Protein AF-0000000075736151 (afdb_homodimer)

Radius of gyration: 27.57 Å; Cα contacts (8 Å, |Δi|>4): 1070; chains: 2; bounding box: 91×93×79 Å

pLDDT: mean 86.87, std 19.07, range [21.66, 98.88]

Sequence (600 aa):
MSSRPSAQPGRRHPTPERDQLELFRAIPGDLAPRDAQDLMAYPFFSLAKSKRLKPIDFQAGSVAIRVEAVPEHGMATIWDADVLIWAASQLVEARDHGFRTSRLVAATPYEILTFVGRGTSARDYDRLKAGLDRLQATTVATTIRQPSERRRHRFSWINEWKETSDSKGRPYGVELILPDWFYSAVLDDALILTIDRAYFDLTGGLERWLYRIVRKHGGRQPGGWSFDLTHLHAKSGSLSPLKHFAYDLRDIVRRQPLPGYKLTLERPYGFDRLVFVPTTDPLDFAIPRRLRGAFAGDKLMSSRPSAQPGRRHPTPERDQLELFRAIPGDLAPRDAQDLMAYPFFSLAKSKRLKPIDFQAGSVAIRVEAVPEHGMATIWDADVLIWAASQLVEARDHGFRTSRLVAATPYEILTFVGRGTSARDYDRLKAGLDRLQATTVATTIRQPSERRRHRFSWINEWKETSDSKGRPYGVELILPDWFYSAVLDDALILTIDRAYFDLTGGLERWLYRIVRKHGGRQPGGWSFDLTHLHAKSGSLSPLKHFAYDLRDIVRRQPLPGYKLTLERPYGFDRLVFVPTTDPLDFAIPRRLRGAFAGDKL

Secondary structure (DSSP, 8-state):
---------------TTS-SSPEEEPPPS-PPPEEEHHHHHS--SB-SSS---SPEEEEETTEEEEEE--TTT---BTTTHHHHHHHHHHHHHHHHTT----SEEEE-HHHHHHHTT---SHHHHHHHHHHHHHHHH-EEEE-TT-SSTT--EEEES-SEEEEEE-TTS-EEEEEEE--HHHHHHHH-GGGEEE--GGGGG---HHHHHHHHHHHHHHTS-TT-EEEEHHHHHHHHT-SS-HHHHHHHHHHHHHH--STTEEEEEE-GGG--EEEEEESS-GGGGGS-HHHHHHHHSTT-/---------------TT--SSPEEEPPPS-PPPEEEHHHHHS--SB-SSS---SPEEEEETTEEEEEE--TTT---BTTTHHHHHHHHHHHHHHHHTT----SEEEE-HHHHHHHTT---SHHHHHHHHHHHHHHHH-EEEE-TT-SSTT--EEEESSSEEEEEE-TTS-EEEEEEE--HHHHHHHH-GGGEEE--GGGGG---HHHHHHHHHHHHHHTS-TT-EEEEHHHHHHHHT-SS-HHHHHHHHHHHHHH--STTEEEEEE-GGG--EEEEEESS-GGGGGS-HHHHHHHHGGG-

Structure (mmCIF, N/CA/C/O backbone):
data_AF-0000000075736151-model_v1
#
loop_
_entity.id
_entity.type
_entity.pdbx_description
1 polymer 'Possible replication protein A'
#
loop_
_atom_site.group_PDB
_atom_site.id
_atom_site.type_symbol
_atom_site.label_atom_id
_atom_site.label_alt_id
_atom_site.label_comp_id
_atom_site.label_asym_id
_atom_site.label_entity_id
_atom_site.label_seq_id
_atom_site.pdbx_PDB_ins_code
_atom_site.Cartn_x
_atom_site.Cartn_y
_atom_site.Cartn_z
_atom_site.occupancy
_atom_site.B_iso_or_equiv
_atom_site.auth_seq_id
_atom_site.auth_comp_id
_atom_site.auth_asym_id
_atom_site.auth_atom_id
_atom_site.pdbx_PDB_model_num
ATOM 1 N N . MET A 1 1 ? -52 24.109 -18.031 1 28.5 1 MET A N 1
ATOM 2 C CA . MET A 1 1 ? -51.25 23.469 -16.953 1 28.5 1 MET A CA 1
ATOM 3 C C . MET A 1 1 ? -49.938 22.875 -17.469 1 28.5 1 MET A C 1
ATOM 5 O O . MET A 1 1 ? -49.938 21.844 -18.125 1 28.5 1 MET A O 1
ATOM 9 N N . SER A 1 2 ? -48.969 23.703 -17.906 1 30.62 2 SER A N 1
ATOM 10 C CA . SER A 1 2 ? -47.75 23.516 -18.703 1 30.62 2 SER A CA 1
ATOM 11 C C . SER A 1 2 ? -46.688 22.766 -17.922 1 30.62 2 SER A C 1
ATOM 13 O O . SER A 1 2 ? -46.281 23.188 -16.828 1 30.62 2 SER A O 1
ATOM 15 N N . SER A 1 3 ? -46.656 21.453 -18.062 1 30.89 3 SER A N 1
ATOM 16 C CA . SER A 1 3 ? -45.812 20.484 -17.375 1 30.89 3 SER A CA 1
ATOM 17 C C . SER A 1 3 ? -44.344 20.781 -17.609 1 30.89 3 SER A C 1
ATOM 19 O O . SER A 1 3 ? -43.875 20.875 -18.75 1 30.89 3 SER A O 1
ATOM 21 N N . ARG A 1 4 ? -43.719 21.531 -16.641 1 31.12 4 ARG A N 1
ATOM 22 C CA . ARG A 1 4 ? -42.281 21.891 -16.719 1 31.12 4 ARG A CA 1
ATOM 23 C C . ARG A 1 4 ? -41.406 20.656 -16.891 1 31.12 4 ARG A C 1
ATOM 25 O O . ARG A 1 4 ? -41.562 19.672 -16.172 1 31.12 4 ARG A O 1
ATOM 32 N N . PRO A 1 5 ? -40.719 20.547 -18.094 1 31.33 5 PRO A N 1
ATOM 33 C CA . PRO A 1 5 ? -39.906 19.359 -18.391 1 31.33 5 PRO A CA 1
ATOM 34 C C . PRO A 1 5 ? -38.875 19.062 -17.328 1 31.33 5 PRO A C 1
ATOM 36 O O . PRO A 1 5 ? -38.438 19.969 -16.609 1 31.33 5 PRO A O 1
ATOM 39 N N . SER A 1 6 ? -38.906 17.844 -16.75 1 30.59 6 SER A N 1
ATOM 40 C CA . SER A 1 6 ? -38.031 17.266 -15.734 1 30.59 6 SER A CA 1
ATOM 41 C C . SER A 1 6 ? -36.562 17.391 -16.109 1 30.59 6 SER A C 1
ATOM 43 O O . SER A 1 6 ? -36.188 17.156 -17.266 1 30.59 6 SER A O 1
ATOM 45 N N . ALA A 1 7 ? -35.812 18.281 -15.391 1 33.31 7 ALA A N 1
ATOM 46 C CA . ALA A 1 7 ? -34.375 18.578 -15.5 1 33.31 7 ALA A CA 1
ATOM 47 C C . ALA A 1 7 ? -33.562 17.297 -15.594 1 33.31 7 ALA A C 1
ATOM 49 O O . ALA A 1 7 ? -33.688 16.391 -14.758 1 33.31 7 ALA A O 1
ATOM 50 N N . GLN A 1 8 ? -33.188 16.891 -16.812 1 28.3 8 GLN A N 1
ATOM 51 C CA . GLN A 1 8 ? -32.344 15.758 -17.109 1 28.3 8 GLN A CA 1
ATOM 52 C C . GLN A 1 8 ? -31.125 15.734 -16.156 1 28.3 8 GLN A C 1
ATOM 54 O O . GLN A 1 8 ? -30.531 16.766 -15.875 1 28.3 8 GLN A O 1
ATOM 59 N N . PRO A 1 9 ? -31.031 14.773 -15.289 1 31.8 9 PRO A N 1
ATOM 60 C CA . PRO A 1 9 ? -29.891 14.695 -14.383 1 31.8 9 PRO A CA 1
ATOM 61 C C . PRO A 1 9 ? -28.562 14.953 -15.078 1 31.8 9 PRO A C 1
ATOM 63 O O . PRO A 1 9 ? -28.328 14.438 -16.188 1 31.8 9 PRO A O 1
ATOM 66 N N . GLY A 1 10 ? -28.062 16.203 -15.102 1 27.55 10 GLY A N 1
ATOM 67 C CA . GLY A 1 10 ? -26.844 16.625 -15.758 1 27.55 10 GLY A CA 1
ATOM 68 C C . GLY A 1 10 ? -25.719 15.617 -15.664 1 27.55 10 GLY A C 1
ATOM 69 O O . GLY A 1 10 ? -25.609 14.891 -14.672 1 27.55 10 GLY A O 1
ATOM 70 N N . ARG A 1 11 ? -25.234 15.078 -16.797 1 31.38 11 ARG A N 1
ATOM 71 C CA . ARG A 1 11 ? -24.016 14.312 -16.984 1 31.38 11 ARG A CA 1
ATOM 72 C C . ARG A 1 11 ? -22.859 14.875 -16.156 1 31.38 11 ARG A C 1
ATOM 74 O O . ARG A 1 11 ? -22.5 16.047 -16.312 1 31.38 11 ARG A O 1
ATOM 81 N N . ARG A 1 12 ? -22.75 14.508 -14.93 1 32.22 12 ARG A N 1
ATOM 82 C CA . ARG A 1 12 ? -21.578 14.922 -14.164 1 32.22 12 ARG A CA 1
ATOM 83 C C . ARG A 1 12 ? -20.344 14.953 -15.039 1 32.22 12 ARG A C 1
ATOM 85 O O . ARG A 1 12 ? -19.984 13.945 -15.656 1 32.22 12 ARG A O 1
ATOM 92 N N . HIS A 1 13 ? -20.109 16.062 -15.758 1 32.03 13 HIS A N 1
ATOM 93 C CA . HIS A 1 13 ? -18.875 16.25 -16.531 1 32.03 13 HIS A CA 1
ATOM 94 C C . HIS A 1 13 ? -17.672 15.719 -15.781 1 32.03 13 HIS A C 1
ATOM 96 O O . HIS A 1 13 ? -17.484 15.992 -14.594 1 32.03 13 HIS A O 1
ATOM 102 N N . PRO A 1 14 ? -17.109 14.586 -16.25 1 36.03 14 PRO A N 1
ATOM 103 C CA . PRO A 1 14 ? -15.867 14.141 -15.617 1 36.03 14 PRO A CA 1
ATOM 104 C C . PRO A 1 14 ? -14.883 15.289 -15.398 1 36.03 14 PRO A C 1
ATOM 106 O O . PRO A 1 14 ? -14.695 16.125 -16.281 1 36.03 14 PRO A O 1
ATOM 109 N N . THR A 1 15 ? -14.945 16 -14.383 1 36.59 15 THR A N 1
ATOM 110 C CA . THR A 1 15 ? -13.914 17.016 -14.203 1 36.59 15 THR A CA 1
ATOM 111 C C . THR A 1 15 ? -12.609 16.594 -14.867 1 36.59 15 THR A C 1
ATOM 113 O O . THR A 1 15 ? -12.172 15.453 -14.719 1 36.59 15 THR A O 1
ATOM 116 N N . PRO A 1 16 ? -12.289 17.203 -16 1 37.94 16 PRO A N 1
ATOM 117 C CA . PRO A 1 16 ? -11.125 16.875 -16.844 1 37.94 16 PRO A CA 1
ATOM 118 C C . PRO A 1 16 ? -10 16.219 -16.047 1 37.94 16 PRO A C 1
ATOM 120 O O . PRO A 1 16 ? -9.266 15.383 -16.578 1 37.94 16 PRO A O 1
ATOM 123 N N . GLU A 1 17 ? -9.445 16.969 -14.93 1 39.06 17 GLU A N 1
ATOM 124 C CA . GLU A 1 17 ? -8.258 16.641 -14.148 1 39.06 17 GLU A CA 1
ATOM 125 C C . GLU A 1 17 ? -8.469 15.383 -13.312 1 39.06 17 GLU A C 1
ATOM 127 O O . GLU A 1 17 ? -7.637 15.047 -12.469 1 39.06 17 GLU A O 1
ATOM 132 N N . ARG A 1 18 ? -9.602 14.906 -13.266 1 41.88 18 ARG A N 1
ATOM 133 C CA . ARG A 1 18 ? -9.906 13.859 -12.289 1 41.88 18 ARG A CA 1
ATOM 134 C C . ARG A 1 18 ? -8.828 12.773 -12.297 1 41.88 18 ARG A C 1
ATOM 136 O O . ARG A 1 18 ? -8.016 12.695 -11.375 1 41.88 18 ARG A O 1
ATOM 143 N N . ASP A 1 19 ? -9.352 11.359 -12.664 1 50.78 19 ASP A N 1
ATOM 144 C CA . ASP A 1 19 ? -8.711 10.117 -12.258 1 50.78 19 ASP A CA 1
ATOM 145 C C . ASP A 1 19 ? -7.578 9.75 -13.211 1 50.78 19 ASP A C 1
ATOM 147 O O . ASP A 1 19 ? -7.789 9.609 -14.414 1 50.78 19 ASP A O 1
ATOM 151 N N . GLN A 1 20 ? -6.332 10.352 -12.781 1 61.91 20 GLN A N 1
ATOM 152 C CA . GLN A 1 20 ? -5.148 9.977 -13.547 1 61.91 20 GLN A CA 1
ATOM 153 C C . GLN A 1 20 ? -5.254 8.547 -14.062 1 61.91 20 GLN A C 1
ATOM 155 O O . GLN A 1 20 ? -4.594 8.18 -15.039 1 61.91 20 GLN A O 1
ATOM 160 N N . LEU A 1 21 ? -6.078 7.863 -13.43 1 71.69 21 LEU A N 1
ATOM 161 C CA . LEU A 1 21 ? -6.242 6.508 -13.945 1 71.69 21 LEU A CA 1
ATOM 162 C C . LEU A 1 21 ? -7.625 6.328 -14.562 1 71.69 21 LEU A C 1
ATOM 164 O O . LEU A 1 21 ? -8.641 6.652 -13.93 1 71.69 21 LEU A O 1
ATOM 168 N N . GLU A 1 22 ? -7.695 6.027 -15.859 1 77 22 GLU A N 1
ATOM 169 C CA . GLU A 1 22 ? -8.953 5.648 -16.484 1 77 22 GLU A CA 1
ATOM 170 C C . GLU A 1 22 ? -9.477 4.32 -15.938 1 77 22 GLU A C 1
ATOM 172 O O . GLU A 1 22 ? -8.688 3.404 -15.68 1 77 22 GLU A O 1
ATOM 177 N N . LEU A 1 23 ? -10.828 4.242 -15.828 1 77.88 23 LEU A N 1
ATOM 178 C CA . LEU A 1 23 ? -11.43 3.031 -15.281 1 77.88 23 LEU A CA 1
ATOM 179 C C . LEU A 1 23 ? -11.422 1.905 -16.312 1 77.88 23 LEU A C 1
ATOM 181 O O . LEU A 1 23 ? -11.883 2.088 -17.438 1 77.88 23 LEU A O 1
ATOM 185 N N . PHE A 1 24 ? -10.812 0.805 -15.977 1 87.62 24 PHE A N 1
ATOM 186 C CA . PHE A 1 24 ? -10.875 -0.434 -16.734 1 87.62 24 PHE A CA 1
ATOM 187 C C . PHE A 1 24 ? -11.906 -1.385 -16.156 1 87.62 24 PHE A C 1
ATOM 189 O O . PHE A 1 24 ? -11.773 -1.836 -15.016 1 87.62 24 PHE A O 1
ATOM 196 N N . ARG A 1 25 ? -12.914 -1.719 -16.969 1 87.44 25 ARG A N 1
ATOM 197 C CA . ARG A 1 25 ? -13.961 -2.623 -16.5 1 87.44 25 ARG A CA 1
ATOM 198 C C . ARG A 1 25 ? -13.68 -4.059 -16.938 1 87.44 25 ARG A C 1
ATOM 200 O O . ARG A 1 25 ? -13.305 -4.301 -18.094 1 87.44 25 ARG A O 1
ATOM 207 N N . ALA A 1 26 ? -13.859 -4.93 -16 1 88.06 26 ALA A N 1
ATOM 208 C CA . ALA A 1 26 ? -13.633 -6.348 -16.266 1 88.06 26 ALA A CA 1
ATOM 209 C C . ALA A 1 26 ? -14.398 -6.812 -17.5 1 88.06 26 ALA A C 1
ATOM 211 O O . ALA A 1 26 ? -15.555 -6.422 -17.703 1 88.06 26 ALA A O 1
ATOM 212 N N . ILE A 1 27 ? -13.773 -7.582 -18.281 1 84.5 27 ILE A N 1
ATOM 213 C CA . ILE A 1 27 ? -14.344 -8.164 -19.484 1 84.5 27 ILE A CA 1
ATOM 214 C C . ILE A 1 27 ? -15.078 -9.461 -19.141 1 84.5 27 ILE A C 1
ATOM 216 O O . ILE A 1 27 ? -14.516 -10.352 -18.5 1 84.5 27 ILE A O 1
ATOM 220 N N . PRO A 1 28 ? -16.344 -9.453 -19.531 1 82.12 28 PRO A N 1
ATOM 221 C CA . PRO A 1 28 ? -17.062 -10.703 -19.266 1 82.12 28 PRO A CA 1
ATOM 222 C C . PRO A 1 28 ? -16.562 -11.859 -20.109 1 82.12 28 PRO A C 1
ATOM 224 O O . PRO A 1 28 ? -15.891 -11.641 -21.125 1 82.12 28 PRO A O 1
ATOM 227 N N . GLY A 1 29 ? -16.844 -13.141 -19.656 1 80.38 29 GLY A N 1
ATOM 228 C CA . GLY A 1 29 ? -16.547 -14.312 -20.469 1 80.38 29 GLY A CA 1
ATOM 229 C C . GLY A 1 29 ? -15.531 -15.242 -19.828 1 80.38 29 GLY A C 1
ATOM 230 O O . GLY A 1 29 ? -15.141 -15.047 -18.688 1 80.38 29 GLY A O 1
ATOM 231 N N . ASP A 1 30 ? -15.195 -16.25 -20.656 1 85.12 30 ASP A N 1
ATOM 232 C CA . ASP A 1 30 ? -14.258 -17.281 -20.219 1 85.12 30 ASP A CA 1
ATOM 233 C C . ASP A 1 30 ? -12.844 -16.969 -20.688 1 85.12 30 ASP A C 1
ATOM 235 O O . ASP A 1 30 ? -12.383 -17.516 -21.703 1 85.12 30 ASP A O 1
ATOM 239 N N . LEU A 1 31 ? -12.109 -16.172 -20 1 92.38 31 LEU A N 1
ATOM 240 C CA . LEU A 1 31 ? -10.75 -15.773 -20.344 1 92.38 31 LEU A CA 1
ATOM 241 C C . LEU A 1 31 ? -9.758 -16.859 -19.953 1 92.38 31 LEU A C 1
ATOM 243 O O . LEU A 1 31 ? -9.938 -17.531 -18.938 1 92.38 31 LEU A O 1
ATOM 247 N N . ALA A 1 32 ? -8.75 -17.031 -20.781 1 93.62 32 ALA A N 1
ATOM 248 C CA . ALA A 1 32 ? -7.656 -17.922 -20.391 1 93.62 32 ALA A CA 1
ATOM 249 C C . ALA A 1 32 ? -6.906 -17.344 -19.188 1 93.62 32 ALA A C 1
ATOM 251 O O . ALA A 1 32 ? -6.535 -16.172 -19.188 1 93.62 32 ALA A O 1
ATOM 252 N N . PRO A 1 33 ? -6.734 -18.172 -18.203 1 96.75 33 PRO A N 1
ATOM 253 C CA . PRO A 1 33 ? -5.98 -17.672 -17.047 1 96.75 33 PRO A CA 1
ATOM 254 C C . PRO A 1 33 ? -4.523 -17.359 -17.391 1 96.75 33 PRO A C 1
ATOM 256 O O . PRO A 1 33 ? -3.859 -18.156 -18.062 1 96.75 33 PRO A O 1
ATOM 259 N N . ARG A 1 34 ? -4.086 -16.203 -17.031 1 97.06 34 ARG A N 1
ATOM 260 C CA . ARG A 1 34 ? -2.723 -15.734 -17.25 1 97.06 34 ARG A CA 1
ATOM 261 C C . ARG A 1 34 ? -2.043 -15.43 -15.914 1 97.06 34 ARG A C 1
ATOM 263 O O . ARG A 1 34 ? -2.664 -14.867 -15.008 1 97.06 34 ARG A O 1
ATOM 270 N N . ASP A 1 35 ? -0.823 -15.859 -15.789 1 97.69 35 ASP A N 1
ATOM 271 C CA . ASP A 1 35 ? -0.064 -15.648 -14.562 1 97.69 35 ASP A CA 1
ATOM 272 C C . ASP A 1 35 ? 1.263 -14.953 -14.844 1 97.69 35 ASP A C 1
ATOM 274 O O . ASP A 1 35 ? 1.9 -15.211 -15.867 1 97.69 35 ASP A O 1
ATOM 278 N N . ALA A 1 36 ? 1.668 -14.016 -13.992 1 97.88 36 ALA A N 1
ATOM 279 C CA . ALA A 1 36 ? 2.947 -13.32 -14.109 1 97.88 36 ALA A CA 1
ATOM 280 C C . ALA A 1 36 ? 4.105 -14.227 -13.703 1 97.88 36 ALA A C 1
ATOM 282 O O . ALA A 1 36 ? 4.098 -14.805 -12.609 1 97.88 36 ALA A O 1
ATOM 283 N N . GLN A 1 37 ? 5.121 -14.305 -14.5 1 97.25 37 GLN A N 1
ATOM 284 C CA . GLN A 1 37 ? 6.199 -15.273 -14.312 1 97.25 37 GLN A CA 1
ATOM 285 C C . GLN A 1 37 ? 6.973 -14.984 -13.031 1 97.25 37 GLN A C 1
ATOM 287 O O . GLN A 1 37 ? 7.438 -15.914 -12.359 1 97.25 37 GLN A O 1
ATOM 292 N N . ASP A 1 38 ? 7.156 -13.734 -12.641 1 96.62 38 ASP A N 1
ATOM 293 C CA . ASP A 1 38 ? 7.84 -13.406 -11.398 1 96.62 38 ASP A CA 1
ATOM 294 C C . ASP A 1 38 ? 7.105 -14 -10.195 1 96.62 38 ASP A C 1
ATOM 296 O O . ASP A 1 38 ? 7.734 -14.508 -9.266 1 96.62 38 ASP A O 1
ATOM 300 N N . LEU A 1 39 ? 5.793 -13.93 -10.203 1 97.81 39 LEU A N 1
ATOM 301 C CA . LEU A 1 39 ? 4.992 -14.438 -9.094 1 97.81 39 LEU A CA 1
ATOM 302 C C . LEU A 1 39 ? 5.047 -15.961 -9.047 1 97.81 39 LEU A C 1
ATOM 304 O O . LEU A 1 39 ? 4.891 -16.562 -7.977 1 97.81 39 LEU A O 1
ATOM 308 N N . MET A 1 40 ? 5.301 -16.562 -10.219 1 97.69 40 MET A N 1
ATOM 309 C CA . MET A 1 40 ? 5.418 -18.016 -10.297 1 97.69 40 MET A CA 1
ATOM 310 C C . MET A 1 40 ? 6.773 -18.469 -9.766 1 97.69 40 MET A C 1
ATOM 312 O O . MET A 1 40 ? 6.871 -19.516 -9.125 1 97.69 40 MET A O 1
ATOM 316 N N . ALA A 1 41 ? 7.762 -17.641 -9.953 1 96.19 41 ALA A N 1
ATOM 317 C CA . ALA A 1 41 ? 9.148 -18.094 -9.812 1 96.19 41 ALA A CA 1
ATOM 318 C C . ALA A 1 41 ? 9.664 -17.828 -8.398 1 96.19 41 ALA A C 1
ATOM 320 O O . ALA A 1 41 ? 10.609 -18.484 -7.953 1 96.19 41 ALA A O 1
ATOM 321 N N . TYR A 1 42 ? 9.094 -16.875 -7.672 1 97.56 42 TYR A N 1
ATOM 322 C CA . TYR A 1 42 ? 9.672 -16.453 -6.406 1 97.56 42 TYR A CA 1
ATOM 323 C C . TYR A 1 42 ? 8.633 -16.453 -5.297 1 97.56 42 TYR A C 1
ATOM 325 O O . TYR A 1 42 ? 7.43 -16.391 -5.562 1 97.56 42 TYR A O 1
ATOM 333 N N . PRO A 1 43 ? 9.055 -16.594 -4.035 1 98.5 43 PRO A N 1
ATOM 334 C CA . PRO A 1 43 ? 8.109 -16.641 -2.918 1 98.5 43 PRO A CA 1
ATOM 335 C C . PRO A 1 43 ? 7.578 -15.25 -2.543 1 98.5 43 PRO A C 1
ATOM 337 O O . PRO A 1 43 ? 8.336 -14.406 -2.064 1 98.5 43 PRO A O 1
ATOM 340 N N . PHE A 1 44 ? 6.336 -15.055 -2.75 1 98.62 44 PHE A N 1
ATOM 341 C CA . PHE A 1 44 ? 5.707 -13.773 -2.441 1 98.62 44 PHE A CA 1
ATOM 342 C C . PHE A 1 44 ? 4.516 -13.969 -1.51 1 98.62 44 PHE A C 1
ATOM 344 O O . PHE A 1 44 ? 4.004 -13 -0.941 1 98.62 44 PHE A O 1
ATOM 351 N N . PHE A 1 45 ? 4.074 -15.227 -1.326 1 98.81 45 PHE A N 1
ATOM 352 C CA . PHE A 1 45 ? 2.816 -15.484 -0.636 1 98.81 45 PHE A CA 1
ATOM 353 C C . PHE A 1 45 ? 2.994 -16.562 0.434 1 98.81 45 PHE A C 1
ATOM 355 O O . PHE A 1 45 ? 3.846 -17.438 0.3 1 98.81 45 PHE A O 1
ATOM 362 N N . SER A 1 46 ? 2.205 -16.422 1.492 1 98.75 46 SER A N 1
ATOM 363 C CA . SER A 1 46 ? 2.113 -17.531 2.438 1 98.75 46 SER A CA 1
ATOM 364 C C . SER A 1 46 ? 1.475 -18.766 1.793 1 98.75 46 SER A C 1
ATOM 366 O O . SER A 1 46 ? 0.504 -18.641 1.043 1 98.75 46 SER A O 1
ATOM 368 N N . LEU A 1 47 ? 2.025 -19.922 2.139 1 98.44 47 LEU A N 1
ATOM 369 C CA . LEU A 1 47 ? 1.482 -21.156 1.591 1 98.44 47 LEU A CA 1
ATOM 370 C C . LEU A 1 47 ? 0.564 -21.844 2.598 1 98.44 47 LEU A C 1
ATOM 372 O O . LEU A 1 47 ? 0.01 -22.906 2.316 1 98.44 47 LEU A O 1
ATOM 376 N N . ALA A 1 48 ? 0.444 -21.172 3.742 1 97 48 ALA A N 1
ATOM 377 C CA . ALA A 1 48 ? -0.381 -21.75 4.809 1 97 48 ALA A CA 1
ATOM 378 C C . ALA A 1 48 ? -1.719 -21.016 4.91 1 97 48 ALA A C 1
ATOM 380 O O . ALA A 1 48 ? -1.807 -19.828 4.617 1 97 48 ALA A O 1
ATOM 381 N N . LYS A 1 49 ? -2.723 -21.75 5.336 1 92.69 49 LYS A N 1
ATOM 382 C CA . LYS A 1 49 ? -4.031 -21.141 5.574 1 92.69 49 LYS A CA 1
ATOM 383 C C . LYS A 1 49 ? -4.035 -20.344 6.875 1 92.69 49 LYS A C 1
ATOM 385 O O . LYS A 1 49 ? -4.82 -19.406 7.027 1 92.69 49 LYS A O 1
ATOM 390 N N . SER A 1 50 ? -3.148 -20.781 7.715 1 96 50 SER A N 1
ATOM 391 C CA . SER A 1 50 ? -3.01 -20.016 8.953 1 96 50 SER A CA 1
ATOM 392 C C . SER A 1 50 ? -2.305 -18.688 8.711 1 96 50 SER A C 1
ATOM 394 O O . SER A 1 50 ? -1.501 -18.562 7.785 1 96 50 SER A O 1
ATOM 396 N N . LYS A 1 51 ? -2.674 -17.797 9.578 1 97.31 51 LYS A N 1
ATOM 397 C CA . LYS A 1 51 ? -2.109 -16.453 9.469 1 97.31 51 LYS A CA 1
ATOM 398 C C . LYS A 1 51 ? -0.594 -16.469 9.641 1 97.31 51 LYS A C 1
ATOM 400 O O . LYS A 1 51 ? -0.088 -17 10.633 1 97.31 51 LYS A O 1
ATOM 405 N N . ARG A 1 52 ? 0.087 -15.914 8.617 1 98.25 52 ARG A N 1
ATOM 406 C CA . ARG A 1 52 ? 1.54 -15.805 8.703 1 98.25 52 ARG A CA 1
ATOM 407 C C . ARG A 1 52 ? 1.961 -14.367 8.992 1 98.25 52 ARG A C 1
ATOM 409 O O . ARG A 1 52 ? 1.58 -13.445 8.273 1 98.25 52 ARG A O 1
ATOM 416 N N . LEU A 1 53 ? 2.744 -14.133 10.055 1 97.94 53 LEU A N 1
ATOM 417 C CA . LEU A 1 53 ? 3.289 -12.82 10.383 1 97.94 53 LEU A CA 1
ATOM 418 C C . LEU A 1 53 ? 4.789 -12.773 10.109 1 97.94 53 LEU A C 1
ATOM 420 O O . LEU A 1 53 ? 5.332 -11.711 9.797 1 97.94 53 LEU A O 1
ATOM 424 N N . LYS A 1 54 ? 5.469 -13.93 10.203 1 98.19 54 LYS A N 1
ATOM 425 C CA . LYS A 1 54 ? 6.898 -13.969 9.93 1 98.19 54 LYS A CA 1
ATOM 426 C C . LYS A 1 54 ? 7.191 -13.57 8.484 1 98.19 54 LYS A C 1
ATOM 428 O O . LYS A 1 54 ? 6.605 -14.125 7.551 1 98.19 54 LYS A O 1
ATOM 433 N N . PRO A 1 55 ? 8.078 -12.641 8.25 1 98.56 55 PRO A N 1
ATOM 434 C CA . PRO A 1 55 ? 8.352 -12.164 6.891 1 98.56 55 PRO A CA 1
ATOM 435 C C . PRO A 1 55 ? 8.969 -13.242 6 1 98.56 55 PRO A C 1
ATOM 437 O O . PRO A 1 55 ? 9.539 -14.211 6.508 1 98.56 55 PRO A O 1
ATOM 440 N N . ILE A 1 56 ? 8.734 -13.109 4.727 1 98.62 56 ILE A N 1
ATOM 441 C CA . ILE A 1 56 ? 9.547 -13.812 3.738 1 98.62 56 ILE A CA 1
ATOM 442 C C . ILE A 1 56 ? 10.805 -13.008 3.43 1 98.62 56 ILE A C 1
ATOM 444 O O . ILE A 1 56 ? 10.719 -11.836 3.053 1 98.62 56 ILE A O 1
ATOM 448 N N . ASP A 1 57 ? 11.906 -13.516 3.707 1 97.62 57 ASP A N 1
ATOM 449 C CA . ASP A 1 57 ? 13.211 -12.945 3.377 1 97.62 57 ASP A CA 1
ATOM 450 C C . ASP A 1 57 ? 13.992 -13.859 2.441 1 97.62 57 ASP A C 1
ATOM 452 O O . ASP A 1 57 ? 14.641 -14.812 2.891 1 97.62 57 ASP A O 1
ATOM 456 N N . PHE A 1 58 ? 13.922 -13.578 1.134 1 97.38 58 PHE A N 1
ATOM 457 C CA . PHE A 1 58 ? 14.484 -14.445 0.105 1 97.38 58 PHE A CA 1
ATOM 458 C C . PHE A 1 58 ? 15.641 -13.766 -0.613 1 97.38 58 PHE A C 1
ATOM 460 O O . PHE A 1 58 ? 15.539 -12.594 -0.986 1 97.38 58 PHE A O 1
ATOM 467 N N . GLN A 1 59 ? 16.734 -14.469 -0.765 1 95.44 59 GLN A N 1
ATOM 468 C CA . GLN A 1 59 ? 17.906 -13.984 -1.498 1 95.44 59 GLN A CA 1
ATOM 469 C C . GLN A 1 59 ? 18.5 -15.086 -2.379 1 95.44 59 GLN A C 1
ATOM 471 O O . GLN A 1 59 ? 18.781 -16.188 -1.899 1 95.44 59 GLN A O 1
ATOM 476 N N . ALA A 1 60 ? 18.625 -14.82 -3.602 1 93.12 60 ALA A N 1
ATOM 477 C CA . ALA A 1 60 ? 19.266 -15.688 -4.582 1 93.12 60 ALA A CA 1
ATOM 478 C C . ALA A 1 60 ? 19.953 -14.867 -5.672 1 93.12 60 ALA A C 1
ATOM 480 O O . ALA A 1 60 ? 19.281 -14.25 -6.508 1 93.12 60 ALA A O 1
ATOM 481 N N . GLY A 1 61 ? 21.297 -14.859 -5.609 1 91.56 61 GLY A N 1
ATOM 482 C CA . GLY A 1 61 ? 22 -14.008 -6.547 1 91.56 61 GLY A CA 1
ATOM 483 C C . GLY A 1 61 ? 21.688 -12.539 -6.375 1 91.56 61 GLY A C 1
ATOM 484 O O . GLY A 1 61 ? 21.812 -11.992 -5.273 1 91.56 61 GLY A O 1
ATOM 485 N N . SER A 1 62 ? 21.172 -11.953 -7.473 1 92.62 62 SER A N 1
ATOM 486 C CA . SER A 1 62 ? 20.859 -10.523 -7.461 1 92.62 62 SER A CA 1
ATOM 487 C C . SER A 1 62 ? 19.422 -10.273 -7.031 1 92.62 62 SER A C 1
ATOM 489 O O . SER A 1 62 ? 19.016 -9.125 -6.863 1 92.62 62 SER A O 1
ATOM 491 N N . VAL A 1 63 ? 18.719 -11.344 -6.809 1 95.31 63 VAL A N 1
ATOM 492 C CA . VAL A 1 63 ? 17.297 -11.195 -6.465 1 95.31 63 VAL A CA 1
ATOM 493 C C . VAL A 1 63 ? 17.141 -11.172 -4.949 1 95.31 63 VAL A C 1
ATOM 495 O O . VAL A 1 63 ? 17.625 -12.062 -4.25 1 95.31 63 VAL A O 1
ATOM 498 N N . ALA A 1 64 ? 16.562 -10.133 -4.477 1 97 64 ALA A N 1
ATOM 499 C CA . ALA A 1 64 ? 16.188 -10.039 -3.072 1 97 64 ALA A CA 1
ATOM 500 C C . ALA A 1 64 ? 14.703 -9.688 -2.938 1 97 64 ALA A C 1
ATOM 502 O O . ALA A 1 64 ? 14.18 -8.852 -3.678 1 97 64 ALA A O 1
ATOM 503 N N . ILE A 1 65 ? 14 -10.391 -2.047 1 97.94 65 ILE A N 1
ATOM 504 C CA . ILE A 1 65 ? 12.578 -10.18 -1.802 1 97.94 65 ILE A CA 1
ATOM 505 C C . ILE A 1 65 ? 12.32 -10.117 -0.298 1 97.94 65 ILE A C 1
ATOM 507 O O . ILE A 1 65 ? 12.781 -10.977 0.456 1 97.94 65 ILE A O 1
ATOM 511 N N . ARG A 1 66 ? 11.672 -9.109 0.133 1 98.38 66 ARG A N 1
ATOM 512 C CA . ARG A 1 66 ? 11.156 -8.984 1.491 1 98.38 66 ARG A CA 1
ATOM 513 C C . ARG A 1 66 ? 9.641 -8.789 1.483 1 98.38 66 ARG A C 1
ATOM 515 O O . ARG A 1 66 ? 9.125 -7.883 0.829 1 98.38 66 ARG A O 1
ATOM 522 N N . VAL A 1 67 ? 8.906 -9.695 2.098 1 98.81 67 VAL A N 1
ATOM 523 C CA . VAL A 1 67 ? 7.453 -9.602 2.227 1 98.81 67 VAL A CA 1
ATOM 524 C C . VAL A 1 67 ? 7.07 -9.492 3.701 1 98.81 67 VAL A C 1
ATOM 526 O O . VAL A 1 67 ? 7.512 -10.297 4.523 1 98.81 67 VAL A O 1
ATOM 529 N N . GLU A 1 68 ? 6.289 -8.516 4.027 1 98.81 68 GLU A N 1
ATOM 530 C CA . GLU A 1 68 ? 5.938 -8.234 5.418 1 98.81 68 GLU A CA 1
ATOM 531 C C . GLU A 1 68 ? 4.43 -8.062 5.582 1 98.81 68 GLU A C 1
ATOM 533 O O . GLU A 1 68 ? 3.746 -7.625 4.652 1 98.81 68 GLU A O 1
ATOM 538 N N . ALA A 1 69 ? 3.885 -8.461 6.742 1 98.56 69 ALA A N 1
ATOM 539 C CA . ALA A 1 69 ? 2.441 -8.516 6.965 1 98.56 69 ALA A CA 1
ATOM 540 C C . ALA A 1 69 ? 2.047 -7.746 8.219 1 98.56 69 ALA A C 1
ATOM 542 O O . ALA A 1 69 ? 2.824 -7.66 9.172 1 98.56 69 ALA A O 1
ATOM 543 N N . VAL A 1 70 ? 0.849 -7.188 8.172 1 98.12 70 VAL A N 1
ATOM 544 C CA . VAL A 1 70 ? 0.291 -6.574 9.367 1 98.12 70 VAL A CA 1
ATOM 545 C C . VAL A 1 70 ? -0.363 -7.645 10.242 1 98.12 70 VAL A C 1
ATOM 547 O O . VAL A 1 70 ? -1.002 -8.562 9.727 1 98.12 70 VAL A O 1
ATOM 550 N N . PRO A 1 71 ? -0.284 -7.5 11.555 1 97.81 71 PRO A N 1
ATOM 551 C CA . PRO A 1 71 ? -0.833 -8.516 12.461 1 97.81 71 PRO A CA 1
ATOM 552 C C . PRO A 1 71 ? -2.34 -8.703 12.289 1 97.81 71 PRO A C 1
ATOM 554 O O . PRO A 1 71 ? -2.848 -9.812 12.453 1 97.81 71 PRO A O 1
ATOM 557 N N . GLU A 1 72 ? -3.027 -7.719 11.977 1 97.69 72 GLU A N 1
ATOM 558 C CA . GLU A 1 72 ? -4.484 -7.738 11.914 1 97.69 72 GLU A CA 1
ATOM 559 C C . GLU A 1 72 ? -4.977 -8.648 10.789 1 97.69 72 GLU A C 1
ATOM 561 O O . GLU A 1 72 ? -6.023 -9.289 10.922 1 97.69 72 GLU A O 1
ATOM 566 N N . HIS A 1 73 ? -4.176 -8.781 9.695 1 97.62 73 HIS A N 1
ATOM 567 C CA . HIS A 1 73 ? -4.664 -9.492 8.516 1 97.62 73 HIS A CA 1
ATOM 568 C C . HIS A 1 73 ? -3.795 -10.711 8.211 1 97.62 73 HIS A C 1
ATOM 570 O O . HIS A 1 73 ? -4.285 -11.711 7.688 1 97.62 73 HIS A O 1
ATOM 576 N N . GLY A 1 74 ? -2.539 -10.609 8.562 1 98.31 74 GLY A N 1
ATOM 577 C CA . GLY A 1 74 ? -1.586 -11.602 8.094 1 98.31 74 GLY A CA 1
ATOM 578 C C . GLY A 1 74 ? -1.113 -11.352 6.676 1 98.31 74 GLY A C 1
ATOM 579 O O . GLY A 1 74 ? -1.55 -10.398 6.027 1 98.31 74 GLY A O 1
ATOM 580 N N . MET A 1 75 ? -0.221 -12.242 6.23 1 98.75 75 MET A N 1
ATOM 581 C CA . MET A 1 75 ? 0.374 -12.125 4.902 1 98.75 75 MET A CA 1
ATOM 582 C C . MET A 1 75 ? -0.595 -12.602 3.824 1 98.75 75 MET A C 1
ATOM 584 O O . MET A 1 75 ? -1.362 -13.539 4.047 1 98.75 75 MET A O 1
ATOM 588 N N . ALA A 1 76 ? -0.575 -11.93 2.654 1 98.88 76 ALA A N 1
ATOM 589 C CA . ALA A 1 76 ? -1.303 -12.461 1.504 1 98.88 76 ALA A CA 1
ATOM 590 C C . ALA A 1 76 ? -0.911 -13.906 1.228 1 98.88 76 ALA A C 1
ATOM 592 O O . ALA A 1 76 ? 0.27 -14.258 1.287 1 98.88 76 ALA A O 1
ATOM 593 N N . THR A 1 77 ? -1.891 -14.727 0.914 1 98.75 77 THR A N 1
ATOM 594 C CA . THR A 1 77 ? -1.67 -16.156 0.734 1 98.75 77 THR A CA 1
ATOM 595 C C . THR A 1 77 ? -1.678 -16.516 -0.748 1 98.75 77 THR A C 1
ATOM 597 O O . THR A 1 77 ? -2.057 -15.703 -1.592 1 98.75 77 THR A O 1
ATOM 600 N N . ILE A 1 78 ? -1.266 -17.75 -1.024 1 98.69 78 ILE A N 1
ATOM 601 C CA . ILE A 1 78 ? -1.228 -18.25 -2.391 1 98.69 78 ILE A CA 1
ATOM 602 C C . ILE A 1 78 ? -2.641 -18.281 -2.969 1 98.69 78 ILE A C 1
ATOM 604 O O . ILE A 1 78 ? -2.822 -18.188 -4.184 1 98.69 78 ILE A O 1
ATOM 608 N N . TRP A 1 79 ? -3.709 -18.391 -2.148 1 98.56 79 TRP A N 1
ATOM 609 C CA . TRP A 1 79 ? -5.094 -18.359 -2.602 1 98.56 79 TRP A CA 1
ATOM 610 C C . TRP A 1 79 ? -5.52 -16.938 -2.959 1 98.56 79 TRP A C 1
ATOM 612 O O . TRP A 1 79 ? -6.297 -16.734 -3.895 1 98.56 79 TRP A O 1
ATOM 622 N N . ASP A 1 80 ? -5 -15.969 -2.232 1 98.56 80 ASP A N 1
ATOM 623 C CA . ASP A 1 80 ? -5.277 -14.57 -2.561 1 98.56 80 ASP A CA 1
ATOM 624 C C . ASP A 1 80 ? -4.738 -14.219 -3.945 1 98.56 80 ASP A C 1
ATOM 626 O O . ASP A 1 80 ? -5.305 -13.375 -4.641 1 98.56 80 ASP A O 1
ATOM 630 N N . ALA A 1 81 ? -3.645 -14.883 -4.355 1 98.69 81 ALA A N 1
ATOM 631 C CA . ALA A 1 81 ? -3.002 -14.617 -5.637 1 98.69 81 ALA A CA 1
ATOM 632 C C . ALA A 1 81 ? -3.957 -14.883 -6.797 1 98.69 81 ALA A C 1
ATOM 634 O O . ALA A 1 81 ? -3.723 -14.438 -7.922 1 98.69 81 ALA A O 1
ATOM 635 N N . ASP A 1 82 ? -5.066 -15.594 -6.559 1 98.56 82 ASP A N 1
ATOM 636 C CA . ASP A 1 82 ? -6.074 -15.828 -7.586 1 98.56 82 ASP A CA 1
ATOM 637 C C . ASP A 1 82 ? -6.625 -14.516 -8.133 1 98.56 82 ASP A C 1
ATOM 639 O O . ASP A 1 82 ? -6.949 -14.414 -9.312 1 98.56 82 ASP A O 1
ATOM 643 N N . VAL A 1 83 ? -6.699 -13.523 -7.242 1 98.69 83 VAL A N 1
ATOM 644 C CA . VAL A 1 83 ? -7.188 -12.211 -7.652 1 98.69 83 VAL A CA 1
ATOM 645 C C . VAL A 1 83 ? -6.211 -11.586 -8.648 1 98.69 83 VAL A C 1
ATOM 647 O O . VAL A 1 83 ? -6.629 -10.953 -9.625 1 98.69 83 VAL A O 1
ATOM 650 N N . LEU A 1 84 ? -4.938 -11.805 -8.391 1 98.81 84 LEU A N 1
ATOM 651 C CA . LEU A 1 84 ? -3.914 -11.266 -9.281 1 98.81 84 LEU A CA 1
ATOM 652 C C . LEU A 1 84 ? -3.91 -12 -10.609 1 98.81 84 LEU A C 1
ATOM 654 O O . LEU A 1 84 ? -3.697 -11.391 -11.664 1 98.81 84 LEU A O 1
ATOM 658 N N . ILE A 1 85 ? -4.125 -13.297 -10.594 1 98.56 85 ILE A N 1
ATOM 659 C CA . ILE A 1 85 ? -4.25 -14.055 -11.828 1 98.56 85 ILE A CA 1
ATOM 660 C C . ILE A 1 85 ? -5.461 -13.57 -12.617 1 98.56 85 ILE A C 1
ATOM 662 O O . ILE A 1 85 ? -5.383 -13.375 -13.828 1 98.56 85 ILE A O 1
ATOM 666 N N . TRP A 1 86 ? -6.562 -13.367 -11.914 1 98.31 86 TRP A N 1
ATOM 667 C CA . TRP A 1 86 ? -7.742 -12.797 -12.562 1 98.31 86 TRP A CA 1
ATOM 668 C C . TRP A 1 86 ? -7.418 -11.461 -13.211 1 98.31 86 TRP A C 1
ATOM 670 O O . TRP A 1 86 ? -7.719 -11.242 -14.391 1 98.31 86 TRP A O 1
ATOM 680 N N . ALA A 1 87 ? -6.816 -10.57 -12.461 1 98.19 87 ALA A N 1
ATOM 681 C CA . ALA A 1 87 ? -6.5 -9.234 -12.961 1 98.19 87 ALA A CA 1
ATOM 682 C C . ALA A 1 87 ? -5.574 -9.305 -14.172 1 98.19 87 ALA A C 1
ATOM 684 O O . ALA A 1 87 ? -5.793 -8.625 -15.172 1 98.19 87 ALA A O 1
ATOM 685 N N . ALA A 1 88 ? -4.543 -10.133 -14.039 1 98.12 88 ALA A N 1
ATOM 686 C CA . ALA A 1 88 ? -3.623 -10.32 -15.164 1 98.12 88 ALA A CA 1
ATOM 687 C C . ALA A 1 88 ? -4.359 -10.828 -16.391 1 98.12 88 ALA A C 1
ATOM 689 O O . ALA A 1 88 ? -4.117 -10.352 -17.516 1 98.12 88 ALA A O 1
ATOM 690 N N . SER A 1 89 ? -5.254 -11.75 -16.219 1 97.5 89 SER A N 1
ATOM 691 C CA . SER A 1 89 ? -6.012 -12.32 -17.328 1 97.5 89 SER A CA 1
ATOM 692 C C . SER A 1 89 ? -6.867 -11.266 -18.016 1 97.5 89 SER A C 1
ATOM 694 O O . SER A 1 89 ? -6.938 -11.227 -19.25 1 97.5 89 SER A O 1
ATOM 696 N N . GLN A 1 90 ? -7.492 -10.398 -17.219 1 97.06 90 GLN A N 1
ATOM 697 C CA . GLN A 1 90 ? -8.297 -9.297 -17.75 1 97.06 90 GLN A CA 1
ATOM 698 C C . GLN A 1 90 ? -7.445 -8.352 -18.594 1 97.06 90 GLN A C 1
ATOM 700 O O . GLN A 1 90 ? -7.816 -8.008 -19.719 1 97.06 90 GLN A O 1
ATOM 705 N N . LEU A 1 91 ? -6.332 -7.949 -18.062 1 96.31 91 LEU A N 1
ATOM 706 C CA . LEU A 1 91 ? -5.477 -6.957 -18.703 1 96.31 91 LEU A CA 1
ATOM 707 C C . LEU A 1 91 ? -4.863 -7.516 -19.984 1 96.31 91 LEU A C 1
ATOM 709 O O . LEU A 1 91 ? -4.824 -6.828 -21.016 1 96.31 91 LEU A O 1
ATOM 713 N N . VAL A 1 92 ? -4.406 -8.758 -19.938 1 96 92 VAL A N 1
ATOM 714 C CA . VAL A 1 92 ? -3.797 -9.391 -21.094 1 96 92 VAL A CA 1
ATOM 715 C C . VAL A 1 92 ? -4.84 -9.555 -22.203 1 96 92 VAL A C 1
ATOM 717 O O . VAL A 1 92 ? -4.559 -9.289 -23.375 1 96 92 VAL A O 1
ATOM 720 N N . GLU A 1 93 ? -6.051 -9.984 -21.828 1 94.44 93 GLU A N 1
ATOM 721 C CA . GLU A 1 93 ? -7.133 -10.117 -22.797 1 94.44 93 GLU A CA 1
ATOM 722 C C . GLU A 1 93 ? -7.418 -8.781 -23.484 1 94.44 93 GLU A C 1
ATOM 724 O O . GLU A 1 93 ? -7.539 -8.727 -24.703 1 94.44 93 GLU A O 1
ATOM 729 N N . ALA A 1 94 ? -7.531 -7.742 -22.703 1 93.94 94 ALA A N 1
ATOM 730 C CA . ALA A 1 94 ? -7.785 -6.41 -23.25 1 93.94 94 ALA A CA 1
ATOM 731 C C . ALA A 1 94 ? -6.656 -5.977 -24.172 1 93.94 94 ALA A C 1
ATOM 733 O O . ALA A 1 94 ? -6.902 -5.531 -25.297 1 93.94 94 ALA A O 1
ATOM 734 N N . ARG A 1 95 ? -5.441 -6.137 -23.688 1 92.5 95 ARG A N 1
ATOM 735 C CA . ARG A 1 95 ? -4.27 -5.777 -24.484 1 92.5 95 ARG A CA 1
ATOM 736 C C . ARG A 1 95 ? -4.246 -6.535 -25.812 1 92.5 95 ARG A C 1
ATOM 738 O O . ARG A 1 95 ? -4.051 -5.938 -26.859 1 92.5 95 ARG A O 1
ATOM 745 N N . ASP A 1 96 ? -4.473 -7.82 -25.734 1 91.69 96 ASP A N 1
ATOM 746 C CA . ASP A 1 96 ? -4.391 -8.68 -26.906 1 91.69 96 ASP A CA 1
ATOM 747 C C . ASP A 1 96 ? -5.48 -8.328 -27.922 1 91.69 96 ASP A C 1
ATOM 749 O O . ASP A 1 96 ? -5.355 -8.641 -29.109 1 91.69 96 ASP A O 1
ATOM 753 N N . HIS A 1 97 ? -6.527 -7.676 -27.578 1 91.81 97 HIS A N 1
ATOM 754 C CA . HIS A 1 97 ? -7.617 -7.305 -28.469 1 91.81 97 HIS A CA 1
ATOM 755 C C . HIS A 1 97 ? -7.582 -5.816 -28.797 1 91.81 97 HIS A C 1
ATOM 757 O O . HIS A 1 97 ? -8.547 -5.27 -29.328 1 91.81 97 HIS A O 1
ATOM 763 N N . GLY A 1 98 ? -6.582 -5.125 -28.328 1 90.12 98 GLY A N 1
ATOM 764 C CA . GLY A 1 98 ? -6.352 -3.742 -28.719 1 90.12 98 GLY A CA 1
ATOM 765 C C . GLY A 1 98 ? -7.109 -2.744 -27.859 1 90.12 98 GLY A C 1
ATOM 766 O O . GLY A 1 98 ? -7.301 -1.595 -28.266 1 90.12 98 GLY A O 1
ATOM 767 N N . PHE A 1 99 ? -7.625 -3.186 -26.781 1 89.69 99 PHE A N 1
ATOM 768 C CA . PHE A 1 99 ? -8.328 -2.273 -25.891 1 89.69 99 PHE A CA 1
ATOM 769 C C . PHE A 1 99 ? -7.352 -1.578 -24.953 1 89.69 99 PHE A C 1
ATOM 771 O O . PHE A 1 99 ? -6.297 -2.127 -24.625 1 89.69 99 PHE A O 1
ATOM 778 N N . ARG A 1 100 ? -7.75 -0.386 -24.516 1 90.31 100 ARG A N 1
ATOM 779 C CA . ARG A 1 100 ? -6.957 0.328 -23.531 1 90.31 100 ARG A CA 1
ATOM 780 C C . ARG A 1 100 ? -7.07 -0.334 -22.156 1 90.31 100 ARG A C 1
ATOM 782 O O . ARG A 1 100 ? -8.156 -0.755 -21.75 1 90.31 100 ARG A O 1
ATOM 789 N N . THR A 1 101 ? -5.93 -0.456 -21.531 1 92.75 101 THR A N 1
ATOM 790 C CA . THR A 1 101 ? -5.895 -1.018 -20.188 1 92.75 101 THR A CA 1
ATOM 791 C C . THR A 1 101 ? -5.598 0.067 -19.156 1 92.75 101 THR A C 1
ATOM 793 O O . THR A 1 101 ? -5.238 1.191 -19.516 1 92.75 101 THR A O 1
ATOM 796 N N . SER A 1 102 ? -5.855 -0.229 -17.891 1 93 102 SER A N 1
ATOM 797 C CA . SER A 1 102 ? -5.613 0.697 -16.797 1 93 102 SER A CA 1
ATOM 798 C C . SER A 1 102 ? -5.289 -0.051 -15.5 1 93 102 SER A C 1
ATOM 800 O O . SER A 1 102 ? -5.699 -1.199 -15.32 1 93 102 SER A O 1
ATOM 802 N N . ARG A 1 103 ? -4.531 0.588 -14.625 1 95.12 103 ARG A N 1
ATOM 803 C CA . ARG A 1 103 ? -4.273 0.028 -13.305 1 95.12 103 ARG A CA 1
ATOM 804 C C . ARG A 1 103 ? -5.52 0.091 -12.43 1 95.12 103 ARG A C 1
ATOM 806 O O . ARG A 1 103 ? -5.609 -0.61 -11.414 1 95.12 103 ARG A O 1
ATOM 813 N N . LEU A 1 104 ? -6.414 1.028 -12.688 1 95.06 104 LEU A N 1
ATOM 814 C CA . LEU A 1 104 ? -7.699 1.092 -12 1 95.06 104 LEU A CA 1
ATOM 815 C C . LEU A 1 104 ? -8.695 0.117 -12.625 1 95.06 104 LEU A C 1
ATOM 817 O O . LEU A 1 104 ? -9.18 0.343 -13.734 1 95.06 104 LEU A O 1
ATOM 821 N N . VAL A 1 105 ? -9.055 -0.938 -11.922 1 95.75 105 VAL A N 1
ATOM 822 C CA . VAL A 1 105 ? -9.891 -2.01 -12.445 1 95.75 105 VAL A CA 1
ATOM 823 C C . VAL A 1 105 ? -11.195 -2.086 -11.656 1 95.75 105 VAL A C 1
ATOM 825 O O . VAL A 1 105 ? -11.18 -2.061 -10.422 1 95.75 105 VAL A O 1
ATOM 828 N N . ALA A 1 106 ? -12.281 -2.123 -12.375 1 95.19 106 ALA A N 1
ATOM 829 C CA . ALA A 1 106 ? -13.594 -2.301 -11.75 1 95.19 106 ALA A CA 1
ATOM 830 C C . ALA A 1 106 ? -14.195 -3.656 -12.109 1 95.19 106 ALA A C 1
ATOM 832 O O . ALA A 1 106 ? -14.102 -4.102 -13.258 1 95.19 106 ALA A O 1
ATOM 833 N N . ALA A 1 107 ? -14.75 -4.312 -11.133 1 96 107 ALA A N 1
ATOM 834 C CA . ALA A 1 107 ? -15.414 -5.598 -11.336 1 96 107 ALA A CA 1
ATOM 835 C C . ALA A 1 107 ? -16.422 -5.875 -10.227 1 96 107 ALA A C 1
ATOM 837 O O . ALA A 1 107 ? -16.453 -5.18 -9.211 1 96 107 ALA A O 1
ATOM 838 N N . THR A 1 108 ? -17.312 -6.762 -10.523 1 94.19 108 THR A N 1
ATOM 839 C CA . THR A 1 108 ? -18.109 -7.289 -9.43 1 94.19 108 THR A CA 1
ATOM 840 C C . THR A 1 108 ? -17.406 -8.453 -8.742 1 94.19 108 THR A C 1
ATOM 842 O O . THR A 1 108 ? -16.672 -9.203 -9.391 1 94.19 108 THR A O 1
ATOM 845 N N . PRO A 1 109 ? -17.656 -8.578 -7.395 1 95 109 PRO A N 1
ATOM 846 C CA . PRO A 1 109 ? -17.125 -9.766 -6.727 1 95 109 PRO A CA 1
ATOM 847 C C . PRO A 1 109 ? -17.531 -11.07 -7.406 1 95 109 PRO A C 1
ATOM 849 O O . PRO A 1 109 ? -16.766 -12.023 -7.453 1 95 109 PRO A O 1
ATOM 852 N N . TYR A 1 110 ? -18.688 -11.07 -7.988 1 94.94 110 TYR A N 1
ATOM 853 C CA . TYR A 1 110 ? -19.203 -12.234 -8.703 1 94.94 110 TYR A CA 1
ATOM 854 C C . TYR A 1 110 ? -18.297 -12.617 -9.859 1 94.94 110 TYR A C 1
ATOM 856 O O . TYR A 1 110 ? -17.953 -13.789 -10.031 1 94.94 110 TYR A O 1
ATOM 864 N N . GLU A 1 111 ? -17.828 -11.664 -10.617 1 95.5 111 GLU A N 1
ATOM 865 C CA . GLU A 1 111 ? -16.969 -11.906 -11.766 1 95.5 111 GLU A CA 1
ATOM 866 C C . GLU A 1 111 ? -15.617 -12.477 -11.344 1 95.5 111 GLU A C 1
ATOM 868 O O . GLU A 1 111 ? -15.094 -13.391 -11.984 1 95.5 111 GLU A O 1
ATOM 873 N N . ILE A 1 112 ? -15.062 -11.969 -10.258 1 97.31 112 ILE A N 1
ATOM 874 C CA . ILE A 1 112 ? -13.773 -12.438 -9.766 1 97.31 112 ILE A CA 1
ATOM 875 C C . ILE A 1 112 ? -13.906 -13.867 -9.25 1 97.31 112 ILE A C 1
ATOM 877 O O . ILE A 1 112 ? -13.141 -14.75 -9.648 1 97.31 112 ILE A O 1
ATOM 881 N N . LEU A 1 113 ? -14.977 -14.086 -8.461 1 97.38 113 LEU A N 1
ATOM 882 C CA . LEU A 1 113 ? -15.164 -15.383 -7.812 1 97.38 113 LEU A CA 1
ATOM 883 C C . LEU A 1 113 ? -15.453 -16.469 -8.844 1 97.38 113 LEU A C 1
ATOM 885 O O . LEU A 1 113 ? -14.898 -17.562 -8.781 1 97.38 113 LEU A O 1
ATOM 889 N N . THR A 1 114 ? -16.234 -16.172 -9.844 1 96.44 114 THR A N 1
ATOM 890 C CA . THR A 1 114 ? -16.594 -17.172 -10.852 1 96.44 114 THR A CA 1
ATOM 891 C C . THR A 1 114 ? -15.406 -17.484 -11.75 1 96.44 114 THR A C 1
ATOM 893 O O . THR A 1 114 ? -15.219 -18.641 -12.156 1 96.44 114 THR A O 1
ATOM 896 N N . PHE A 1 115 ? -14.617 -16.516 -12.039 1 96.62 115 PHE A N 1
ATOM 897 C CA . PHE A 1 115 ? -13.438 -16.75 -12.859 1 96.62 115 PHE A CA 1
ATOM 898 C C . PHE A 1 115 ? -12.5 -17.734 -12.195 1 96.62 115 PHE A C 1
ATOM 900 O O . PHE A 1 115 ? -11.945 -18.625 -12.859 1 96.62 115 PHE A O 1
ATOM 907 N N . VAL A 1 116 ? -12.352 -17.594 -10.844 1 96.62 116 VAL A N 1
ATOM 908 C CA . VAL A 1 116 ? -11.352 -18.422 -10.164 1 96.62 116 VAL A CA 1
ATOM 909 C C . VAL A 1 116 ? -12.008 -19.688 -9.617 1 96.62 116 VAL A C 1
ATOM 911 O O . VAL A 1 116 ? -11.445 -20.359 -8.758 1 96.62 116 VAL A O 1
ATOM 914 N N . GLY A 1 117 ? -13.234 -19.953 -9.984 1 94.81 117 GLY A N 1
ATOM 915 C CA . GLY A 1 117 ? -13.891 -21.219 -9.695 1 94.81 117 GLY A CA 1
ATOM 916 C C . GLY A 1 117 ? -14.391 -21.312 -8.266 1 94.81 117 GLY A C 1
ATOM 917 O O . GLY A 1 117 ? -14.461 -22.406 -7.695 1 94.81 117 GLY A O 1
ATOM 918 N N . ARG A 1 118 ? -14.664 -20.188 -7.645 1 96 118 ARG A N 1
ATOM 919 C CA . ARG A 1 118 ? -15.188 -20.188 -6.281 1 96 118 ARG A CA 1
ATOM 920 C C . ARG A 1 118 ? -16.703 -20.016 -6.273 1 96 118 ARG A C 1
ATOM 922 O O . ARG A 1 118 ? -17.297 -19.625 -7.285 1 96 118 ARG A O 1
ATOM 929 N N . GLY A 1 119 ? -17.344 -20.391 -5.102 1 95.88 119 GLY A N 1
ATOM 930 C CA . GLY A 1 119 ? -18.75 -20.094 -4.906 1 95.88 119 GLY A CA 1
ATOM 931 C C . GLY A 1 119 ? -19.047 -18.625 -4.742 1 95.88 119 GLY A C 1
ATOM 932 O O . GLY A 1 119 ? -18.125 -17.797 -4.715 1 95.88 119 GLY A O 1
ATOM 933 N N . THR A 1 120 ? -20.359 -18.266 -4.703 1 96.06 120 THR A N 1
ATOM 934 C CA . THR A 1 120 ? -20.766 -16.859 -4.613 1 96.06 120 THR A CA 1
ATOM 935 C C . THR A 1 120 ? -21.688 -16.641 -3.432 1 96.06 120 THR A C 1
ATOM 937 O O . THR A 1 120 ? -22.656 -15.883 -3.533 1 96.06 120 THR A O 1
ATOM 940 N N . SER A 1 121 ? -21.484 -17.344 -2.389 1 96.56 121 SER A N 1
ATOM 941 C CA . SER A 1 121 ? -22.234 -17.141 -1.155 1 96.56 121 SER A CA 1
ATOM 942 C C . SER A 1 121 ? -21.719 -15.93 -0.393 1 96.56 121 SER A C 1
ATOM 944 O O . SER A 1 121 ? -20.688 -15.352 -0.748 1 96.56 121 SER A O 1
ATOM 946 N N . ALA A 1 122 ? -22.484 -15.562 0.617 1 94.69 122 ALA A N 1
ATOM 947 C CA . ALA A 1 122 ? -22.062 -14.469 1.483 1 94.69 122 ALA A CA 1
ATOM 948 C C . ALA A 1 122 ? -20.688 -14.734 2.078 1 94.69 122 ALA A C 1
ATOM 950 O O . ALA A 1 122 ? -19.859 -13.82 2.182 1 94.69 122 ALA A O 1
ATOM 951 N N . ARG A 1 123 ? -20.516 -15.945 2.395 1 96.56 123 ARG A N 1
ATOM 952 C CA . ARG A 1 123 ? -19.234 -16.344 2.959 1 96.56 123 ARG A CA 1
ATOM 953 C C . ARG A 1 123 ? -18.109 -16.188 1.942 1 96.56 123 ARG A C 1
ATOM 955 O O . ARG A 1 123 ? -17.016 -15.742 2.291 1 96.56 123 ARG A O 1
ATOM 962 N N . ASP A 1 124 ? -18.344 -16.547 0.707 1 96.81 124 ASP A N 1
ATOM 963 C CA . ASP A 1 124 ? -17.344 -16.406 -0.355 1 96.81 124 ASP A CA 1
ATOM 964 C C . ASP A 1 124 ? -17 -14.938 -0.591 1 96.81 124 ASP A C 1
ATOM 966 O O . ASP A 1 124 ? -15.836 -14.586 -0.789 1 96.81 124 ASP A O 1
ATOM 970 N N . TYR A 1 125 ? -18.016 -14.094 -0.498 1 95.31 125 TYR A N 1
ATOM 971 C CA . TYR A 1 125 ? -17.797 -12.664 -0.668 1 95.31 125 TYR A CA 1
ATOM 972 C C . TYR A 1 125 ? -16.953 -12.102 0.468 1 95.31 125 TYR A C 1
ATOM 974 O O . TYR A 1 125 ? -16.031 -11.305 0.236 1 95.31 125 TYR A O 1
ATOM 982 N N . ASP A 1 126 ? -17.266 -12.539 1.648 1 96.5 126 ASP A N 1
ATOM 983 C CA . ASP A 1 126 ? -16.5 -12.094 2.807 1 96.5 126 ASP A CA 1
ATOM 984 C C . ASP A 1 126 ? -15.039 -12.531 2.701 1 96.5 126 ASP A C 1
ATOM 986 O O . ASP A 1 126 ? -14.133 -11.781 3.061 1 96.5 126 ASP A O 1
ATOM 990 N N . ARG A 1 127 ? -14.82 -13.742 2.211 1 97.25 127 ARG A N 1
ATOM 991 C CA . ARG A 1 127 ? -13.469 -14.258 2.041 1 97.25 127 ARG A CA 1
ATOM 992 C C . ARG A 1 127 ? -12.711 -13.461 0.982 1 97.25 127 ARG A C 1
ATOM 994 O O . ARG A 1 127 ? -11.508 -13.219 1.122 1 97.25 127 ARG A O 1
ATOM 1001 N N . LEU A 1 128 ? -13.414 -13.094 -0.043 1 97.94 128 LEU A N 1
ATOM 1002 C CA . LEU A 1 128 ? -12.789 -12.266 -1.071 1 97.94 128 LEU A CA 1
ATOM 1003 C C . LEU A 1 128 ? -12.367 -10.914 -0.5 1 97.94 128 LEU A C 1
ATOM 1005 O O . LEU A 1 128 ? -11.242 -10.461 -0.73 1 97.94 128 LEU A O 1
ATOM 1009 N N . LYS A 1 129 ? -13.25 -10.297 0.24 1 97 129 LYS A N 1
ATOM 1010 C CA . LYS A 1 129 ? -12.945 -9.008 0.856 1 97 129 LYS A CA 1
ATOM 1011 C C . LYS A 1 129 ? -11.734 -9.117 1.786 1 97 129 LYS A C 1
ATOM 1013 O O . LYS A 1 129 ? -10.852 -8.258 1.762 1 97 129 LYS A O 1
ATOM 1018 N N . ALA A 1 130 ? -11.695 -10.164 2.566 1 98 130 ALA A N 1
ATOM 1019 C CA . ALA A 1 130 ? -10.555 -10.406 3.447 1 98 130 ALA A CA 1
ATOM 1020 C C . ALA A 1 130 ? -9.273 -10.586 2.645 1 98 130 ALA A C 1
ATOM 1022 O O . ALA A 1 130 ? -8.203 -10.125 3.057 1 98 130 ALA A O 1
ATOM 1023 N N . GLY A 1 131 ? -9.398 -11.297 1.532 1 98.56 131 GLY A N 1
ATOM 1024 C CA . GLY A 1 131 ? -8.25 -11.461 0.649 1 98.56 131 GLY A CA 1
ATOM 1025 C C . GLY A 1 131 ? -7.758 -10.156 0.061 1 98.56 131 GLY A C 1
ATOM 1026 O O . GLY A 1 131 ? -6.547 -9.938 -0.041 1 98.56 131 GLY A O 1
ATOM 1027 N N . LEU A 1 132 ? -8.734 -9.289 -0.318 1 98.62 132 LEU A N 1
ATOM 1028 C CA . LEU A 1 132 ? -8.375 -7.973 -0.833 1 98.62 132 LEU A CA 1
ATOM 1029 C C . LEU A 1 132 ? -7.664 -7.145 0.235 1 98.62 132 LEU A C 1
ATOM 1031 O O . LEU A 1 132 ? -6.691 -6.445 -0.057 1 98.62 132 LEU A O 1
ATOM 1035 N N . ASP A 1 133 ? -8.102 -7.258 1.473 1 98.44 133 ASP A N 1
ATOM 1036 C CA . ASP A 1 133 ? -7.441 -6.59 2.59 1 98.44 133 ASP A CA 1
ATOM 1037 C C . ASP A 1 133 ? -6.012 -7.098 2.768 1 98.44 133 ASP A C 1
ATOM 1039 O O . ASP A 1 133 ? -5.086 -6.305 2.945 1 98.44 133 ASP A O 1
ATOM 1043 N N . ARG A 1 134 ? -5.797 -8.398 2.67 1 98.75 134 ARG A N 1
ATOM 1044 C CA . ARG A 1 134 ? -4.465 -8.977 2.814 1 98.75 134 ARG A CA 1
ATOM 1045 C C . ARG A 1 134 ? -3.547 -8.523 1.684 1 98.75 134 ARG A C 1
ATOM 1047 O O . ARG A 1 134 ? -2.393 -8.156 1.922 1 98.75 134 ARG A O 1
ATOM 1054 N N . LEU A 1 135 ? -4.125 -8.57 0.507 1 98.88 135 LEU A N 1
ATOM 1055 C CA . LEU A 1 135 ? -3.34 -8.195 -0.662 1 98.88 135 LEU A CA 1
ATOM 1056 C C . LEU A 1 135 ? -2.891 -6.738 -0.57 1 98.88 135 LEU A C 1
ATOM 1058 O O . LEU A 1 135 ? -1.797 -6.391 -1.025 1 98.88 135 LEU A O 1
ATOM 1062 N N . GLN A 1 136 ? -3.721 -5.883 -0.015 1 98.81 136 GLN A N 1
ATOM 1063 C CA . GLN A 1 136 ? -3.357 -4.477 0.132 1 98.81 136 GLN A CA 1
ATOM 1064 C C . GLN A 1 136 ? -2.418 -4.273 1.316 1 98.81 136 GLN A C 1
ATOM 1066 O O . GLN A 1 136 ? -1.495 -3.459 1.25 1 98.81 136 GLN A O 1
ATOM 1071 N N . ALA A 1 137 ? -2.592 -4.984 2.355 1 98.69 137 ALA A N 1
ATOM 1072 C CA . ALA A 1 137 ? -1.889 -4.73 3.611 1 98.69 137 ALA A CA 1
ATOM 1073 C C . ALA A 1 137 ? -0.528 -5.422 3.627 1 98.69 137 ALA A C 1
ATOM 1075 O O . ALA A 1 137 ? 0.313 -5.129 4.48 1 98.69 137 ALA A O 1
ATOM 1076 N N . THR A 1 138 ? -0.3 -6.367 2.725 1 98.88 138 THR A N 1
ATOM 1077 C CA . THR A 1 138 ? 1.003 -7.008 2.576 1 98.88 138 THR A CA 1
ATOM 1078 C C . THR A 1 138 ? 1.96 -6.109 1.797 1 98.88 138 THR A C 1
ATOM 1080 O O . THR A 1 138 ? 1.639 -5.66 0.696 1 98.88 138 THR A O 1
ATOM 1083 N N . THR A 1 139 ? 3.062 -5.809 2.365 1 98.75 139 THR A N 1
ATOM 1084 C CA . THR A 1 139 ? 4.047 -4.969 1.692 1 98.75 139 THR A CA 1
ATOM 1085 C C . THR A 1 139 ? 5.203 -5.812 1.157 1 98.75 139 THR A C 1
ATOM 1087 O O . THR A 1 139 ? 5.637 -6.762 1.812 1 98.75 139 THR A O 1
ATOM 1090 N N . VAL A 1 140 ? 5.656 -5.473 -0.038 1 98.69 140 VAL A N 1
ATOM 1091 C CA . VAL A 1 140 ? 6.727 -6.188 -0.729 1 98.69 140 VAL A CA 1
ATOM 1092 C C . VAL A 1 140 ? 7.848 -5.219 -1.091 1 98.69 140 VAL A C 1
ATOM 1094 O O . VAL A 1 140 ? 7.59 -4.102 -1.546 1 98.69 140 VAL A O 1
ATOM 1097 N N . ALA A 1 141 ? 9.062 -5.535 -0.844 1 98.38 141 ALA A N 1
ATOM 1098 C CA . ALA A 1 141 ? 10.25 -4.867 -1.372 1 98.38 141 ALA A CA 1
ATOM 1099 C C . ALA A 1 141 ? 11.125 -5.84 -2.158 1 98.38 141 ALA A C 1
ATOM 1101 O O . ALA A 1 141 ? 11.461 -6.918 -1.663 1 98.38 141 ALA A O 1
ATOM 1102 N N . THR A 1 142 ? 11.484 -5.527 -3.406 1 98.06 142 THR A N 1
ATOM 1103 C CA . THR A 1 142 ? 12.234 -6.488 -4.207 1 98.06 142 THR A CA 1
ATOM 1104 C C . THR A 1 142 ? 13.195 -5.77 -5.152 1 98.06 142 THR A C 1
ATOM 1106 O O . THR A 1 142 ? 12.961 -4.617 -5.523 1 98.06 142 THR A O 1
ATOM 1109 N N . THR A 1 143 ? 14.25 -6.449 -5.508 1 96.31 143 THR A N 1
ATOM 1110 C CA . THR A 1 143 ? 15.211 -5.961 -6.492 1 96.31 143 THR A CA 1
ATOM 1111 C C . THR A 1 143 ? 14.828 -6.426 -7.895 1 96.31 143 THR A C 1
ATOM 1113 O O . THR A 1 143 ? 15.461 -6.039 -8.875 1 96.31 143 THR A O 1
ATOM 1116 N N . ILE A 1 144 ? 13.812 -7.305 -8.016 1 95.25 144 ILE A N 1
ATOM 1117 C CA . ILE A 1 144 ? 13.406 -7.844 -9.312 1 95.25 144 ILE A CA 1
ATOM 1118 C C . ILE A 1 144 ? 13.039 -6.699 -10.258 1 95.25 144 ILE A C 1
ATOM 1120 O O . ILE A 1 144 ? 12.273 -5.809 -9.891 1 95.25 144 ILE A O 1
ATOM 1124 N N . ARG A 1 145 ? 13.703 -6.707 -11.469 1 91.25 145 ARG A N 1
ATOM 1125 C CA . ARG A 1 145 ? 13.469 -5.75 -12.547 1 91.25 145 ARG A CA 1
ATOM 1126 C C . ARG A 1 145 ? 13.945 -4.355 -12.164 1 91.25 145 ARG A C 1
ATOM 1128 O O . ARG A 1 145 ? 13.383 -3.354 -12.609 1 91.25 145 ARG A O 1
ATOM 1135 N N . GLN A 1 146 ? 14.836 -4.281 -11.195 1 87.19 146 GLN A N 1
ATOM 1136 C CA . GLN A 1 146 ? 15.492 -3.029 -10.852 1 87.19 146 GLN A CA 1
ATOM 1137 C C . GLN A 1 146 ? 16.891 -2.957 -11.469 1 87.19 146 GLN A C 1
ATOM 1139 O O . GLN A 1 146 ? 17.531 -3.988 -11.695 1 87.19 146 GLN A O 1
ATOM 1144 N N . PRO A 1 147 ? 17.344 -1.768 -11.812 1 79 147 PRO A N 1
ATOM 1145 C CA . PRO A 1 147 ? 18.609 -1.618 -12.516 1 79 147 PRO A CA 1
ATOM 1146 C C . PRO A 1 147 ? 19.797 -2.098 -11.68 1 79 147 PRO A C 1
ATOM 1148 O O . PRO A 1 147 ? 20.844 -2.465 -12.234 1 79 147 PRO A O 1
ATOM 1151 N N . SER A 1 148 ? 19.734 -2.002 -10.406 1 78.38 148 SER A N 1
ATOM 1152 C CA . SER A 1 148 ? 20.812 -2.438 -9.539 1 78.38 148 SER A CA 1
ATOM 1153 C C . SER A 1 148 ? 20.312 -3.301 -8.398 1 78.38 148 SER A C 1
ATOM 1155 O O . SER A 1 148 ? 19.141 -3.203 -8.016 1 78.38 148 SER A O 1
ATOM 1157 N N . GLU A 1 149 ? 21.234 -4.105 -7.891 1 75.38 149 GLU A N 1
ATOM 1158 C CA . GLU A 1 149 ? 20.906 -5.02 -6.801 1 75.38 149 GLU A CA 1
ATOM 1159 C C . GLU A 1 149 ? 20.672 -4.262 -5.5 1 75.38 149 GLU A C 1
ATOM 1161 O O . GLU A 1 149 ? 20.125 -4.816 -4.543 1 75.38 149 GLU A O 1
ATOM 1166 N N . ARG A 1 150 ? 21.016 -3.023 -5.477 1 77.94 150 ARG A N 1
ATOM 1167 C CA . ARG A 1 150 ? 20.922 -2.254 -4.242 1 77.94 150 ARG A CA 1
ATOM 1168 C C . ARG A 1 150 ? 19.609 -1.484 -4.164 1 77.94 150 ARG A C 1
ATOM 1170 O O . ARG A 1 150 ? 19.266 -0.938 -3.113 1 77.94 150 ARG A O 1
ATOM 1177 N N . ARG A 1 151 ? 18.922 -1.582 -5.242 1 86.38 151 ARG A N 1
ATOM 1178 C CA . ARG A 1 151 ? 17.688 -0.806 -5.297 1 86.38 151 ARG A CA 1
ATOM 1179 C C . ARG A 1 151 ? 16.469 -1.716 -5.238 1 86.38 151 ARG A C 1
ATOM 1181 O O . ARG A 1 151 ? 16.438 -2.766 -5.887 1 86.38 151 ARG A O 1
ATOM 1188 N N . ARG A 1 152 ? 15.602 -1.253 -4.395 1 92.38 152 ARG A N 1
ATOM 1189 C CA . ARG A 1 152 ? 14.391 -2.045 -4.23 1 92.38 152 ARG A CA 1
ATOM 1190 C C . ARG A 1 152 ? 13.156 -1.236 -4.609 1 92.38 152 ARG A C 1
ATOM 1192 O O . ARG A 1 152 ? 13.148 -0.008 -4.508 1 92.38 152 ARG A O 1
ATOM 1199 N N . HIS A 1 153 ? 12.266 -1.895 -5.188 1 96.44 153 HIS A N 1
ATOM 1200 C CA . HIS A 1 153 ? 10.922 -1.379 -5.402 1 96.44 153 HIS A CA 1
ATOM 1201 C C . HIS A 1 153 ? 9.969 -1.854 -4.316 1 96.44 153 HIS A C 1
ATOM 1203 O O . HIS A 1 153 ? 9.805 -3.061 -4.105 1 96.44 153 HIS A O 1
ATOM 1209 N N . ARG A 1 154 ? 9.406 -0.932 -3.568 1 98 154 ARG A N 1
ATOM 1210 C CA . ARG A 1 154 ? 8.469 -1.3 -2.508 1 98 154 ARG A CA 1
ATOM 1211 C C . ARG A 1 154 ? 7.035 -1 -2.914 1 98 154 ARG A C 1
ATOM 1213 O O . ARG A 1 154 ? 6.734 0.092 -3.402 1 98 154 ARG A O 1
ATOM 1220 N N . PHE A 1 155 ? 6.137 -1.938 -2.674 1 98.44 155 PHE A N 1
ATOM 1221 C CA . PHE A 1 155 ? 4.734 -1.824 -3.066 1 98.44 155 PHE A CA 1
ATOM 1222 C C . PHE A 1 155 ? 3.883 -2.85 -2.33 1 98.44 155 PHE A C 1
ATOM 1224 O O . PHE A 1 155 ? 4.395 -3.619 -1.513 1 98.44 155 PHE A O 1
ATOM 1231 N N . SER A 1 156 ? 2.561 -2.83 -2.521 1 98.69 156 SER A N 1
ATOM 1232 C CA . SER A 1 156 ? 1.592 -3.863 -2.164 1 98.69 156 SER A CA 1
ATOM 1233 C C . SER A 1 156 ? 0.944 -4.469 -3.404 1 98.69 156 SER A C 1
ATOM 1235 O O . SER A 1 156 ? 1.029 -3.9 -4.496 1 98.69 156 SER A O 1
ATOM 1237 N N . TRP A 1 157 ? 0.368 -5.641 -3.244 1 98.56 157 TRP A N 1
ATOM 1238 C CA . TRP A 1 157 ? -0.165 -6.344 -4.406 1 98.56 157 TRP A CA 1
ATOM 1239 C C . TRP A 1 157 ? -1.408 -5.641 -4.945 1 98.56 157 TRP A C 1
ATOM 1241 O O . TRP A 1 157 ? -1.74 -5.773 -6.125 1 98.56 157 TRP A O 1
ATOM 1251 N N . ILE A 1 158 ? -2.119 -4.996 -4.062 1 98.5 158 ILE A N 1
ATOM 1252 C CA . ILE A 1 158 ? -3.174 -4.035 -4.367 1 98.5 158 ILE A CA 1
ATOM 1253 C C . ILE A 1 158 ? -2.873 -2.703 -3.682 1 98.5 158 ILE A C 1
ATOM 1255 O O . ILE A 1 158 ? -2.746 -2.645 -2.457 1 98.5 158 ILE A O 1
ATOM 1259 N N . ASN A 1 159 ? -2.732 -1.688 -4.488 1 98 159 ASN A N 1
ATOM 1260 C CA . ASN A 1 159 ? -2.412 -0.389 -3.904 1 98 159 ASN A CA 1
ATOM 1261 C C . ASN A 1 159 ? -3.582 0.168 -3.098 1 98 159 ASN A C 1
ATOM 1263 O O . ASN A 1 159 ? -3.391 0.702 -2.004 1 98 159 ASN A O 1
ATOM 1267 N N . GLU A 1 160 ? -4.773 0.059 -3.738 1 97.62 160 GLU A N 1
ATOM 1268 C CA . GLU A 1 160 ? -6.008 0.534 -3.117 1 97.62 160 GLU A CA 1
ATOM 1269 C C . GLU A 1 160 ? -7.207 -0.285 -3.578 1 97.62 160 GLU A C 1
ATOM 1271 O O . GLU A 1 160 ? -7.211 -0.825 -4.688 1 97.62 160 GLU A O 1
ATOM 1276 N N . TRP A 1 161 ? -8.141 -0.33 -2.689 1 97.06 161 TRP A N 1
ATOM 1277 C CA . TRP A 1 161 ? -9.414 -0.864 -3.172 1 97.06 161 TRP A CA 1
ATOM 1278 C C . TRP A 1 161 ? -10.578 -0.325 -2.346 1 97.06 161 TRP A C 1
ATOM 1280 O O . TRP A 1 161 ? -10.391 0.117 -1.211 1 97.06 161 TRP A O 1
ATOM 1290 N N . LYS A 1 162 ? -11.742 -0.297 -2.932 1 95.56 162 LYS A N 1
ATOM 1291 C CA . LYS A 1 162 ? -12.984 0.102 -2.283 1 95.56 162 LYS A CA 1
ATOM 1292 C C . LYS A 1 162 ? -14.18 -0.623 -2.895 1 95.56 162 LYS A C 1
ATOM 1294 O O . LYS A 1 162 ? -14.117 -1.072 -4.043 1 95.56 162 LYS A O 1
ATOM 1299 N N . GLU A 1 163 ? -15.203 -0.759 -2.068 1 93.38 163 GLU A N 1
ATOM 1300 C CA . GLU A 1 163 ? -16.484 -1.239 -2.578 1 93.38 163 GLU A CA 1
ATOM 1301 C C . GLU A 1 163 ? -17.281 -0.109 -3.227 1 93.38 163 GLU A C 1
ATOM 1303 O O . GLU A 1 163 ? -17.141 1.053 -2.838 1 93.38 163 GLU A O 1
ATOM 1308 N N . THR A 1 164 ? -17.984 -0.449 -4.246 1 89.38 164 THR A N 1
ATOM 1309 C CA . THR A 1 164 ? -18.797 0.551 -4.93 1 89.38 164 THR A CA 1
ATOM 1310 C C . THR A 1 164 ? -20.281 0.228 -4.793 1 89.38 164 THR A C 1
ATOM 1312 O O . THR A 1 164 ? -20.641 -0.9 -4.457 1 89.38 164 THR A O 1
ATOM 1315 N N . SER A 1 165 ? -21.047 1.29 -4.945 1 85.12 165 SER A N 1
ATOM 1316 C CA . SER A 1 165 ? -22.5 1.155 -4.891 1 85.12 165 SER A CA 1
ATOM 1317 C C . SER A 1 165 ? -23.141 1.631 -6.188 1 85.12 165 SER A C 1
ATOM 1319 O O . SER A 1 165 ? -22.547 2.389 -6.949 1 85.12 165 SER A O 1
ATOM 1321 N N . ASP A 1 166 ? -24.344 1.106 -6.34 1 79.75 166 ASP A N 1
ATOM 1322 C CA . ASP A 1 166 ? -25.109 1.623 -7.469 1 79.75 166 ASP A CA 1
ATOM 1323 C C . ASP A 1 166 ? -25.828 2.926 -7.102 1 79.75 166 ASP A C 1
ATOM 1325 O O . ASP A 1 166 ? -25.594 3.482 -6.027 1 79.75 166 ASP A O 1
ATOM 1329 N N . SER A 1 167 ? -26.516 3.498 -8.078 1 78.12 167 SER A N 1
ATOM 1330 C CA . SER A 1 167 ? -27.156 4.793 -7.922 1 78.12 167 SER A CA 1
ATOM 1331 C C . SER A 1 167 ? -28.141 4.777 -6.754 1 78.12 167 SER A C 1
ATOM 1333 O O . SER A 1 167 ? -28.453 5.824 -6.188 1 78.12 167 SER A O 1
ATOM 1335 N N . LYS A 1 168 ? -28.625 3.602 -6.398 1 80.88 168 LYS A N 1
ATOM 1336 C CA . LYS A 1 168 ? -29.578 3.469 -5.305 1 80.88 168 LYS A CA 1
ATOM 1337 C C . LYS A 1 168 ? -28.859 3.188 -3.984 1 80.88 168 LYS A C 1
ATOM 1339 O O . LYS A 1 168 ? -29.516 2.941 -2.963 1 80.88 168 LYS A O 1
ATOM 1344 N N . GLY A 1 169 ? -27.516 3.156 -4.016 1 77.56 169 GLY A N 1
ATOM 1345 C CA . GLY A 1 169 ? -26.734 2.957 -2.801 1 77.56 169 GLY A CA 1
ATOM 1346 C C . GLY A 1 169 ? -26.484 1.493 -2.486 1 77.56 169 GLY A C 1
ATOM 1347 O O . GLY A 1 169 ? -25.891 1.166 -1.458 1 77.56 169 GLY A O 1
ATOM 1348 N N . ARG A 1 170 ? -26.984 0.612 -3.355 1 82.69 170 ARG A N 1
ATOM 1349 C CA . ARG A 1 170 ? -26.797 -0.818 -3.137 1 82.69 170 ARG A CA 1
ATOM 1350 C C . ARG A 1 170 ? -25.406 -1.257 -3.566 1 82.69 170 ARG A C 1
ATOM 1352 O O . ARG A 1 170 ? -24.844 -0.716 -4.523 1 82.69 170 ARG A O 1
ATOM 1359 N N . PRO A 1 171 ? -24.891 -2.285 -2.75 1 80.75 171 PRO A N 1
ATOM 1360 C CA . PRO A 1 171 ? -23.578 -2.793 -3.162 1 80.75 171 PRO A CA 1
ATOM 1361 C C . PRO A 1 171 ? -23.547 -3.236 -4.621 1 80.75 171 PRO A C 1
ATOM 1363 O O . PRO A 1 171 ? -24.484 -3.898 -5.09 1 80.75 171 PRO A O 1
ATOM 1366 N N . TYR A 1 172 ? -22.547 -2.865 -5.367 1 82.81 172 TYR A N 1
ATOM 1367 C CA . TYR A 1 172 ? -22.469 -3.135 -6.797 1 82.81 172 TYR A CA 1
ATOM 1368 C C . TYR A 1 172 ? -21.172 -3.824 -7.164 1 82.81 172 TYR A C 1
ATOM 1370 O O . TYR A 1 172 ? -21.172 -4.848 -7.848 1 82.81 172 TYR A O 1
ATOM 1378 N N . GLY A 1 173 ? -20.109 -3.24 -6.695 1 92.56 173 GLY A N 1
ATOM 1379 C CA . GLY A 1 173 ? -18.844 -3.781 -7.176 1 92.56 173 GLY A CA 1
ATOM 1380 C C . GLY A 1 173 ? -17.656 -3.344 -6.344 1 92.56 173 GLY A C 1
ATOM 1381 O O . GLY A 1 173 ? -17.812 -2.916 -5.199 1 92.56 173 GLY A O 1
ATOM 1382 N N . VAL A 1 174 ? -16.484 -3.719 -6.895 1 95 174 VAL A N 1
ATOM 1383 C CA . VAL A 1 174 ? -15.227 -3.299 -6.281 1 95 174 VAL A CA 1
ATOM 1384 C C . VAL A 1 174 ? -14.359 -2.576 -7.316 1 95 174 VAL A C 1
ATOM 1386 O O . VAL A 1 174 ? -14.453 -2.852 -8.516 1 95 174 VAL A O 1
ATOM 1389 N N . GLU A 1 175 ? -13.672 -1.636 -6.867 1 95.25 175 GLU A N 1
ATOM 1390 C CA . GLU A 1 175 ? -12.609 -0.988 -7.625 1 95.25 175 GLU A CA 1
ATOM 1391 C C . GLU A 1 175 ? -11.242 -1.237 -6.984 1 95.25 175 GLU A C 1
ATOM 1393 O O . GLU A 1 175 ? -11.086 -1.076 -5.77 1 95.25 175 GLU A O 1
ATOM 1398 N N . LEU A 1 176 ? -10.305 -1.648 -7.793 1 96.62 176 LEU A N 1
ATOM 1399 C CA . LEU A 1 176 ? -8.938 -1.934 -7.359 1 96.62 176 LEU A CA 1
ATOM 1400 C C . LEU A 1 176 ? -7.934 -1.093 -8.141 1 96.62 176 LEU A C 1
ATOM 1402 O O . LEU A 1 176 ? -8.109 -0.867 -9.344 1 96.62 176 LEU A O 1
ATOM 1406 N N . ILE A 1 177 ? -6.945 -0.625 -7.457 1 96.94 177 ILE A N 1
ATOM 1407 C CA . ILE A 1 177 ? -5.789 -0.07 -8.148 1 96.94 177 ILE A CA 1
ATOM 1408 C C . ILE A 1 177 ? -4.605 -1.028 -8.031 1 96.94 177 ILE A C 1
ATOM 1410 O O . ILE A 1 177 ? -4.141 -1.316 -6.922 1 96.94 177 ILE A O 1
ATOM 1414 N N . LEU A 1 178 ? -4.137 -1.53 -9.18 1 97.56 178 LEU A N 1
ATOM 1415 C CA . LEU A 1 178 ? -3.002 -2.445 -9.227 1 97.56 178 LEU A CA 1
ATOM 1416 C C . LEU A 1 178 ? -1.684 -1.681 -9.156 1 97.56 178 LEU A C 1
ATOM 1418 O O . LEU A 1 178 ? -1.576 -0.57 -9.68 1 97.56 178 LEU A O 1
ATOM 1422 N N . PRO A 1 179 ? -0.677 -2.273 -8.445 1 97.25 179 PRO A N 1
ATOM 1423 C CA . PRO A 1 179 ? 0.622 -1.598 -8.414 1 97.25 179 PRO A CA 1
ATOM 1424 C C . PRO A 1 179 ? 1.296 -1.548 -9.789 1 97.25 179 PRO A C 1
ATOM 1426 O O . PRO A 1 179 ? 1.137 -2.469 -10.594 1 97.25 179 PRO A O 1
ATOM 1429 N N . ASP A 1 180 ? 2.061 -0.494 -9.992 1 94.62 180 ASP A N 1
ATOM 1430 C CA . ASP A 1 180 ? 2.801 -0.325 -11.234 1 94.62 180 ASP A CA 1
ATOM 1431 C C . ASP A 1 180 ? 3.742 -1.502 -11.477 1 94.62 180 ASP A C 1
ATOM 1433 O O . ASP A 1 180 ? 3.912 -1.941 -12.617 1 94.62 180 ASP A O 1
ATOM 1437 N N . TRP A 1 181 ? 4.367 -1.975 -10.477 1 95.94 181 TRP A N 1
ATOM 1438 C CA . TRP A 1 181 ? 5.312 -3.084 -10.57 1 95.94 181 TRP A CA 1
ATOM 1439 C C . TRP A 1 181 ? 4.66 -4.297 -11.227 1 95.94 181 TRP A C 1
ATOM 1441 O O . TRP A 1 181 ? 5.23 -4.891 -12.148 1 95.94 181 TRP A O 1
ATOM 1451 N N . PHE A 1 182 ? 3.48 -4.68 -10.773 1 97.81 182 PHE A N 1
ATOM 1452 C CA . PHE A 1 182 ? 2.73 -5.82 -11.281 1 97.81 182 PHE A CA 1
ATOM 1453 C C . PHE A 1 182 ? 2.154 -5.516 -12.664 1 97.81 182 PHE A C 1
ATOM 1455 O O . PHE A 1 182 ? 2.25 -6.34 -13.57 1 97.81 182 PHE A O 1
ATOM 1462 N N . TYR A 1 183 ? 1.58 -4.316 -12.789 1 96.88 183 TYR A N 1
ATOM 1463 C CA . TYR A 1 183 ? 0.934 -3.889 -14.023 1 96.88 183 TYR A CA 1
ATOM 1464 C C . TYR A 1 183 ? 1.909 -3.934 -15.195 1 96.88 183 TYR A C 1
ATOM 1466 O O . TYR A 1 183 ? 1.585 -4.461 -16.266 1 96.88 183 TYR A O 1
ATOM 1474 N N . SER A 1 184 ? 3.105 -3.471 -14.992 1 93.81 184 SER A N 1
ATOM 1475 C CA . SER A 1 184 ? 4.113 -3.445 -16.047 1 93.81 184 SER A CA 1
ATOM 1476 C C . SER A 1 184 ? 4.516 -4.855 -16.453 1 93.81 184 SER A C 1
ATOM 1478 O O . SER A 1 184 ? 4.75 -5.117 -17.641 1 93.81 184 SER A O 1
ATOM 1480 N N . ALA A 1 185 ? 4.566 -5.746 -15.523 1 95.06 185 ALA A N 1
ATOM 1481 C CA . ALA A 1 185 ? 4.895 -7.137 -15.82 1 95.06 185 ALA A CA 1
ATOM 1482 C C . ALA A 1 185 ? 3.793 -7.797 -16.641 1 95.06 185 ALA A C 1
ATOM 1484 O O . ALA A 1 185 ? 4.074 -8.523 -17.609 1 95.06 185 ALA A O 1
ATOM 1485 N N . VAL A 1 186 ? 2.6 -7.5 -16.281 1 95.81 186 VAL A N 1
ATOM 1486 C CA . VAL A 1 186 ? 1.443 -8.125 -16.922 1 95.81 186 VAL A CA 1
ATOM 1487 C C . VAL A 1 186 ? 1.351 -7.684 -18.375 1 95.81 186 VAL A C 1
ATOM 1489 O O . VAL A 1 186 ? 0.949 -8.461 -19.25 1 95.81 186 VAL A O 1
ATOM 1492 N N . LEU A 1 187 ? 1.757 -6.5 -18.672 1 94.38 187 LEU A N 1
ATOM 1493 C CA . LEU A 1 187 ? 1.621 -5.977 -20.016 1 94.38 187 LEU A CA 1
ATOM 1494 C C . LEU A 1 187 ? 2.809 -6.383 -20.891 1 94.38 187 LEU A C 1
ATOM 1496 O O . LEU A 1 187 ? 2.781 -6.215 -22.109 1 94.38 187 LEU A O 1
ATOM 1500 N N . ASP A 1 188 ? 3.844 -6.871 -20.25 1 93.5 188 ASP A N 1
ATOM 1501 C CA . ASP A 1 188 ? 4.977 -7.434 -20.984 1 93.5 188 ASP A CA 1
ATOM 1502 C C . ASP A 1 188 ? 4.73 -8.898 -21.328 1 93.5 188 ASP A C 1
ATOM 1504 O O . ASP A 1 188 ? 4.801 -9.773 -20.469 1 93.5 188 ASP A O 1
ATOM 1508 N N . ASP A 1 189 ? 4.602 -9.141 -22.547 1 86.25 189 ASP A N 1
ATOM 1509 C CA . ASP A 1 189 ? 4.258 -10.477 -23.016 1 86.25 189 ASP A CA 1
ATOM 1510 C C . ASP A 1 189 ? 5.289 -11.508 -22.578 1 86.25 189 ASP A C 1
ATOM 1512 O O . ASP A 1 189 ? 4.949 -12.664 -22.312 1 86.25 189 ASP A O 1
ATOM 1516 N N . ALA A 1 190 ? 6.445 -11.047 -22.469 1 88.75 190 ALA A N 1
ATOM 1517 C CA . ALA A 1 190 ? 7.535 -11.953 -22.125 1 88.75 190 ALA A CA 1
ATOM 1518 C C . ALA A 1 190 ? 7.457 -12.367 -20.656 1 88.75 190 ALA A C 1
ATOM 1520 O O . ALA A 1 190 ? 8.117 -13.32 -20.234 1 88.75 190 ALA A O 1
ATOM 1521 N N . LEU A 1 191 ? 6.598 -11.742 -19.938 1 94.19 191 LEU A N 1
ATOM 1522 C CA . LEU A 1 191 ? 6.574 -11.977 -18.5 1 94.19 191 LEU A CA 1
ATOM 1523 C C . LEU A 1 191 ? 5.258 -12.617 -18.062 1 94.19 191 LEU A C 1
ATOM 1525 O O . LEU A 1 191 ? 4.961 -12.688 -16.875 1 94.19 191 LEU A O 1
ATOM 1529 N N . ILE A 1 192 ? 4.48 -13.102 -19 1 95.88 192 ILE A N 1
ATOM 1530 C CA . ILE A 1 192 ? 3.182 -13.695 -18.703 1 95.88 192 ILE A CA 1
ATOM 1531 C C . ILE A 1 192 ? 3.105 -15.094 -19.312 1 95.88 192 ILE A C 1
ATOM 1533 O O . ILE A 1 192 ? 3.574 -15.32 -20.422 1 95.88 192 ILE A O 1
ATOM 1537 N N . LEU A 1 193 ? 2.523 -16.047 -18.625 1 94.88 193 LEU A N 1
ATOM 1538 C CA . LEU A 1 193 ? 2.252 -17.391 -19.125 1 94.88 193 LEU A CA 1
ATOM 1539 C C . LEU A 1 193 ? 0.782 -17.75 -18.953 1 94.88 193 LEU A C 1
ATOM 1541 O O . LEU A 1 193 ? 0.177 -17.422 -17.922 1 94.88 193 LEU A O 1
ATOM 1545 N N . THR A 1 194 ? 0.251 -18.406 -19.922 1 94.81 194 THR A N 1
ATOM 1546 C CA . THR A 1 194 ? -1.062 -19.031 -19.766 1 94.81 194 THR A CA 1
ATOM 1547 C C . THR A 1 194 ? -0.975 -20.25 -18.859 1 94.81 194 THR A C 1
ATOM 1549 O O . THR A 1 194 ? -0.045 -21.047 -18.969 1 94.81 194 THR A O 1
ATOM 1552 N N . ILE A 1 195 ? -1.882 -20.375 -17.938 1 95.44 195 ILE A N 1
ATOM 1553 C CA . ILE A 1 195 ? -1.883 -21.547 -17.078 1 95.44 195 ILE A CA 1
ATOM 1554 C C . ILE A 1 195 ? -3.18 -22.328 -17.281 1 95.44 195 ILE A C 1
ATOM 1556 O O . ILE A 1 195 ? -4.137 -21.812 -17.859 1 95.44 195 ILE A O 1
ATOM 1560 N N . ASP A 1 196 ? -3.123 -23.609 -16.891 1 94.81 196 ASP A N 1
ATOM 1561 C CA . ASP A 1 196 ? -4.301 -24.469 -16.953 1 94.81 196 ASP A CA 1
ATOM 1562 C C . ASP A 1 196 ? -5.367 -24.016 -15.961 1 94.81 196 ASP A C 1
ATOM 1564 O O . ASP A 1 196 ? -5.074 -23.797 -14.781 1 94.81 196 ASP A O 1
ATOM 1568 N N . ARG A 1 197 ? -6.605 -23.906 -16.438 1 95.69 197 ARG A N 1
ATOM 1569 C CA . ARG A 1 197 ? -7.707 -23.469 -15.578 1 95.69 197 ARG A CA 1
ATOM 1570 C C . ARG A 1 197 ? -7.887 -24.422 -14.391 1 95.69 197 ARG A C 1
ATOM 1572 O O . ARG A 1 197 ? -8.352 -24.016 -13.328 1 95.69 197 ARG A O 1
ATOM 1579 N N . ALA A 1 198 ? -7.547 -25.656 -14.547 1 96.31 198 ALA A N 1
ATOM 1580 C CA . ALA A 1 198 ? -7.684 -26.656 -13.5 1 96.31 198 ALA A CA 1
ATOM 1581 C C . ALA A 1 198 ? -6.789 -26.328 -12.305 1 96.31 198 ALA A C 1
ATOM 1583 O O . ALA A 1 198 ? -6.934 -26.922 -11.234 1 96.31 198 ALA A O 1
ATOM 1584 N N . TYR A 1 199 ? -5.91 -25.391 -12.5 1 97.62 199 TYR A N 1
ATOM 1585 C CA . TYR A 1 199 ? -5.117 -24.875 -11.391 1 97.62 199 TYR A CA 1
ATOM 1586 C C . TYR A 1 199 ? -6.016 -24.453 -10.227 1 97.62 199 TYR A C 1
ATOM 1588 O O . TYR A 1 199 ? -5.684 -24.688 -9.062 1 97.62 199 TYR A O 1
ATOM 1596 N N . PHE A 1 200 ? -7.133 -23.844 -10.508 1 97.94 200 PHE A N 1
ATOM 1597 C CA . PHE A 1 200 ? -7.992 -23.281 -9.477 1 97.94 200 PHE A CA 1
ATOM 1598 C C . PHE A 1 200 ? -8.672 -24.375 -8.664 1 97.94 200 PHE A C 1
ATOM 1600 O O . PHE A 1 200 ? -9.234 -24.109 -7.602 1 97.94 200 PHE A O 1
ATOM 1607 N N . ASP A 1 201 ? -8.578 -25.641 -9.125 1 97.38 201 ASP A N 1
ATOM 1608 C CA . ASP A 1 201 ? -9.156 -26.766 -8.398 1 97.38 201 ASP A CA 1
ATOM 1609 C C . ASP A 1 201 ? -8.211 -27.266 -7.305 1 97.38 201 ASP A C 1
ATOM 1611 O O . ASP A 1 201 ? -8.617 -28.016 -6.422 1 97.38 201 ASP A O 1
ATOM 1615 N N . LEU A 1 202 ? -6.941 -26.859 -7.414 1 98.19 202 LEU A N 1
ATOM 1616 C CA . LEU A 1 202 ? -5.984 -27.234 -6.379 1 98.19 202 LEU A CA 1
ATOM 1617 C C . LEU A 1 202 ? -6.301 -26.547 -5.066 1 98.19 202 LEU A C 1
ATOM 1619 O O . LEU A 1 202 ? -6.434 -25.312 -5.027 1 98.19 202 LEU A O 1
ATOM 1623 N N . THR A 1 203 ? -6.355 -27.281 -3.992 1 95.94 203 THR A N 1
ATOM 1624 C CA . THR A 1 203 ? -6.789 -26.703 -2.725 1 95.94 203 THR A CA 1
ATOM 1625 C C . THR A 1 203 ? -5.602 -26.516 -1.786 1 95.94 203 THR A C 1
ATOM 1627 O O . THR A 1 203 ? -5.652 -25.688 -0.869 1 95.94 203 THR A O 1
ATOM 1630 N N . GLY A 1 204 ? -4.527 -27.297 -1.963 1 97.56 204 GLY A N 1
ATOM 1631 C CA . GLY A 1 204 ? -3.361 -27.172 -1.103 1 97.56 204 GLY A CA 1
ATOM 1632 C C . GLY A 1 204 ? -2.428 -26.062 -1.519 1 97.56 204 GLY A C 1
ATOM 1633 O O . GLY A 1 204 ? -2.186 -25.859 -2.709 1 97.56 204 GLY A O 1
ATOM 1634 N N . GLY A 1 205 ? -1.915 -25.344 -0.482 1 98.25 205 GLY A N 1
ATOM 1635 C CA . GLY A 1 205 ? -1.001 -24.25 -0.759 1 98.25 205 GLY A CA 1
ATOM 1636 C C . GLY A 1 205 ? 0.266 -24.688 -1.465 1 98.25 205 GLY A C 1
ATOM 1637 O O . GLY A 1 205 ? 0.692 -24.062 -2.438 1 98.25 205 GLY A O 1
ATOM 1638 N N . LEU A 1 206 ? 0.827 -25.734 -0.99 1 98.19 206 LEU A N 1
ATOM 1639 C CA . LEU A 1 206 ? 2.049 -26.25 -1.598 1 98.19 206 LEU A CA 1
ATOM 1640 C C . LEU A 1 206 ? 1.787 -26.734 -3.018 1 98.19 206 LEU A C 1
ATOM 1642 O O . LEU A 1 206 ? 2.623 -26.562 -3.906 1 98.19 206 LEU A O 1
ATOM 1646 N N . GLU A 1 207 ? 0.649 -27.359 -3.254 1 98.06 207 GLU A N 1
ATOM 1647 C CA . GLU A 1 207 ? 0.275 -27.828 -4.586 1 98.06 207 GLU A CA 1
ATOM 1648 C C . GLU A 1 207 ? 0.169 -26.656 -5.566 1 98.06 207 GLU A C 1
ATOM 1650 O O . GLU A 1 207 ? 0.66 -26.75 -6.695 1 98.06 207 GLU A O 1
ATOM 1655 N N . ARG A 1 208 ? -0.488 -25.656 -5.098 1 98.56 208 ARG A N 1
ATOM 1656 C CA . ARG A 1 208 ? -0.663 -24.469 -5.934 1 98.56 208 ARG A CA 1
ATOM 1657 C C . ARG A 1 208 ? 0.683 -23.844 -6.27 1 98.56 208 ARG A C 1
ATOM 1659 O O . ARG A 1 208 ? 0.94 -23.5 -7.426 1 98.56 208 ARG A O 1
ATOM 1666 N N . TRP A 1 209 ? 1.462 -23.719 -5.246 1 98.69 209 TRP A N 1
ATOM 1667 C CA . TRP A 1 209 ? 2.795 -23.156 -5.441 1 98.69 209 TRP A CA 1
ATOM 1668 C C . TRP A 1 209 ? 3.609 -24.016 -6.402 1 98.69 209 TRP A C 1
ATOM 1670 O O . TRP A 1 209 ? 4.223 -23.5 -7.34 1 98.69 209 TRP A O 1
ATOM 1680 N N . LEU A 1 210 ? 3.604 -25.328 -6.199 1 98.19 210 LEU A N 1
ATOM 1681 C CA . LEU A 1 210 ? 4.387 -26.25 -7.004 1 98.19 210 LEU A CA 1
ATOM 1682 C C . LEU A 1 210 ? 3.939 -26.219 -8.461 1 98.19 210 LEU A C 1
ATOM 1684 O O . LEU A 1 210 ? 4.77 -26.234 -9.375 1 98.19 210 LEU A O 1
ATOM 1688 N N . TYR A 1 211 ? 2.648 -26.156 -8.695 1 97.69 211 TYR A N 1
ATOM 1689 C CA . TYR A 1 211 ? 2.154 -26.047 -10.062 1 97.69 211 TYR A CA 1
ATOM 1690 C C . TYR A 1 211 ? 2.771 -24.859 -10.78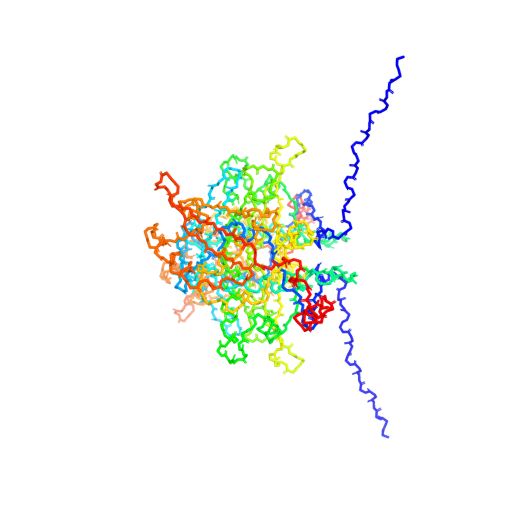1 1 97.69 211 TYR A C 1
ATOM 1692 O O . TYR A 1 211 ? 3.201 -24.969 -11.93 1 97.69 211 TYR A O 1
ATOM 1700 N N . ARG A 1 212 ? 2.811 -23.734 -10.109 1 97.44 212 ARG A N 1
ATOM 1701 C CA . ARG A 1 212 ? 3.32 -22.516 -10.711 1 97.44 212 ARG A CA 1
ATOM 1702 C C . ARG A 1 212 ? 4.809 -22.625 -11.031 1 97.44 212 ARG A C 1
ATOM 1704 O O . ARG A 1 212 ? 5.254 -22.219 -12.102 1 97.44 212 ARG A O 1
ATOM 1711 N N . ILE A 1 213 ? 5.535 -23.266 -10.133 1 96.31 213 ILE A N 1
ATOM 1712 C CA . ILE A 1 213 ? 6.961 -23.484 -10.352 1 96.31 213 ILE A CA 1
ATOM 1713 C C . ILE A 1 213 ? 7.16 -24.422 -11.547 1 96.31 213 ILE A C 1
ATOM 1715 O O . ILE A 1 213 ? 7.973 -24.141 -12.43 1 96.31 213 ILE A O 1
ATOM 1719 N N . VAL A 1 214 ? 6.438 -25.469 -11.602 1 94.62 214 VAL A N 1
ATOM 1720 C CA . VAL A 1 214 ? 6.551 -26.484 -12.641 1 94.62 214 VAL A CA 1
ATOM 1721 C C . VAL A 1 214 ? 6.16 -25.891 -13.992 1 94.62 214 VAL A C 1
ATOM 1723 O O . VAL A 1 214 ? 6.848 -26.094 -14.992 1 94.62 214 VAL A O 1
ATOM 1726 N N . ARG A 1 215 ? 5.062 -25.125 -13.953 1 93.69 215 ARG A N 1
ATOM 1727 C CA . ARG A 1 215 ? 4.598 -24.484 -15.18 1 93.69 215 ARG A CA 1
ATOM 1728 C C . ARG A 1 215 ? 5.629 -23.5 -15.703 1 93.69 215 ARG A C 1
ATOM 1730 O O . ARG A 1 215 ? 5.855 -23.422 -16.922 1 93.69 215 ARG A O 1
ATOM 1737 N N . LYS A 1 216 ? 6.25 -22.734 -14.852 1 93.19 216 LYS A N 1
ATOM 1738 C CA . LYS A 1 216 ? 7.246 -21.75 -15.234 1 93.19 216 LYS A CA 1
ATOM 1739 C C . LYS A 1 216 ? 8.477 -22.406 -15.852 1 93.19 216 LYS A C 1
ATOM 1741 O O . LYS A 1 216 ? 9.016 -21.922 -16.844 1 93.19 216 LYS A O 1
ATOM 1746 N N . HIS A 1 217 ? 8.852 -23.547 -15.383 1 88.69 217 HIS A N 1
ATOM 1747 C CA . HIS A 1 217 ? 10.109 -24.156 -15.797 1 88.69 217 HIS A CA 1
ATOM 1748 C C . HIS A 1 217 ? 9.883 -25.297 -16.781 1 88.69 217 HIS A C 1
ATOM 1750 O O . HIS A 1 217 ? 10.789 -25.672 -17.516 1 88.69 217 HIS A O 1
ATOM 1756 N N . GLY A 1 218 ? 8.742 -26.031 -16.797 1 75.81 218 GLY A N 1
ATOM 1757 C CA . GLY A 1 218 ? 8.484 -27.25 -17.547 1 75.81 218 GLY A CA 1
ATOM 1758 C C . GLY A 1 218 ? 8.148 -26.984 -19 1 75.81 218 GLY A C 1
ATOM 1759 O O . GLY A 1 218 ? 7.957 -27.938 -19.781 1 75.81 218 GLY A O 1
ATOM 1760 N N . GLY A 1 219 ? 7.895 -25.766 -19.516 1 61.56 219 GLY A N 1
ATOM 1761 C CA . GLY A 1 219 ? 7.492 -25.547 -20.891 1 61.56 219 GLY A CA 1
ATOM 1762 C C . GLY A 1 219 ? 8.641 -25.672 -21.875 1 61.56 219 GLY A C 1
ATOM 1763 O O . GLY A 1 219 ? 8.422 -25.766 -23.094 1 61.56 219 GLY A O 1
ATOM 1764 N N . ARG A 1 220 ? 9.906 -25.641 -21.531 1 59.22 220 ARG A N 1
ATOM 1765 C CA . ARG A 1 220 ? 10.945 -25.406 -22.531 1 59.22 220 ARG A CA 1
ATOM 1766 C C . ARG A 1 220 ? 11.711 -26.688 -22.844 1 59.22 220 ARG A C 1
ATOM 1768 O O . ARG A 1 220 ? 12.406 -26.766 -23.844 1 59.22 220 ARG A O 1
ATOM 1775 N N . GLN A 1 221 ? 11.641 -27.688 -21.906 1 58.91 221 GLN A N 1
ATOM 1776 C CA . GLN A 1 221 ? 12.586 -28.766 -22.188 1 58.91 221 GLN A CA 1
ATOM 1777 C C . GLN A 1 221 ? 11.875 -30.109 -22.312 1 58.91 221 GLN A C 1
ATOM 1779 O O . GLN A 1 221 ? 11.234 -30.578 -21.375 1 58.91 221 GLN A O 1
ATOM 1784 N N . PRO A 1 222 ? 11.734 -30.656 -23.625 1 59.78 222 PRO A N 1
ATOM 1785 C CA . PRO A 1 222 ? 11.125 -31.969 -23.828 1 59.78 222 PRO A CA 1
ATOM 1786 C C . PRO A 1 222 ? 11.578 -33 -22.781 1 59.78 222 PRO A C 1
ATOM 1788 O O . PRO A 1 222 ? 10.789 -33.875 -22.391 1 59.78 222 PRO A O 1
ATOM 1791 N N . GLY A 1 223 ? 12.766 -32.969 -22.344 1 64.19 223 GLY A N 1
ATOM 1792 C CA . GLY A 1 223 ? 13.289 -33.969 -21.422 1 64.19 223 GLY A CA 1
ATOM 1793 C C . GLY A 1 223 ? 12.977 -33.688 -19.969 1 64.19 223 GLY A C 1
ATOM 1794 O O . GLY A 1 223 ? 13.344 -34.438 -19.078 1 64.19 223 GLY A O 1
ATOM 1795 N N . GLY A 1 224 ? 12.102 -32.719 -19.719 1 71.56 224 GLY A N 1
ATOM 1796 C CA . GLY A 1 224 ? 11.695 -32.438 -18.359 1 71.56 224 GLY A CA 1
ATOM 1797 C C . GLY A 1 224 ? 12.664 -31.531 -17.625 1 71.56 224 GLY A C 1
ATOM 1798 O O . GLY A 1 224 ? 13.562 -30.938 -18.234 1 71.56 224 GLY A O 1
ATOM 1799 N N . TRP A 1 225 ? 12.359 -31.094 -16.438 1 85.06 225 TRP A N 1
ATOM 1800 C CA . TRP A 1 225 ? 13.148 -30.266 -15.523 1 85.06 225 TRP A CA 1
ATOM 1801 C C . TRP A 1 225 ? 13.195 -30.891 -14.133 1 85.06 225 TRP A C 1
ATOM 1803 O O . TRP A 1 225 ? 12.453 -31.844 -13.852 1 85.06 225 TRP A O 1
ATOM 1813 N N . SER A 1 226 ? 14.258 -30.562 -13.43 1 89.19 226 SER A N 1
ATOM 1814 C CA . SER A 1 226 ? 14.359 -31.109 -12.078 1 89.19 226 SER A CA 1
ATOM 1815 C C . SER A 1 226 ? 14.891 -30.062 -11.102 1 89.19 226 SER A C 1
ATOM 1817 O O . SER A 1 226 ? 15.57 -29.109 -11.508 1 89.19 226 SER A O 1
ATOM 1819 N N . PHE A 1 227 ? 14.438 -30.188 -9.875 1 92.94 227 PHE A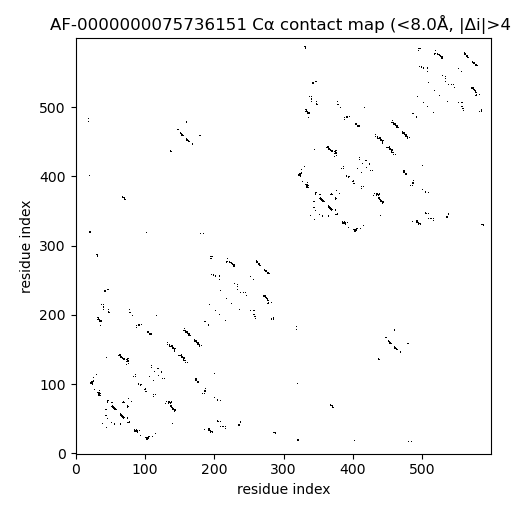 N 1
ATOM 1820 C CA . PHE A 1 227 ? 14.938 -29.359 -8.781 1 92.94 227 PHE A CA 1
ATOM 1821 C C . PHE A 1 227 ? 15.445 -30.234 -7.641 1 92.94 227 PHE A C 1
ATOM 1823 O O . PHE A 1 227 ? 14.836 -31.234 -7.301 1 92.94 227 PHE A O 1
ATOM 1830 N N . ASP A 1 228 ? 16.641 -29.734 -7.121 1 93.88 228 ASP A N 1
ATOM 1831 C CA . ASP A 1 228 ? 17.016 -30.25 -5.809 1 93.88 228 ASP A CA 1
ATOM 1832 C C . ASP A 1 228 ? 15.992 -29.875 -4.75 1 93.88 228 ASP A C 1
ATOM 1834 O O . ASP A 1 228 ? 15.5 -28.734 -4.734 1 93.88 228 ASP A O 1
ATOM 1838 N N . LEU A 1 229 ? 15.711 -30.828 -3.836 1 94.88 229 LEU A N 1
ATOM 1839 C CA . LEU A 1 229 ? 14.656 -30.594 -2.855 1 94.88 229 LEU A CA 1
ATOM 1840 C C . LEU A 1 229 ? 15.016 -29.422 -1.934 1 94.88 229 LEU A C 1
ATOM 1842 O O . LEU A 1 229 ? 14.148 -28.641 -1.543 1 94.88 229 LEU A O 1
ATOM 1846 N N . THR A 1 230 ? 16.266 -29.312 -1.548 1 94.12 230 THR A N 1
ATOM 1847 C CA . THR A 1 230 ? 16.719 -28.234 -0.676 1 94.12 230 THR A CA 1
ATOM 1848 C C . THR A 1 230 ? 16.516 -26.875 -1.353 1 94.12 230 THR A C 1
ATOM 1850 O O . THR A 1 230 ? 16.047 -25.922 -0.723 1 94.12 230 THR A O 1
ATOM 1853 N N . HIS A 1 231 ? 16.797 -26.875 -2.58 1 94.25 231 HIS A N 1
ATOM 1854 C CA . HIS A 1 231 ? 16.609 -25.656 -3.355 1 94.25 231 HIS A CA 1
ATOM 1855 C C . HIS A 1 231 ? 15.133 -25.312 -3.52 1 94.25 231 HIS A C 1
ATOM 1857 O O . HIS A 1 231 ? 14.742 -24.156 -3.381 1 94.25 231 HIS A O 1
ATOM 1863 N N . LEU A 1 232 ? 14.438 -26.312 -3.799 1 96.31 232 LEU A N 1
ATOM 1864 C CA . LEU A 1 232 ? 12.992 -26.125 -3.955 1 96.31 232 LEU A CA 1
ATOM 1865 C C . LEU A 1 232 ? 12.367 -25.609 -2.664 1 96.31 232 LEU A C 1
ATOM 1867 O O . LEU A 1 232 ? 11.516 -24.734 -2.695 1 96.31 232 LEU A O 1
ATOM 1871 N N . HIS A 1 233 ? 12.773 -26.156 -1.573 1 97.19 233 HIS A N 1
ATOM 1872 C CA . HIS A 1 233 ? 12.305 -25.719 -0.265 1 97.19 233 HIS A CA 1
ATOM 1873 C C . HIS A 1 233 ? 12.602 -24.25 -0.04 1 97.19 233 HIS A C 1
ATOM 1875 O O . HIS A 1 233 ? 11.719 -23.484 0.354 1 97.19 233 HIS A O 1
ATOM 1881 N N . ALA A 1 234 ? 13.773 -23.812 -0.337 1 95.31 234 ALA A N 1
ATOM 1882 C CA . ALA A 1 234 ? 14.172 -22.422 -0.182 1 95.31 234 ALA A CA 1
ATOM 1883 C C . ALA A 1 234 ? 13.344 -21.516 -1.083 1 95.31 234 ALA A C 1
ATOM 1885 O O . ALA A 1 234 ? 12.93 -20.422 -0.667 1 95.31 234 ALA A O 1
ATOM 1886 N N . LYS A 1 235 ? 13.039 -22 -2.229 1 96 235 LYS A N 1
ATOM 1887 C CA . LYS A 1 235 ? 12.297 -21.219 -3.213 1 96 235 LYS A CA 1
ATOM 1888 C C . LYS A 1 235 ? 10.844 -21.047 -2.789 1 96 235 LYS A C 1
ATOM 1890 O O . LYS A 1 235 ? 10.164 -20.125 -3.246 1 96 235 LYS A O 1
ATOM 1895 N N . SER A 1 236 ? 10.391 -21.938 -1.954 1 97.69 236 SER A N 1
ATOM 1896 C CA . SER A 1 236 ? 8.984 -21.891 -1.56 1 97.69 236 SER A CA 1
ATOM 1897 C C . SER A 1 236 ? 8.727 -20.812 -0.519 1 97.69 236 SER A C 1
ATOM 1899 O O . SER A 1 236 ? 7.594 -20.359 -0.349 1 97.69 236 SER A O 1
ATOM 1901 N N . GLY A 1 237 ? 9.711 -20.422 0.192 1 96.94 237 GLY A N 1
ATOM 1902 C CA . GLY A 1 237 ? 9.531 -19.5 1.305 1 96.94 237 GLY A CA 1
ATOM 1903 C C . GLY A 1 237 ? 8.719 -20.094 2.443 1 96.94 237 GLY A C 1
ATOM 1904 O O . GLY A 1 237 ? 8.266 -19.359 3.332 1 96.94 237 GLY A O 1
ATOM 1905 N N . SER A 1 238 ? 8.523 -21.406 2.447 1 96.62 238 SER A N 1
ATOM 1906 C CA . SER A 1 238 ? 7.719 -22.078 3.463 1 96.62 238 SER A CA 1
ATOM 1907 C C . SER A 1 238 ? 8.375 -21.984 4.836 1 96.62 238 SER A C 1
ATOM 1909 O O . SER A 1 238 ? 9.602 -22.047 4.949 1 96.62 238 SER A O 1
ATOM 1911 N N . LEU A 1 239 ? 7.527 -21.859 5.844 1 96.31 239 LEU A N 1
ATOM 1912 C CA . LEU A 1 239 ? 8.023 -21.891 7.215 1 96.31 239 LEU A CA 1
ATOM 1913 C C . LEU A 1 239 ? 8.164 -23.312 7.719 1 96.31 239 LEU A C 1
ATOM 1915 O O . LEU A 1 239 ? 8.781 -23.562 8.758 1 96.31 239 LEU A O 1
ATOM 1919 N N . SER A 1 240 ? 7.621 -24.25 6.977 1 96.12 240 SER A N 1
ATOM 1920 C CA . SER A 1 240 ? 7.715 -25.641 7.359 1 96.12 240 SER A CA 1
ATOM 1921 C C . SER A 1 240 ? 9.148 -26.156 7.238 1 96.12 240 SER A C 1
ATOM 1923 O O . SER A 1 240 ? 9.836 -25.875 6.258 1 96.12 240 SER A O 1
ATOM 1925 N N . PRO A 1 241 ? 9.586 -26.938 8.211 1 97 241 PRO A N 1
ATOM 1926 C CA . PRO A 1 241 ? 10.914 -27.531 8.07 1 97 241 PRO A CA 1
ATOM 1927 C C . PRO A 1 241 ? 11.039 -28.406 6.824 1 97 241 PRO A C 1
ATOM 1929 O O . PRO A 1 241 ? 10.039 -28.953 6.34 1 97 241 PRO A O 1
ATOM 1932 N N . LEU A 1 242 ? 12.289 -28.594 6.398 1 96.31 242 LEU A N 1
ATOM 1933 C CA . LEU A 1 242 ? 12.578 -29.344 5.176 1 96.31 242 LEU A CA 1
ATOM 1934 C C . LEU A 1 242 ? 11.984 -30.75 5.238 1 96.31 242 LEU A C 1
ATOM 1936 O O . LEU A 1 242 ? 11.445 -31.234 4.242 1 96.31 242 LEU A O 1
ATOM 1940 N N . LYS A 1 243 ? 12.039 -31.344 6.402 1 96.19 243 LYS A N 1
ATOM 1941 C CA . LYS A 1 243 ? 11.531 -32.719 6.547 1 96.19 243 LYS A CA 1
ATOM 1942 C C . LYS A 1 243 ? 10.031 -32.781 6.266 1 96.19 243 LYS A C 1
ATOM 1944 O O . LYS A 1 243 ? 9.555 -33.688 5.594 1 96.19 243 LYS A O 1
ATOM 1949 N N . HIS A 1 244 ? 9.336 -31.812 6.82 1 97.12 244 HIS A N 1
ATOM 1950 C CA . HIS A 1 244 ? 7.895 -31.766 6.605 1 97.12 244 HIS A CA 1
ATOM 1951 C C . HIS A 1 244 ? 7.562 -31.375 5.172 1 97.12 244 HIS A C 1
ATOM 1953 O O . HIS A 1 244 ? 6.633 -31.922 4.574 1 97.12 244 HIS A O 1
ATOM 1959 N N . PHE A 1 245 ? 8.336 -30.516 4.672 1 97.25 245 PHE A N 1
ATOM 1960 C CA . PHE A 1 245 ? 8.195 -30.125 3.271 1 97.25 245 PHE A CA 1
ATOM 1961 C C . PHE A 1 245 ? 8.367 -31.344 2.361 1 97.25 245 PHE A C 1
ATOM 1963 O O . PHE A 1 245 ? 7.551 -31.562 1.463 1 97.25 245 PHE A O 1
ATOM 1970 N N . ALA A 1 246 ? 9.375 -32.125 2.605 1 96.19 246 ALA A N 1
ATOM 1971 C CA . ALA A 1 246 ? 9.664 -33.312 1.816 1 96.19 246 ALA A CA 1
ATOM 1972 C C . ALA A 1 246 ? 8.531 -34.344 1.936 1 96.19 246 ALA A C 1
ATOM 1974 O O . ALA A 1 246 ? 8.18 -35 0.954 1 96.19 246 ALA A O 1
ATOM 1975 N N . TYR A 1 247 ? 8.047 -34.406 3.098 1 97 247 TYR A N 1
ATOM 1976 C CA . TYR A 1 247 ? 6.934 -35.344 3.334 1 97 247 TYR A CA 1
ATOM 1977 C C . TYR A 1 247 ? 5.719 -34.938 2.506 1 97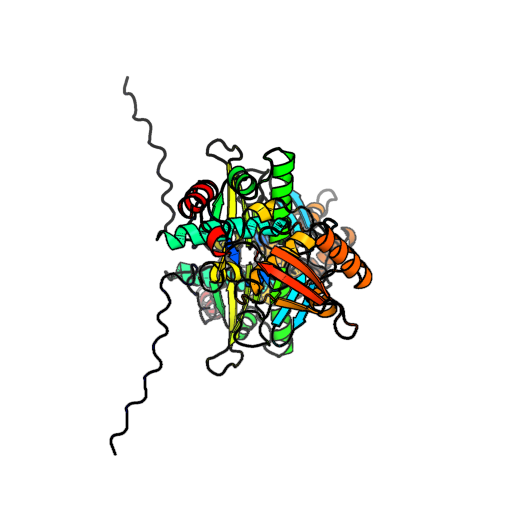 247 TYR A C 1
ATOM 1979 O O . TYR A 1 247 ? 5.121 -35.781 1.825 1 97 247 TYR A O 1
ATOM 1987 N N . ASP A 1 248 ? 5.383 -33.688 2.555 1 97.12 248 ASP A N 1
ATOM 1988 C CA . ASP A 1 248 ? 4.246 -33.156 1.796 1 97.12 248 ASP A CA 1
ATOM 1989 C C . ASP A 1 248 ? 4.473 -33.312 0.294 1 97.12 248 ASP A C 1
ATOM 1991 O O . ASP A 1 248 ? 3.547 -33.656 -0.448 1 97.12 248 ASP A O 1
ATOM 1995 N N . LEU A 1 249 ? 5.676 -33.125 -0.092 1 97.19 249 LEU A N 1
ATOM 1996 C CA . LEU A 1 249 ? 6.008 -33.25 -1.506 1 97.19 249 LEU A CA 1
ATOM 1997 C C . LEU A 1 249 ? 5.848 -34.688 -1.969 1 97.19 249 LEU A C 1
ATOM 1999 O O . LEU A 1 249 ? 5.336 -34.938 -3.062 1 97.19 249 LEU A O 1
ATOM 2003 N N . ARG A 1 250 ? 6.27 -35.625 -1.185 1 96.88 250 ARG A N 1
ATOM 2004 C CA . ARG A 1 250 ? 6.109 -37.031 -1.513 1 96.88 250 ARG A CA 1
ATOM 2005 C C . ARG A 1 250 ? 4.637 -37.406 -1.688 1 96.88 250 ARG A C 1
ATOM 2007 O O . ARG A 1 250 ? 4.281 -38.156 -2.594 1 96.88 250 ARG A O 1
ATOM 2014 N N . ASP A 1 251 ? 3.895 -36.812 -0.839 1 98.06 251 ASP A N 1
ATOM 2015 C CA . ASP A 1 251 ? 2.459 -37.062 -0.938 1 98.06 251 ASP A CA 1
ATOM 2016 C C . ASP A 1 251 ? 1.896 -36.5 -2.242 1 98.06 251 ASP A C 1
ATOM 2018 O O . ASP A 1 251 ? 1.062 -37.125 -2.891 1 98.06 251 ASP A O 1
ATOM 2022 N N . ILE A 1 252 ? 2.322 -35.375 -2.637 1 98.31 252 ILE A N 1
ATOM 2023 C CA . ILE A 1 252 ? 1.88 -34.719 -3.877 1 98.31 252 ILE A CA 1
ATOM 2024 C C . ILE A 1 252 ? 2.301 -35.594 -5.07 1 98.31 252 ILE A C 1
ATOM 2026 O O . ILE A 1 252 ? 1.512 -35.812 -5.988 1 98.31 252 ILE A O 1
ATOM 2030 N N . VAL A 1 253 ? 3.496 -36.094 -5.027 1 97.69 253 VAL A N 1
ATOM 2031 C CA . VAL A 1 253 ? 4.012 -36.938 -6.113 1 97.69 253 VAL A CA 1
ATOM 2032 C C . VAL A 1 253 ? 3.197 -38.219 -6.215 1 97.69 253 VAL A C 1
ATOM 2034 O O . VAL A 1 253 ? 2.916 -38.688 -7.316 1 97.69 253 VAL A O 1
ATOM 2037 N N . ARG A 1 254 ? 2.842 -38.75 -5.098 1 97.94 254 ARG A N 1
ATOM 2038 C CA . ARG A 1 254 ? 2.039 -39.969 -5.074 1 97.94 254 ARG A CA 1
ATOM 2039 C C . ARG A 1 254 ? 0.656 -39.719 -5.668 1 97.94 254 ARG A C 1
ATOM 2041 O O . ARG A 1 254 ? 0.166 -40.531 -6.461 1 97.94 254 ARG A O 1
ATOM 2048 N N . ARG A 1 255 ? 0.061 -38.594 -5.348 1 98.25 255 ARG A N 1
ATOM 2049 C CA . ARG A 1 255 ? -1.317 -38.312 -5.727 1 98.25 255 ARG A CA 1
ATOM 2050 C C . ARG A 1 255 ? -1.388 -37.75 -7.145 1 98.25 255 ARG A C 1
ATOM 2052 O O . ARG A 1 255 ? -2.439 -37.781 -7.785 1 98.25 255 ARG A O 1
ATOM 2059 N N . GLN A 1 256 ? -0.376 -37.125 -7.684 1 98 256 GLN A N 1
ATOM 2060 C CA . GLN A 1 256 ? -0.245 -36.531 -9.008 1 98 256 GLN A CA 1
ATOM 2061 C C . GLN A 1 256 ? -1.372 -35.562 -9.281 1 98 256 GLN A C 1
ATOM 2063 O O . GLN A 1 256 ? -2.055 -35.656 -10.305 1 98 256 GLN A O 1
ATOM 2068 N N . PRO A 1 257 ? -1.51 -34.5 -8.43 1 97.75 257 PRO A N 1
ATOM 2069 C CA . PRO A 1 257 ? -2.666 -33.594 -8.586 1 97.75 257 PRO A CA 1
ATOM 2070 C C . PRO A 1 257 ? -2.441 -32.5 -9.625 1 97.75 257 PRO A C 1
ATOM 2072 O O . PRO A 1 257 ? -3.389 -31.828 -10.023 1 97.75 257 PRO A O 1
ATOM 2075 N N . LEU A 1 258 ? -1.241 -32.25 -10.062 1 96.94 258 LEU A N 1
ATOM 2076 C CA . LEU A 1 258 ? -0.939 -31.094 -10.891 1 96.94 258 LEU A CA 1
ATOM 2077 C C . LEU A 1 258 ? -1.461 -31.281 -12.312 1 96.94 258 LEU A C 1
ATOM 2079 O O . LEU A 1 258 ? -1.046 -32.219 -13.008 1 96.94 258 LEU A O 1
ATOM 2083 N N . PRO A 1 259 ? -2.299 -30.328 -12.758 1 95.5 259 PRO A N 1
ATOM 2084 C CA . PRO A 1 259 ? -2.791 -30.469 -14.125 1 95.5 259 PRO A CA 1
ATOM 2085 C C . PRO A 1 259 ? -1.683 -30.328 -15.172 1 95.5 259 PRO A C 1
ATOM 2087 O O . PRO A 1 259 ? -0.886 -29.391 -15.102 1 95.5 259 PRO A O 1
ATOM 2090 N N . GLY A 1 260 ? -1.641 -31.281 -16.094 1 91.81 260 GLY A N 1
ATOM 2091 C CA . GLY A 1 260 ? -0.785 -31.172 -17.266 1 91.81 260 GLY A CA 1
ATOM 2092 C C . GLY A 1 260 ? 0.641 -31.625 -17 1 91.81 260 GLY A C 1
ATOM 2093 O O . GLY A 1 260 ? 1.503 -31.516 -17.875 1 91.81 260 GLY A O 1
ATOM 2094 N N . TYR A 1 261 ? 0.909 -32.219 -15.742 1 93.38 261 TYR A N 1
ATOM 2095 C CA . TYR A 1 261 ? 2.283 -32.594 -15.445 1 93.38 261 TYR A CA 1
ATOM 2096 C C . TYR A 1 261 ? 2.324 -33.938 -14.672 1 93.38 261 TYR A C 1
ATOM 2098 O O . TYR A 1 261 ? 1.402 -34.25 -13.914 1 93.38 261 TYR A O 1
ATOM 2106 N N . LYS A 1 262 ? 3.396 -34.625 -14.953 1 95 262 LYS A N 1
ATOM 2107 C CA . LYS A 1 262 ? 3.738 -35.812 -14.164 1 95 262 LYS A CA 1
ATOM 2108 C C . LYS A 1 262 ? 4.984 -35.562 -13.32 1 95 262 LYS A C 1
ATOM 2110 O O . LYS A 1 262 ? 6 -35.094 -13.828 1 95 262 LYS A O 1
ATOM 2115 N N . LEU A 1 263 ? 4.875 -35.906 -12 1 96.19 263 LEU A N 1
ATOM 2116 C CA . LEU A 1 263 ? 5.961 -35.656 -11.047 1 96.19 263 LEU A CA 1
ATOM 2117 C C . LEU A 1 263 ? 6.586 -36.969 -10.609 1 96.19 263 LEU A C 1
ATOM 2119 O O . LEU A 1 263 ? 5.883 -37.969 -10.406 1 96.19 263 LEU A O 1
ATOM 2123 N N . THR A 1 264 ? 7.898 -36.969 -10.469 1 95.75 264 THR A N 1
ATOM 2124 C CA . THR A 1 264 ? 8.625 -38.094 -9.914 1 95.75 264 THR A CA 1
ATOM 2125 C C . THR A 1 264 ? 9.727 -37.625 -8.969 1 95.75 264 THR A C 1
ATOM 2127 O O . THR A 1 264 ? 10.312 -36.562 -9.18 1 95.75 264 THR A O 1
ATOM 2130 N N . LEU A 1 265 ? 9.953 -38.375 -7.883 1 95.12 265 LEU A N 1
ATOM 2131 C CA . LEU A 1 265 ? 11.094 -38.156 -7 1 95.12 265 LEU A CA 1
ATOM 2132 C C . LEU A 1 265 ? 12.219 -39.125 -7.301 1 95.12 265 LEU A C 1
ATOM 2134 O O . LEU A 1 265 ? 11.992 -40.344 -7.363 1 95.12 265 LEU A O 1
ATOM 2138 N N . GLU A 1 266 ? 13.312 -38.562 -7.582 1 92.62 266 GLU A N 1
ATOM 2139 C CA . GLU A 1 266 ? 14.5 -39.375 -7.832 1 92.62 266 GLU A CA 1
ATOM 2140 C C . GLU A 1 266 ? 15.586 -39.094 -6.805 1 92.62 266 GLU A C 1
ATOM 2142 O O . GLU A 1 266 ? 15.578 -38.031 -6.145 1 92.62 266 GLU A O 1
ATOM 2147 N N . ARG A 1 267 ? 16.438 -40.031 -6.523 1 90.19 267 ARG A N 1
ATOM 2148 C CA . ARG A 1 267 ? 17.547 -39.875 -5.594 1 90.19 267 ARG A CA 1
ATOM 2149 C C . ARG A 1 267 ? 18.875 -40.25 -6.254 1 90.19 267 ARG A C 1
ATOM 2151 O O . ARG A 1 267 ? 19.531 -41.188 -5.832 1 90.19 267 ARG A O 1
ATOM 2158 N N . PRO A 1 268 ? 19.188 -39.469 -7.27 1 79.69 268 PRO A N 1
ATOM 2159 C CA . PRO A 1 268 ? 20.531 -39.719 -7.801 1 79.69 268 PRO A CA 1
ATOM 2160 C C . PRO A 1 268 ? 21.641 -39.375 -6.809 1 79.69 268 PRO A C 1
ATOM 2162 O O . PRO A 1 268 ? 21.594 -38.281 -6.188 1 79.69 268 PRO A O 1
ATOM 2165 N N . TYR A 1 269 ? 22.594 -40.219 -6.621 1 84 269 TYR A N 1
ATOM 2166 C CA . TYR A 1 269 ? 23.766 -40.031 -5.777 1 84 269 TYR A CA 1
ATOM 2167 C C . TYR A 1 269 ? 23.375 -39.688 -4.352 1 84 269 TYR A C 1
ATOM 2169 O O . TYR A 1 269 ? 24.062 -38.938 -3.668 1 84 269 TYR A O 1
ATOM 2177 N N . GLY A 1 270 ? 22.109 -39.906 -3.953 1 81.75 270 GLY A N 1
ATOM 2178 C CA . GLY A 1 270 ? 21.703 -39.75 -2.564 1 81.75 270 GLY A CA 1
ATOM 2179 C C . GLY A 1 270 ? 20.953 -38.469 -2.295 1 81.75 270 GLY A C 1
ATOM 2180 O O . GLY A 1 270 ? 20.5 -38.219 -1.174 1 81.75 270 GLY A O 1
ATOM 2181 N N . PHE A 1 271 ? 20.844 -37.656 -3.324 1 85.75 271 PHE A N 1
ATOM 2182 C CA . PHE A 1 271 ? 20.125 -36.406 -3.105 1 85.75 271 PHE A CA 1
ATOM 2183 C C . PHE A 1 271 ? 18.734 -36.438 -3.725 1 85.75 271 PHE A C 1
ATOM 2185 O O . PHE A 1 271 ? 18.578 -36.906 -4.859 1 85.75 271 PHE A O 1
ATOM 2192 N N . ASP A 1 272 ? 17.812 -36.031 -2.932 1 90.94 272 ASP A N 1
ATOM 2193 C CA . ASP A 1 272 ? 16.422 -36.062 -3.406 1 90.94 272 ASP A CA 1
ATOM 2194 C C . ASP A 1 272 ? 16.188 -34.969 -4.438 1 90.94 272 ASP A C 1
ATOM 2196 O O . ASP A 1 272 ? 16.531 -33.781 -4.211 1 90.94 272 ASP A O 1
ATOM 2200 N N . ARG A 1 273 ? 15.625 -35.406 -5.578 1 94.81 273 ARG A N 1
ATOM 2201 C CA . ARG A 1 273 ? 15.297 -34.438 -6.641 1 94.81 273 ARG A CA 1
ATOM 2202 C C . ARG A 1 273 ? 13.867 -34.625 -7.125 1 94.81 273 ARG A C 1
ATOM 2204 O O . ARG A 1 273 ? 13.391 -35.781 -7.25 1 94.81 273 ARG A O 1
ATOM 2211 N N . LEU A 1 274 ? 13.242 -33.5 -7.316 1 96.12 274 LEU A N 1
ATOM 2212 C CA . LEU A 1 274 ? 11.938 -33.562 -7.965 1 96.12 274 LEU A CA 1
ATOM 2213 C C . LEU A 1 274 ? 12.078 -33.406 -9.477 1 96.12 274 LEU A C 1
ATOM 2215 O O . LEU A 1 274 ? 12.68 -32.438 -9.961 1 96.12 274 LEU A O 1
ATOM 2219 N N . VAL A 1 275 ? 11.539 -34.375 -10.219 1 94.06 275 VAL A N 1
ATOM 2220 C CA . VAL A 1 275 ? 11.516 -34.344 -11.68 1 94.06 275 VAL A CA 1
ATOM 2221 C C . VAL A 1 275 ? 10.078 -34.156 -12.172 1 94.06 275 VAL A C 1
ATOM 2223 O O . VAL A 1 275 ? 9.148 -34.75 -11.609 1 94.06 275 VAL A O 1
ATOM 2226 N N . PHE A 1 276 ? 9.906 -33.312 -13.18 1 94.25 276 PHE A N 1
ATOM 2227 C CA . PHE A 1 276 ? 8.562 -33.188 -13.742 1 94.25 276 PHE A CA 1
ATOM 2228 C C . PHE A 1 276 ? 8.625 -33.094 -15.266 1 94.25 276 PHE A C 1
ATOM 2230 O O . PHE A 1 276 ? 9.57 -32.531 -15.82 1 94.25 276 PHE A O 1
ATOM 2237 N N . VAL A 1 277 ? 7.59 -33.625 -15.961 1 91.5 277 VAL A N 1
ATOM 2238 C CA . VAL A 1 277 ? 7.465 -33.656 -17.406 1 91.5 277 VAL A CA 1
ATOM 2239 C C . VAL A 1 277 ? 6.043 -33.25 -17.812 1 91.5 277 VAL A C 1
ATOM 2241 O O . VAL A 1 277 ? 5.074 -33.656 -17.156 1 91.5 277 VAL A O 1
ATOM 2244 N N . PRO A 1 278 ? 5.961 -32.375 -18.797 1 90.44 278 PRO A N 1
ATOM 2245 C CA . PRO A 1 278 ? 4.609 -32.062 -19.266 1 90.44 278 PRO A CA 1
ATOM 2246 C C . PRO A 1 278 ? 3.9 -33.25 -19.891 1 90.44 278 PRO A C 1
ATOM 2248 O O . PRO A 1 278 ? 4.535 -34.062 -20.562 1 90.44 278 PRO A O 1
ATOM 2251 N N . THR A 1 279 ? 2.65 -33.406 -19.578 1 88.69 279 THR A N 1
ATOM 2252 C CA . THR A 1 279 ? 1.861 -34.5 -20.172 1 88.69 279 THR A CA 1
ATOM 2253 C C . THR A 1 279 ? 0.961 -33.969 -21.281 1 88.69 279 THR A C 1
ATOM 2255 O O . THR A 1 279 ? 0.359 -34.75 -22.016 1 88.69 279 THR A O 1
ATOM 2258 N N . THR A 1 280 ? 0.747 -32.719 -21.281 1 82.25 280 THR A N 1
ATOM 2259 C CA . THR A 1 280 ? -0.005 -32 -22.328 1 82.25 280 THR A CA 1
ATOM 2260 C C . THR A 1 280 ? 0.771 -30.812 -22.844 1 82.25 280 THR A C 1
ATOM 2262 O O . THR A 1 280 ? 1.688 -30.328 -22.172 1 82.25 280 THR A O 1
ATOM 2265 N N . ASP A 1 281 ? 0.519 -30.484 -24.094 1 76.5 281 ASP A N 1
ATOM 2266 C CA . ASP A 1 281 ? 1.138 -29.281 -24.625 1 76.5 281 ASP A CA 1
ATOM 2267 C C . ASP A 1 281 ? 0.648 -28.047 -23.859 1 76.5 281 ASP A C 1
ATOM 2269 O O . ASP A 1 281 ? -0.549 -27.75 -23.844 1 76.5 281 ASP A O 1
ATOM 2273 N N . PRO A 1 282 ? 1.583 -27.344 -23.266 1 70.75 282 PRO A N 1
ATOM 2274 C CA . PRO A 1 282 ? 1.181 -26.172 -22.5 1 70.75 282 PRO A CA 1
ATOM 2275 C C . PRO A 1 282 ? 0.464 -25.125 -23.359 1 70.75 282 PRO A C 1
ATOM 2277 O O . PRO A 1 282 ? -0.289 -24.297 -22.828 1 70.75 282 PRO A O 1
ATOM 2280 N N . LEU A 1 283 ? 0.739 -25.141 -24.594 1 68.5 283 LEU A N 1
ATOM 2281 C CA . LEU A 1 283 ? 0.084 -24.219 -25.516 1 68.5 283 LEU A CA 1
ATOM 2282 C C . LEU A 1 283 ? -1.408 -24.516 -25.625 1 68.5 283 LEU A C 1
ATOM 2284 O O . LEU A 1 283 ? -2.191 -23.656 -26.031 1 68.5 283 LEU A O 1
ATOM 2288 N N . ASP A 1 284 ? -1.699 -25.734 -25.172 1 69.88 284 ASP A N 1
ATOM 2289 C CA . ASP A 1 284 ? -3.104 -26.125 -25.219 1 69.88 284 ASP A CA 1
ATOM 2290 C C . ASP A 1 284 ? -3.918 -25.391 -24.172 1 69.88 284 ASP A C 1
ATOM 2292 O O . ASP A 1 284 ? -5.145 -25.312 -24.266 1 69.88 284 ASP A O 1
ATOM 2296 N N . PHE A 1 285 ? -3.203 -24.766 -23.25 1 66.56 285 PHE A N 1
ATOM 2297 C CA . PHE A 1 285 ? -3.895 -24.094 -22.156 1 66.56 285 PHE A CA 1
ATOM 2298 C C . PHE A 1 285 ? -4.57 -22.828 -22.641 1 66.56 285 PHE A C 1
ATOM 2300 O O . PHE A 1 285 ? -5.492 -22.312 -22 1 66.56 285 PHE A O 1
ATOM 2307 N N . ALA A 1 286 ? -4.16 -22.312 -23.734 1 62.41 286 ALA A N 1
ATOM 2308 C CA . ALA A 1 286 ? -4.699 -21.062 -24.281 1 62.41 286 ALA A CA 1
ATOM 2309 C C . ALA A 1 286 ? -6.02 -21.312 -25 1 62.41 286 ALA A C 1
ATOM 2311 O O . ALA A 1 286 ? -6.789 -20.375 -25.234 1 62.41 286 ALA A O 1
ATOM 2312 N N . ILE A 1 287 ? -6.266 -22.609 -25.328 1 57.75 287 ILE A N 1
ATOM 2313 C CA . ILE A 1 287 ? -7.477 -23 -26.047 1 57.75 287 ILE A CA 1
ATOM 2314 C C . ILE A 1 287 ? -8.617 -23.219 -25.047 1 57.75 287 ILE A C 1
ATOM 2316 O O . ILE A 1 287 ? -8.469 -23.969 -24.094 1 57.75 287 ILE A O 1
ATOM 2320 N N . PRO A 1 288 ? -9.703 -22.297 -25.281 1 57.53 288 PRO A N 1
ATOM 2321 C CA . PRO A 1 288 ? -10.828 -22.531 -24.359 1 57.53 288 PRO A CA 1
ATOM 2322 C C . PRO A 1 288 ? -11.203 -24.016 -24.25 1 57.53 288 PRO A C 1
ATOM 2324 O O . PRO A 1 288 ? -11.109 -24.75 -25.234 1 57.53 288 PRO A O 1
ATOM 2327 N N . ARG A 1 289 ? -11.469 -24.516 -23.047 1 53.19 289 ARG A N 1
ATOM 2328 C CA . ARG A 1 289 ? -11.766 -25.906 -22.734 1 53.19 289 ARG A CA 1
ATOM 2329 C C . ARG A 1 289 ? -12.781 -26.484 -23.719 1 53.19 289 ARG A C 1
ATOM 2331 O O . ARG A 1 289 ? -12.648 -27.625 -24.156 1 53.19 289 ARG A O 1
ATOM 2338 N N . ARG A 1 290 ? -13.695 -25.641 -24.016 1 52.38 290 ARG A N 1
ATOM 2339 C CA . ARG A 1 290 ? -14.773 -26.125 -24.875 1 52.38 290 ARG A CA 1
ATOM 2340 C C . ARG A 1 290 ? -14.242 -26.531 -26.234 1 52.38 290 ARG A C 1
ATOM 2342 O O . ARG A 1 290 ? -14.82 -27.391 -26.906 1 52.38 290 ARG A O 1
ATOM 2349 N N . LEU A 1 291 ? -13.203 -25.906 -26.594 1 50.81 291 LEU A N 1
ATOM 2350 C CA . LEU A 1 291 ? -12.703 -26.141 -27.953 1 50.81 291 LEU A CA 1
ATOM 2351 C C . LEU A 1 291 ? -11.609 -27.188 -27.953 1 50.81 291 LEU A C 1
ATOM 2353 O O . LEU A 1 291 ? -11.195 -27.656 -29.016 1 50.81 291 LEU A O 1
ATOM 2357 N N . ARG A 1 292 ? -11.117 -27.625 -26.938 1 51.44 292 ARG A N 1
ATOM 2358 C CA . ARG A 1 292 ? -10.031 -28.594 -26.875 1 51.44 292 ARG A CA 1
ATOM 2359 C C . ARG A 1 292 ? -10.484 -29.953 -27.391 1 51.44 292 ARG A C 1
ATOM 2361 O O . ARG A 1 292 ? -9.703 -30.688 -27.984 1 51.44 292 ARG A O 1
ATOM 2368 N N . GLY A 1 293 ? -11.766 -30.344 -27.188 1 44.97 293 GLY A N 1
ATOM 2369 C CA . GLY A 1 293 ? -12.242 -31.609 -27.703 1 44.97 293 GLY A CA 1
ATOM 2370 C C . GLY A 1 293 ? -12.258 -31.672 -29.219 1 44.97 293 GLY A C 1
ATOM 2371 O O . GLY A 1 293 ? -12.328 -32.75 -29.812 1 44.97 293 GLY A O 1
ATOM 2372 N N . ALA A 1 294 ? -12.406 -30.578 -29.812 1 48.06 294 ALA A N 1
ATOM 2373 C CA . ALA A 1 294 ? -12.562 -30.625 -31.266 1 48.06 294 ALA A CA 1
ATOM 2374 C C . ALA A 1 294 ? -11.25 -31.016 -31.938 1 48.06 294 ALA A C 1
ATOM 2376 O O . ALA A 1 294 ? -11.258 -31.516 -33.062 1 48.06 294 ALA A O 1
ATOM 2377 N N . PHE A 1 295 ? -10.258 -30.641 -31.281 1 41.91 295 PHE A N 1
ATOM 2378 C CA . PHE A 1 295 ? -9.016 -30.875 -32.031 1 41.91 295 PHE A CA 1
ATOM 2379 C C . PHE A 1 295 ? -8.484 -32.281 -31.75 1 41.91 295 PHE A C 1
ATOM 2381 O O . PHE A 1 295 ? -7.531 -32.719 -32.406 1 41.91 295 PHE A O 1
ATOM 2388 N N . ALA A 1 296 ? -8.883 -32.906 -30.75 1 39.53 296 ALA A N 1
ATOM 2389 C CA . ALA A 1 296 ? -8.438 -34.281 -30.562 1 39.53 296 ALA A CA 1
ATOM 2390 C C . ALA A 1 296 ? -9.039 -35.219 -31.609 1 39.53 296 ALA A C 1
ATOM 2392 O O . ALA A 1 296 ? -8.5 -36.312 -31.859 1 39.53 296 ALA A O 1
ATOM 2393 N N . GLY A 1 297 ? -10.133 -34.781 -32.219 1 35.03 297 GLY A N 1
ATOM 2394 C CA . GLY A 1 297 ? -10.773 -35.75 -33.125 1 35.03 297 GLY A CA 1
ATOM 2395 C C . GLY A 1 297 ? -10.094 -35.844 -34.469 1 35.03 297 GLY A C 1
ATOM 2396 O O . GLY A 1 297 ? -10.398 -36.75 -35.25 1 35.03 297 GLY A O 1
ATOM 2397 N N . ASP A 1 298 ? -9.609 -34.812 -35 1 33 298 ASP A N 1
ATOM 2398 C CA . ASP A 1 298 ? -9.32 -35.031 -36.438 1 33 298 ASP A CA 1
ATOM 2399 C C . ASP A 1 298 ? -8.094 -35.906 -36.625 1 33 298 ASP A C 1
ATOM 2401 O O . ASP A 1 298 ? -7.625 -36.094 -37.75 1 33 298 ASP A O 1
ATOM 2405 N N . LYS A 1 299 ? -7.324 -35.969 -35.594 1 34 299 LYS A N 1
ATOM 2406 C CA . LYS A 1 299 ? -6.258 -36.875 -36 1 34 299 LYS A CA 1
ATOM 2407 C C . LYS A 1 299 ? -6.715 -38.344 -35.906 1 34 299 LYS A C 1
ATOM 2409 O O . LYS A 1 299 ? -5.898 -39.25 -35.969 1 34 299 LYS A O 1
ATOM 2414 N N . LEU A 1 300 ? -7.98 -38.594 -35.812 1 21.66 300 LEU A N 1
ATOM 2415 C CA . LEU A 1 300 ? -8.195 -40 -36.219 1 21.66 300 LEU A CA 1
ATOM 2416 C C . LEU A 1 300 ? -8.094 -40.125 -37.75 1 21.66 300 LEU A C 1
ATOM 2418 O O . LEU A 1 300 ? -8.57 -39.281 -38.5 1 21.66 300 LEU A O 1
ATOM 2422 N N . MET B 1 1 ? 40.062 7.602 -44.125 1 28.97 1 MET B N 1
ATOM 2423 C CA . MET B 1 1 ? 39.844 7.254 -42.719 1 28.97 1 MET B CA 1
ATOM 2424 C C . MET B 1 1 ? 38.531 7.812 -42.188 1 28.97 1 MET B C 1
ATOM 2426 O O . MET B 1 1 ? 38.406 9.016 -41.969 1 28.97 1 MET B O 1
ATOM 2430 N N . SER B 1 2 ? 37.344 7.242 -42.656 1 29.98 2 SER B N 1
ATOM 2431 C CA . SER B 1 2 ? 35.938 7.605 -42.656 1 29.98 2 SER B CA 1
ATOM 2432 C C . SER B 1 2 ? 35.344 7.535 -41.281 1 29.98 2 SER B C 1
ATOM 2434 O O . SER B 1 2 ? 35.438 6.508 -40.594 1 29.98 2 SER B O 1
ATOM 2436 N N . SER B 1 3 ? 35.281 8.656 -40.562 1 29.02 3 SER B N 1
ATOM 2437 C CA . SER B 1 3 ? 34.812 8.961 -39.25 1 29.02 3 SER B CA 1
ATOM 2438 C C . SER B 1 3 ? 33.344 8.547 -39.062 1 29.02 3 SER B C 1
ATOM 2440 O O . SER B 1 3 ? 32.438 9.133 -39.688 1 29.02 3 SER B O 1
ATOM 2442 N N . ARG B 1 4 ? 33.062 7.215 -39 1 32.53 4 ARG B N 1
ATOM 2443 C CA . ARG B 1 4 ? 31.672 6.828 -38.906 1 32.53 4 ARG B CA 1
ATOM 2444 C C . ARG B 1 4 ? 30.953 7.594 -37.812 1 32.53 4 ARG B C 1
ATOM 2446 O O . ARG B 1 4 ? 31.5 7.75 -36.719 1 32.53 4 ARG B O 1
ATOM 2453 N N . PRO B 1 5 ? 29.875 8.344 -38.188 1 31.36 5 PRO B N 1
ATOM 2454 C CA . PRO B 1 5 ? 29.109 9.188 -37.281 1 31.36 5 PRO B CA 1
ATOM 2455 C C . PRO B 1 5 ? 28.609 8.43 -36.031 1 31.36 5 PRO B C 1
ATOM 2457 O O . PRO B 1 5 ? 28.438 7.207 -36.094 1 31.36 5 PRO B O 1
ATOM 2460 N N . SER B 1 6 ? 28.969 8.891 -34.812 1 28.75 6 SER B N 1
ATOM 2461 C CA . SER B 1 6 ? 28.578 8.469 -33.469 1 28.75 6 SER B CA 1
ATOM 2462 C C . SER B 1 6 ? 27.062 8.352 -33.344 1 28.75 6 SER B C 1
ATOM 2464 O O . SER B 1 6 ? 26.328 9.289 -33.688 1 28.75 6 SER B O 1
ATOM 2466 N N . ALA B 1 7 ? 26.484 7.145 -33.562 1 28.83 7 ALA B N 1
ATOM 2467 C CA . ALA B 1 7 ? 25.062 6.824 -33.406 1 28.83 7 ALA B CA 1
ATOM 2468 C C . ALA B 1 7 ? 24.484 7.449 -32.125 1 28.83 7 ALA B C 1
ATOM 2470 O O . ALA B 1 7 ? 25.047 7.297 -31.047 1 28.83 7 ALA B O 1
ATOM 2471 N N . GLN B 1 8 ? 23.766 8.57 -32.281 1 29.17 8 GLN B N 1
ATOM 2472 C CA . GLN B 1 8 ? 22.984 9.227 -31.25 1 29.17 8 GLN B CA 1
ATOM 2473 C C . GLN B 1 8 ? 22.203 8.219 -30.422 1 29.17 8 GLN B C 1
ATOM 2475 O O . GLN B 1 8 ? 21.656 7.25 -30.953 1 29.17 8 GLN B O 1
ATOM 2480 N N . PRO B 1 9 ? 22.578 7.953 -29.172 1 32.38 9 PRO B N 1
ATOM 2481 C CA . PRO B 1 9 ? 21.828 6.984 -28.375 1 32.38 9 PRO B CA 1
ATOM 2482 C C . PRO B 1 9 ? 20.328 7.105 -28.562 1 32.38 9 PRO B C 1
ATOM 2484 O O . PRO B 1 9 ? 19.797 8.219 -28.688 1 32.38 9 PRO B O 1
ATOM 2487 N N . GLY B 1 10 ? 19.719 6.266 -29.391 1 27.45 10 GLY B N 1
ATOM 2488 C CA . GLY B 1 10 ? 18.312 6.191 -29.734 1 27.45 10 GLY B CA 1
ATOM 2489 C C . GLY B 1 10 ? 17.391 6.523 -28.562 1 27.45 10 GLY B C 1
ATOM 2490 O O . GLY B 1 10 ? 17.656 6.125 -27.438 1 27.45 10 GLY B O 1
ATOM 2491 N N . ARG B 1 11 ? 16.656 7.629 -28.641 1 30.59 11 ARG B N 1
ATOM 2492 C CA . ARG B 1 11 ? 15.539 8.016 -27.781 1 30.59 11 ARG B CA 1
ATOM 2493 C C . ARG B 1 11 ? 14.664 6.816 -27.453 1 30.59 11 ARG B C 1
ATOM 2495 O O . ARG B 1 11 ? 14.133 6.156 -28.344 1 30.59 11 ARG B O 1
ATOM 2502 N N . ARG B 1 12 ? 14.992 6.035 -26.453 1 31.45 12 ARG B N 1
ATOM 2503 C CA . ARG B 1 12 ? 14.078 4.984 -26.016 1 31.45 12 ARG B CA 1
ATOM 2504 C C . ARG B 1 12 ? 12.625 5.414 -26.203 1 31.45 12 ARG B C 1
ATOM 2506 O O . ARG B 1 12 ? 12.211 6.449 -25.672 1 31.45 12 ARG B O 1
ATOM 2513 N N . HIS B 1 13 ? 12.117 5.254 -27.406 1 32.19 13 HIS B N 1
ATOM 2514 C CA . HIS B 1 13 ? 10.695 5.469 -27.672 1 32.19 13 HIS B CA 1
ATOM 2515 C C . HIS B 1 13 ? 9.844 5.043 -26.484 1 32.19 13 HIS B C 1
ATOM 2517 O O . HIS B 1 13 ? 10.031 3.951 -25.938 1 32.19 13 HIS B O 1
ATOM 2523 N N . PRO B 1 14 ? 9.305 6.008 -25.719 1 35.38 14 PRO B N 1
ATOM 2524 C CA . PRO B 1 14 ? 8.375 5.586 -24.672 1 35.38 14 PRO B CA 1
ATOM 2525 C C . PRO B 1 14 ? 7.387 4.523 -25.156 1 35.38 14 PRO B C 1
ATOM 2527 O O . PRO B 1 14 ? 6.852 4.625 -26.266 1 35.38 14 PRO B O 1
ATOM 2530 N N . THR B 1 15 ? 7.68 3.312 -25.141 1 36.44 15 THR B N 1
ATOM 2531 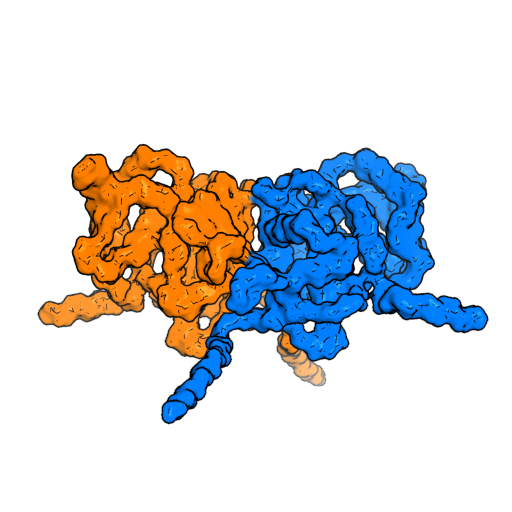C CA . THR B 1 15 ? 6.656 2.348 -25.531 1 36.44 15 THR B CA 1
ATOM 2532 C C . THR B 1 15 ? 5.262 2.896 -25.25 1 36.44 15 THR B C 1
ATOM 2534 O O . THR B 1 15 ? 5.023 3.486 -24.188 1 36.44 15 THR B O 1
ATOM 2537 N N . PRO B 1 16 ? 4.559 3.266 -26.281 1 37.88 16 PRO B N 1
ATOM 2538 C CA . PRO B 1 16 ? 3.236 3.893 -26.203 1 37.88 16 PRO B CA 1
ATOM 2539 C C . PRO B 1 16 ? 2.506 3.545 -24.906 1 37.88 16 PRO B C 1
ATOM 2541 O O . PRO B 1 16 ? 1.713 4.348 -24.406 1 37.88 16 PRO B O 1
ATOM 2544 N N . GLU B 1 17 ? 2.242 2.139 -24.688 1 38.09 17 GLU B N 1
ATOM 2545 C CA . GLU B 1 17 ? 1.413 1.634 -23.594 1 38.09 17 GLU B CA 1
ATOM 2546 C C . GLU B 1 17 ? 2.059 1.905 -22.234 1 38.09 17 GLU B C 1
ATOM 2548 O O . GLU B 1 17 ? 1.652 1.33 -21.219 1 38.09 17 GLU B O 1
ATOM 2553 N N . ARG B 1 18 ? 3.188 2.428 -22.172 1 41.72 18 ARG B N 1
ATOM 2554 C CA . ARG B 1 18 ? 3.871 2.562 -20.891 1 41.72 18 ARG B CA 1
ATOM 2555 C C . ARG B 1 18 ? 2.896 2.957 -19.781 1 41.72 18 ARG B C 1
ATOM 2557 O O . ARG B 1 18 ? 1.679 2.887 -19.969 1 41.72 18 ARG B O 1
ATOM 2564 N N . ASP B 1 19 ? 3.541 4.066 -18.812 1 49.75 19 ASP B N 1
ATOM 2565 C CA . ASP B 1 19 ? 3.215 4.348 -17.422 1 49.75 19 ASP B CA 1
ATOM 2566 C C . ASP B 1 19 ? 1.917 5.145 -17.312 1 49.75 19 ASP B C 1
ATOM 2568 O O . ASP B 1 19 ? 1.79 6.219 -17.906 1 49.75 19 ASP B O 1
ATOM 2572 N N . GLN B 1 20 ? 0.798 4.234 -17.25 1 61.44 20 GLN B N 1
ATOM 2573 C CA . GLN B 1 20 ? -0.492 4.875 -17.016 1 61.44 20 GLN B CA 1
ATOM 2574 C C . GLN B 1 20 ? -0.33 6.164 -16.219 1 61.44 20 GLN B C 1
ATOM 2576 O O . GLN B 1 20 ? -1.187 7.047 -16.266 1 61.44 20 GLN B O 1
ATOM 2581 N N . LEU B 1 21 ? 0.771 6.18 -15.578 1 71.38 21 LEU B N 1
ATOM 2582 C CA . LEU B 1 21 ? 0.974 7.43 -14.859 1 71.38 21 LEU B CA 1
ATOM 2583 C C . LEU B 1 21 ? 2.117 8.234 -15.469 1 71.38 21 LEU B C 1
ATOM 2585 O O . LEU B 1 21 ? 3.213 7.703 -15.672 1 71.38 21 LEU B O 1
ATOM 2589 N N . GLU B 1 22 ? 1.829 9.438 -15.969 1 76.75 22 GLU B N 1
ATOM 2590 C CA . GLU B 1 22 ? 2.885 10.352 -16.391 1 76.75 22 GLU B CA 1
ATOM 2591 C C . GLU B 1 22 ? 3.732 10.805 -15.211 1 76.75 22 GLU B C 1
ATOM 2593 O O . GLU B 1 22 ? 3.211 11.023 -14.117 1 76.75 22 GLU B O 1
ATOM 2598 N N . LEU B 1 23 ? 5.059 10.961 -15.5 1 78.25 23 LEU B N 1
ATOM 2599 C CA . LEU B 1 23 ? 5.969 11.359 -14.43 1 78.25 23 LEU B CA 1
ATOM 2600 C C . LEU B 1 23 ? 5.828 12.844 -14.109 1 78.25 23 LEU B C 1
ATOM 2602 O O . LEU B 1 23 ? 5.891 13.68 -15.008 1 78.25 23 LEU B O 1
ATOM 2606 N N . PHE B 1 24 ? 5.523 13.156 -12.883 1 87.44 24 PHE B N 1
ATOM 2607 C CA . PHE B 1 24 ? 5.539 14.516 -12.352 1 87.44 24 PHE B CA 1
ATOM 2608 C C . PHE B 1 24 ? 6.832 14.789 -11.594 1 87.44 24 PHE B C 1
ATOM 2610 O O . PHE B 1 24 ? 7.113 14.148 -10.578 1 87.44 24 PHE B O 1
ATOM 2617 N N . ARG B 1 25 ? 7.59 15.781 -12.07 1 87.25 25 ARG B N 1
ATOM 2618 C CA . ARG B 1 25 ? 8.852 16.125 -11.422 1 87.25 25 ARG B CA 1
ATOM 2619 C C . ARG B 1 25 ? 8.672 17.281 -10.461 1 87.25 25 ARG B C 1
ATOM 2621 O O . ARG B 1 25 ? 8.008 18.281 -10.789 1 87.25 25 ARG B O 1
ATOM 2628 N N . ALA B 1 26 ? 9.266 17.109 -9.32 1 88 26 ALA B N 1
ATOM 2629 C CA . ALA B 1 26 ? 9.18 18.141 -8.289 1 88 26 ALA B CA 1
ATOM 2630 C C . ALA B 1 26 ? 9.609 19.5 -8.828 1 88 26 ALA B C 1
ATOM 2632 O O . ALA B 1 26 ? 10.578 19.594 -9.586 1 88 26 ALA B O 1
ATOM 2633 N N . ILE B 1 27 ? 8.906 20.484 -8.461 1 84.38 27 ILE B N 1
ATOM 2634 C CA . ILE B 1 27 ? 9.172 21.875 -8.836 1 84.38 27 ILE B CA 1
ATOM 2635 C C . ILE B 1 27 ? 10.164 22.484 -7.855 1 84.38 27 ILE B C 1
ATOM 2637 O O . ILE B 1 27 ? 9.961 22.453 -6.641 1 84.38 27 ILE B O 1
ATOM 2641 N N . PRO B 1 28 ? 11.242 22.969 -8.438 1 81.88 28 PRO B N 1
ATOM 2642 C CA . PRO B 1 28 ? 12.18 23.641 -7.527 1 81.88 28 PRO B CA 1
ATOM 2643 C C . PRO B 1 28 ? 11.625 24.922 -6.934 1 81.88 28 PRO B C 1
ATOM 2645 O O . PRO B 1 28 ? 10.656 25.484 -7.457 1 81.88 28 PRO B O 1
ATOM 2648 N N . GLY B 1 29 ? 12.227 25.375 -5.762 1 79.88 29 GLY B N 1
ATOM 2649 C CA . GLY B 1 29 ? 11.883 26.672 -5.203 1 79.88 29 GLY B CA 1
ATOM 2650 C C . GLY B 1 29 ? 11.258 26.578 -3.82 1 79.88 29 GLY B C 1
ATOM 2651 O O . GLY B 1 29 ? 11.211 25.5 -3.229 1 79.88 29 GLY B O 1
ATOM 2652 N N . ASP B 1 30 ? 10.844 27.781 -3.396 1 84.75 30 ASP B N 1
ATOM 2653 C CA . ASP B 1 30 ? 10.258 27.922 -2.066 1 84.75 30 ASP B CA 1
ATOM 2654 C C . ASP B 1 30 ? 8.727 27.891 -2.135 1 84.75 30 ASP B C 1
ATOM 2656 O O . ASP B 1 30 ? 8.086 28.938 -2.104 1 84.75 30 ASP B O 1
ATOM 2660 N N . LEU B 1 31 ? 8.133 26.75 -2.172 1 92.31 31 LEU B N 1
ATOM 2661 C CA . LEU B 1 31 ? 6.684 26.578 -2.256 1 92.31 31 LEU B CA 1
ATOM 2662 C C . LEU B 1 31 ? 6.031 26.766 -0.892 1 92.31 31 LEU B C 1
ATOM 2664 O O . LEU B 1 31 ? 6.609 26.406 0.136 1 92.31 31 LEU B O 1
ATOM 2668 N N . ALA B 1 32 ? 4.867 27.391 -0.917 1 93.62 32 ALA B N 1
ATOM 2669 C CA . ALA B 1 32 ? 4.09 27.438 0.318 1 93.62 32 ALA B CA 1
ATOM 2670 C C . ALA B 1 32 ? 3.656 26.031 0.752 1 93.62 32 ALA B C 1
ATOM 2672 O O . ALA B 1 32 ? 3.125 25.266 -0.051 1 93.62 32 ALA B O 1
ATOM 2673 N N . PRO B 1 33 ? 3.918 25.734 2.008 1 96.75 33 PRO B N 1
ATOM 2674 C CA . PRO B 1 33 ? 3.475 24.406 2.463 1 96.75 33 PRO B CA 1
ATOM 2675 C C . PRO B 1 33 ? 1.953 24.266 2.467 1 96.75 33 PRO B C 1
ATOM 2677 O O . PRO B 1 33 ? 1.247 25.172 2.922 1 96.75 33 PRO B O 1
ATOM 2680 N N . ARG B 1 34 ? 1.471 23.234 1.886 1 97 34 ARG B N 1
ATOM 2681 C CA . ARG B 1 34 ? 0.052 22.891 1.808 1 97 34 ARG B CA 1
ATOM 2682 C C . ARG B 1 34 ? -0.235 21.562 2.5 1 97 34 ARG B C 1
ATOM 2684 O O . ARG B 1 34 ? 0.538 20.609 2.375 1 97 34 ARG B O 1
ATOM 2691 N N . ASP B 1 35 ? -1.284 21.547 3.277 1 97.69 35 ASP B N 1
ATOM 2692 C CA . ASP B 1 35 ? -1.663 20.344 4.016 1 97.69 35 ASP B CA 1
ATOM 2693 C C . ASP B 1 35 ? -3.104 19.953 3.711 1 97.69 35 ASP B C 1
ATOM 2695 O O . ASP B 1 35 ? -3.973 20.812 3.545 1 97.69 35 ASP B O 1
ATOM 2699 N N . ALA B 1 36 ? -3.367 18.656 3.553 1 97.81 36 ALA B N 1
ATOM 2700 C CA . ALA B 1 36 ? -4.715 18.141 3.324 1 97.81 36 ALA B CA 1
ATOM 2701 C C . ALA B 1 36 ? -5.547 18.188 4.605 1 97.81 36 ALA B C 1
ATOM 2703 O O . ALA B 1 36 ? -5.125 17.688 5.645 1 97.81 36 ALA B O 1
ATOM 2704 N N . GLN B 1 37 ? -6.73 18.703 4.527 1 97.12 37 GLN B N 1
ATOM 2705 C CA . GLN B 1 37 ? -7.547 18.984 5.707 1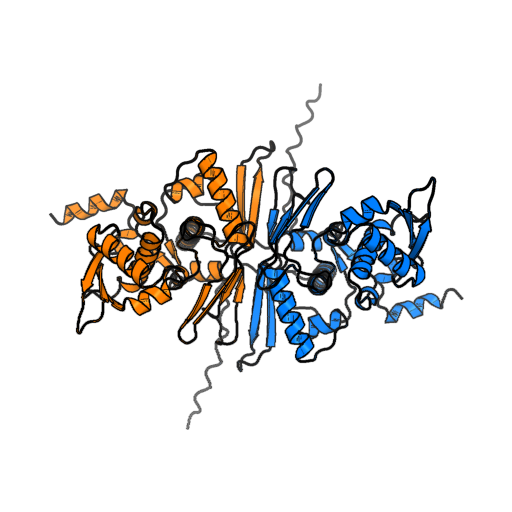 97.12 37 GLN B CA 1
ATOM 2706 C C . GLN B 1 37 ? -7.934 17.688 6.422 1 97.12 37 GLN B C 1
ATOM 2708 O O . GLN B 1 37 ? -8.031 17.656 7.648 1 97.12 37 GLN B O 1
ATOM 2713 N N . ASP B 1 38 ? -8.172 16.594 5.707 1 96.56 38 ASP B N 1
ATOM 2714 C CA . ASP B 1 38 ? -8.492 15.32 6.336 1 96.56 38 ASP B CA 1
ATOM 2715 C C . ASP B 1 38 ? -7.352 14.852 7.23 1 96.56 38 ASP B C 1
ATOM 2717 O O . ASP B 1 38 ? -7.586 14.336 8.328 1 96.56 38 ASP B O 1
ATOM 2721 N N . LEU B 1 39 ? -6.129 15.008 6.777 1 97.75 39 LEU B N 1
ATOM 2722 C CA . LEU B 1 39 ? -4.965 14.578 7.539 1 97.75 39 LEU B CA 1
ATOM 2723 C C . LEU B 1 39 ? -4.773 15.445 8.781 1 97.75 39 LEU B C 1
ATOM 2725 O O . LEU B 1 39 ? -4.211 14.992 9.781 1 97.75 39 LEU B O 1
ATOM 2729 N N . MET B 1 40 ? -5.27 16.688 8.68 1 97.62 40 MET B N 1
ATOM 2730 C CA . MET B 1 40 ? -5.184 17.609 9.812 1 97.62 40 MET B CA 1
ATOM 2731 C C . MET B 1 40 ? -6.234 17.266 10.867 1 97.62 40 MET B C 1
ATOM 2733 O O . MET B 1 40 ? -5.973 17.375 12.062 1 97.62 40 MET B O 1
ATOM 2737 N N . ALA B 1 41 ? -7.348 16.75 10.414 1 96 41 ALA B N 1
ATOM 2738 C CA . ALA B 1 41 ? -8.547 16.703 11.25 1 96 41 ALA B CA 1
ATOM 2739 C C . ALA B 1 41 ? -8.641 15.359 11.969 1 96 41 ALA B C 1
ATOM 2741 O O . ALA B 1 41 ? -9.312 15.25 13.008 1 96 41 ALA B O 1
ATOM 2742 N N . TYR B 1 42 ? -8.039 14.305 11.445 1 97.56 42 TYR B N 1
ATOM 2743 C CA . TYR B 1 42 ? -8.273 12.961 11.977 1 97.56 42 TYR B CA 1
ATOM 2744 C C . TYR B 1 42 ? -6.953 12.258 12.273 1 97.56 42 TYR B C 1
ATOM 2746 O O . TYR B 1 42 ? -5.91 12.617 11.719 1 97.56 42 TYR B O 1
ATOM 2754 N N . PRO B 1 43 ? -6.961 11.289 13.188 1 98.44 43 PRO B N 1
ATOM 2755 C CA . PRO B 1 43 ? -5.73 10.586 13.555 1 98.44 43 PRO B CA 1
ATOM 2756 C C . PRO B 1 43 ? -5.32 9.539 12.523 1 98.44 43 PRO B C 1
ATOM 2758 O O . PRO B 1 43 ? -6.016 8.531 12.352 1 98.44 43 PRO B O 1
ATOM 2761 N N . PHE B 1 44 ? -4.242 9.773 11.875 1 98.62 44 PHE B N 1
ATOM 2762 C CA . PHE B 1 44 ? -3.75 8.859 10.852 1 98.62 44 PHE B CA 1
ATOM 2763 C C . PHE B 1 44 ? -2.32 8.422 11.156 1 98.62 44 PHE B C 1
ATOM 2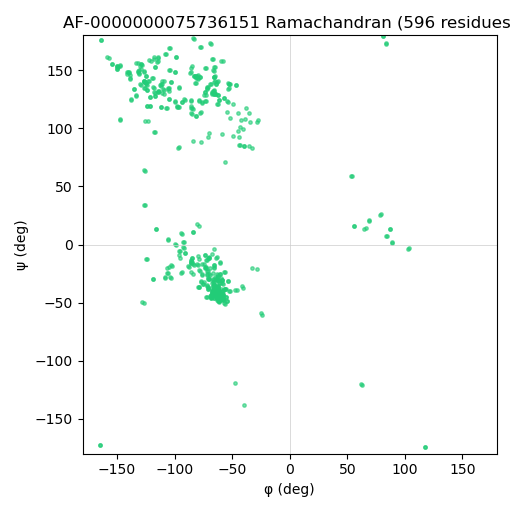765 O O . PHE B 1 44 ? -1.814 7.477 10.555 1 98.62 44 PHE B O 1
ATOM 2772 N N . PHE B 1 45 ? -1.657 9.109 12.117 1 98.81 45 PHE B N 1
ATOM 2773 C CA . PHE B 1 45 ? -0.226 8.914 12.312 1 98.81 45 PHE B CA 1
ATOM 2774 C C . PHE B 1 45 ? 0.088 8.695 13.789 1 98.81 45 PHE B C 1
ATOM 2776 O O . PHE B 1 45 ? -0.621 9.195 14.664 1 98.81 45 PHE B O 1
ATOM 2783 N N . SER B 1 46 ? 1.135 7.91 14.031 1 98.75 46 SER B N 1
ATOM 2784 C CA . SER B 1 46 ? 1.672 7.852 15.383 1 98.75 46 SER B CA 1
ATOM 2785 C C . SER B 1 46 ? 2.266 9.195 15.805 1 98.75 46 SER B C 1
ATOM 2787 O O . SER B 1 46 ? 2.934 9.859 15.008 1 98.75 46 SER B O 1
ATOM 2789 N N . LEU B 1 47 ? 2.018 9.531 17.062 1 98.44 47 LEU B N 1
ATOM 2790 C CA . LEU B 1 47 ? 2.555 10.789 17.578 1 98.44 47 LEU B CA 1
ATOM 2791 C C . LEU B 1 47 ? 3.826 10.555 18.375 1 98.44 47 LEU B C 1
ATOM 2793 O O . LEU B 1 47 ? 4.43 11.5 18.891 1 98.44 47 LEU B O 1
ATOM 2797 N N . ALA B 1 48 ? 4.18 9.289 18.453 1 97 48 ALA B N 1
ATOM 2798 C CA . ALA B 1 48 ? 5.359 8.914 19.234 1 97 48 ALA B CA 1
ATOM 2799 C C . ALA B 1 48 ? 6.539 8.602 18.312 1 97 48 ALA B C 1
ATOM 2801 O O . ALA B 1 48 ? 6.355 8.125 17.203 1 97 48 ALA B O 1
ATOM 2802 N N . LYS B 1 49 ? 7.73 8.852 18.812 1 92.56 49 LYS B N 1
ATOM 2803 C CA . LYS B 1 49 ? 8.938 8.5 18.078 1 92.56 49 LYS B CA 1
ATOM 2804 C C . LYS B 1 49 ? 9.219 7.004 18.156 1 92.56 49 LYS B C 1
ATOM 2806 O O . LYS B 1 49 ? 9.867 6.438 17.281 1 92.56 49 LYS B O 1
ATOM 2811 N N . SER B 1 50 ? 8.703 6.48 19.234 1 95.94 50 SER B N 1
ATOM 2812 C CA . SER B 1 50 ? 8.828 5.035 19.359 1 95.94 50 SER B CA 1
ATOM 2813 C C . SER B 1 50 ? 7.891 4.312 18.391 1 95.94 50 SER B C 1
ATOM 2815 O O . SER B 1 50 ? 6.836 4.84 18.031 1 95.94 50 SER B O 1
ATOM 2817 N N . LYS B 1 51 ? 8.367 3.141 18.047 1 97.25 51 LYS B N 1
ATOM 2818 C CA . LYS B 1 51 ? 7.598 2.332 17.109 1 97.25 51 LYS B CA 1
ATOM 2819 C C . LYS B 1 51 ? 6.227 1.98 17.672 1 97.25 51 LYS B C 1
ATOM 2821 O O . LYS B 1 51 ? 6.129 1.453 18.781 1 97.25 51 LYS B O 1
ATOM 2826 N N . ARG B 1 52 ? 5.191 2.334 16.891 1 98.25 52 ARG B N 1
ATOM 2827 C CA . ARG B 1 52 ? 3.832 1.982 17.281 1 98.25 52 ARG B CA 1
ATOM 2828 C C . ARG B 1 52 ? 3.303 0.824 16.438 1 98.25 52 ARG B C 1
ATOM 2830 O O . ARG B 1 52 ? 3.309 0.889 15.203 1 98.25 52 ARG B O 1
ATOM 2837 N N . LEU B 1 53 ? 2.836 -0.259 17.078 1 97.88 53 LEU B N 1
ATOM 2838 C CA . LEU B 1 53 ? 2.223 -1.392 16.391 1 97.88 53 LEU B CA 1
ATOM 2839 C C . LEU B 1 53 ? 0.72 -1.435 16.641 1 97.88 53 LEU B C 1
ATOM 2841 O O . LEU B 1 53 ? -0.046 -1.91 15.805 1 97.88 53 LEU B O 1
ATOM 2845 N N . LYS B 1 54 ? 0.287 -0.91 17.812 1 98.19 54 LYS B N 1
ATOM 2846 C CA . LYS B 1 54 ? -1.141 -0.888 18.109 1 98.19 54 LYS B CA 1
ATOM 2847 C C . LYS B 1 54 ? -1.906 -0.042 17.109 1 98.19 54 LYS B C 1
ATOM 2849 O O . LYS B 1 54 ? -1.552 1.112 16.859 1 98.19 54 LYS B O 1
ATOM 2854 N N . PRO B 1 55 ? -2.953 -0.563 16.516 1 98.56 55 PRO B N 1
ATOM 2855 C CA . PRO B 1 55 ? -3.691 0.173 15.477 1 98.56 55 PRO B CA 1
ATOM 2856 C C . PRO B 1 55 ? -4.371 1.426 16.031 1 98.56 55 PRO B C 1
ATOM 2858 O O . PRO B 1 55 ? -4.613 1.527 17.234 1 98.56 55 PRO B O 1
ATOM 2861 N N . ILE B 1 56 ? -4.543 2.387 15.164 1 98.62 56 ILE B N 1
ATOM 2862 C CA . ILE B 1 56 ? -5.496 3.463 15.414 1 98.62 56 ILE B CA 1
ATOM 2863 C C . ILE B 1 56 ? -6.898 3.023 14.992 1 98.62 56 ILE B C 1
ATOM 2865 O O . ILE B 1 56 ? -7.109 2.623 13.844 1 98.62 56 ILE B O 1
ATOM 2869 N N . ASP B 1 57 ? -7.773 2.943 15.875 1 97.56 57 ASP B N 1
ATOM 2870 C CA . ASP B 1 57 ? -9.188 2.654 15.641 1 97.56 57 ASP B CA 1
ATOM 2871 C C . ASP B 1 57 ? -10.062 3.82 16.078 1 97.56 57 ASP B C 1
ATOM 2873 O O . ASP B 1 57 ? -10.398 3.936 17.266 1 97.56 57 ASP B O 1
ATOM 2877 N N . PHE B 1 58 ? -10.445 4.691 15.125 1 97.31 58 PHE B N 1
ATOM 2878 C CA . PHE B 1 58 ? -11.148 5.934 15.414 1 97.31 58 PHE B CA 1
ATOM 2879 C C . PHE B 1 58 ? -12.555 5.906 14.828 1 97.31 58 PHE B C 1
ATOM 2881 O O . PHE B 1 58 ? -12.75 5.508 13.68 1 97.31 58 PHE B O 1
ATOM 2888 N N . GLN B 1 59 ? -13.523 6.281 15.633 1 95.44 59 GLN B N 1
ATOM 2889 C CA . GLN B 1 59 ? -14.914 6.387 15.203 1 95.44 59 GLN B CA 1
ATOM 2890 C C . GLN B 1 59 ? -15.57 7.645 15.766 1 95.44 59 GLN B C 1
ATOM 2892 O O . GLN B 1 59 ? -15.531 7.887 16.969 1 95.44 59 GLN B O 1
ATOM 2897 N N . ALA B 1 60 ? -16.109 8.438 14.93 1 92.94 60 ALA B N 1
ATOM 2898 C CA . ALA B 1 60 ? -16.891 9.625 15.266 1 92.94 60 ALA B CA 1
ATOM 2899 C C . ALA B 1 60 ? -17.984 9.875 14.234 1 92.94 60 ALA B C 1
ATOM 2901 O O . ALA B 1 60 ? -17.703 10.258 13.094 1 92.94 60 ALA B O 1
ATOM 2902 N N . GLY B 1 61 ? -19.219 9.617 14.664 1 91.44 61 GLY B N 1
ATOM 2903 C CA . GLY B 1 61 ? -20.297 9.727 13.703 1 91.44 61 GLY B CA 1
ATOM 2904 C C . GLY B 1 61 ? -20.172 8.758 12.547 1 91.44 61 GLY B C 1
ATOM 2905 O O . GLY B 1 61 ? -20.031 7.547 12.766 1 91.44 61 GLY B O 1
ATOM 2906 N N . SER B 1 62 ? -20.094 9.344 11.328 1 92.56 62 SER B N 1
ATOM 2907 C CA . SER B 1 62 ? -20.016 8.523 10.133 1 92.56 62 SER B CA 1
ATOM 2908 C C . SER B 1 62 ? -18.578 8.258 9.734 1 92.56 62 SER B C 1
ATOM 2910 O O . SER B 1 62 ? -18.312 7.496 8.797 1 92.56 62 SER B O 1
ATOM 2912 N N . VAL B 1 63 ? -17.672 8.836 10.477 1 95.31 63 VAL B N 1
ATOM 2913 C CA . VAL B 1 63 ? -16.266 8.695 10.125 1 95.31 63 VAL B CA 1
ATOM 2914 C C . VAL B 1 63 ? -15.656 7.516 10.883 1 95.31 63 VAL B C 1
ATOM 2916 O O . VAL B 1 63 ? -15.773 7.43 12.109 1 95.31 63 VAL B O 1
ATOM 2919 N N . ALA B 1 64 ? -15.133 6.609 10.156 1 96.94 64 ALA B N 1
ATOM 2920 C CA . ALA B 1 64 ? -14.367 5.508 10.727 1 96.94 64 ALA B CA 1
ATOM 2921 C C . ALA B 1 64 ? -12.984 5.414 10.086 1 96.94 64 ALA B C 1
ATOM 2923 O O . ALA B 1 64 ? -12.844 5.559 8.867 1 96.94 64 ALA B O 1
ATOM 2924 N N . ILE B 1 65 ? -11.953 5.246 10.914 1 97.88 65 ILE B N 1
ATOM 2925 C CA . ILE B 1 65 ? -10.57 5.145 10.453 1 97.88 65 ILE B CA 1
ATOM 2926 C C . ILE B 1 65 ? -9.883 3.969 11.141 1 97.88 65 ILE B C 1
ATOM 2928 O O . ILE B 1 65 ? -9.961 3.826 12.367 1 97.88 65 ILE B O 1
ATOM 2932 N N . ARG B 1 66 ? -9.289 3.125 10.406 1 98.38 66 ARG B N 1
ATOM 2933 C CA . ARG B 1 66 ? -8.414 2.062 10.891 1 98.38 66 ARG B CA 1
ATOM 2934 C C . ARG B 1 66 ? -7.023 2.182 10.281 1 98.38 66 ARG B C 1
ATOM 2936 O O . ARG B 1 66 ? -6.875 2.223 9.062 1 98.38 66 ARG B O 1
ATOM 2943 N N . VAL B 1 67 ? -6.02 2.354 11.102 1 98.81 67 VAL B N 1
ATOM 2944 C CA . VAL B 1 67 ? -4.629 2.42 10.664 1 98.81 67 VAL B CA 1
ATOM 2945 C C . VAL B 1 67 ? -3.842 1.256 11.266 1 98.81 67 VAL B C 1
ATOM 2947 O O . VAL B 1 67 ? -3.891 1.028 12.477 1 98.81 67 VAL B O 1
ATOM 2950 N N . GLU B 1 68 ? -3.154 0.531 10.445 1 98.81 68 GLU B N 1
ATOM 2951 C CA . GLU B 1 68 ? -2.449 -0.671 10.875 1 98.81 68 GLU B CA 1
ATOM 2952 C C . GLU B 1 68 ? -1.008 -0.676 10.375 1 98.81 68 GLU B C 1
ATOM 2954 O O . GLU B 1 68 ? -0.71 -0.106 9.32 1 98.81 68 GLU B O 1
ATOM 2959 N N . ALA B 1 69 ? -0.086 -1.258 11.156 1 98.56 69 ALA B N 1
ATOM 2960 C CA . ALA B 1 69 ? 1.347 -1.18 10.883 1 98.56 69 ALA B CA 1
ATOM 2961 C C . ALA B 1 69 ? 1.975 -2.57 10.852 1 98.56 69 ALA B C 1
ATOM 2963 O O . ALA B 1 69 ? 1.508 -3.486 11.531 1 98.56 69 ALA B O 1
ATOM 2964 N N . VAL B 1 70 ? 3.012 -2.695 10.031 1 98.19 70 VAL B N 1
ATOM 2965 C CA . VAL B 1 70 ? 3.803 -3.922 10.047 1 98.19 70 VAL B CA 1
ATOM 2966 C C . VAL B 1 70 ? 4.84 -3.855 11.164 1 98.19 70 VAL B C 1
ATOM 2968 O O . VAL B 1 70 ? 5.426 -2.799 11.414 1 98.19 70 VAL B O 1
ATOM 2971 N N . PRO B 1 71 ? 5.137 -4.977 11.789 1 97.88 71 PRO B N 1
ATOM 2972 C CA . PRO B 1 71 ? 6.082 -4.988 12.906 1 97.88 71 PRO B CA 1
ATOM 2973 C C . PRO B 1 71 ? 7.477 -4.512 12.508 1 97.88 71 PRO B C 1
ATOM 2975 O O . PRO B 1 71 ? 8.18 -3.9 13.312 1 97.88 71 PRO B O 1
ATOM 2978 N N . GLU B 1 72 ? 7.875 -4.762 11.359 1 97.69 72 GLU B N 1
ATOM 2979 C CA . GLU B 1 72 ? 9.234 -4.484 10.898 1 97.69 72 GLU B CA 1
ATOM 2980 C C . GLU B 1 72 ? 9.5 -2.98 10.852 1 97.69 72 GLU B C 1
ATOM 2982 O O . GLU B 1 72 ? 10.625 -2.539 11.125 1 97.69 72 GLU B O 1
ATOM 2987 N N . HIS B 1 73 ? 8.445 -2.162 10.594 1 97.62 73 HIS B N 1
ATOM 2988 C CA . HIS B 1 73 ? 8.664 -0.738 10.367 1 97.62 73 HIS B CA 1
ATOM 2989 C C . HIS B 1 73 ? 7.938 0.102 11.414 1 97.62 73 HIS B C 1
ATOM 2991 O O . HIS B 1 73 ? 8.398 1.19 11.766 1 97.62 73 HIS B O 1
ATOM 2997 N N . GLY B 1 74 ? 6.836 -0.42 11.898 1 98.31 74 GLY B N 1
ATOM 2998 C CA . GLY B 1 74 ? 5.949 0.399 12.711 1 98.31 74 GLY B CA 1
ATOM 2999 C C . GLY B 1 74 ? 5.039 1.289 11.883 1 98.31 74 GLY B C 1
ATOM 3000 O O . GLY B 1 74 ? 5.105 1.286 10.656 1 98.31 74 GLY B O 1
ATOM 3001 N N . MET B 1 75 ? 4.203 2.049 12.602 1 98.75 75 MET B N 1
ATOM 3002 C CA . MET B 1 75 ? 3.227 2.926 11.969 1 98.75 75 MET B CA 1
ATOM 3003 C C . MET B 1 75 ? 3.887 4.207 11.461 1 98.75 75 MET B C 1
ATOM 3005 O O . MET B 1 75 ? 4.816 4.715 12.094 1 98.75 75 MET B O 1
ATOM 3009 N N . ALA B 1 76 ? 3.414 4.707 10.312 1 98.88 76 ALA B N 1
ATOM 3010 C CA . ALA B 1 76 ? 3.834 6.039 9.883 1 98.88 76 ALA B CA 1
ATOM 3011 C C . ALA B 1 76 ? 3.602 7.07 10.977 1 98.88 76 ALA B C 1
ATOM 3013 O O . ALA B 1 76 ? 2.561 7.055 11.641 1 98.88 76 ALA B O 1
ATOM 3014 N N . THR B 1 77 ? 4.551 7.961 11.156 1 98.75 77 THR B N 1
ATOM 3015 C CA . THR B 1 77 ? 4.508 8.93 12.25 1 98.75 77 THR B CA 1
ATOM 3016 C C . THR B 1 77 ? 4.129 10.312 11.727 1 98.75 77 THR B C 1
ATOM 3018 O O . THR B 1 77 ? 4.109 10.539 10.516 1 98.75 77 THR B O 1
ATOM 3021 N N . ILE B 1 78 ? 3.848 11.195 12.648 1 98.69 78 ILE B N 1
ATOM 3022 C CA . ILE B 1 78 ? 3.482 12.57 12.32 1 98.69 78 ILE B CA 1
ATOM 3023 C C . ILE B 1 78 ? 4.645 13.258 11.602 1 98.69 78 ILE B C 1
ATOM 3025 O O . ILE B 1 78 ? 4.434 14.172 10.805 1 98.69 78 ILE B O 1
ATOM 3029 N N . TRP B 1 79 ? 5.918 12.852 11.812 1 98.56 79 TRP B N 1
ATOM 3030 C CA . TRP B 1 79 ? 7.082 13.398 11.125 1 98.56 79 TRP B CA 1
ATOM 3031 C C . TRP B 1 79 ? 7.16 12.883 9.695 1 98.56 79 TRP B C 1
ATOM 3033 O O . TRP B 1 79 ? 7.582 13.609 8.789 1 98.56 79 TRP B O 1
ATOM 3043 N N . ASP B 1 80 ? 6.738 11.648 9.484 1 98.56 80 ASP B N 1
ATOM 3044 C CA . ASP B 1 80 ? 6.688 11.102 8.133 1 98.56 80 ASP B CA 1
ATOM 3045 C C . ASP B 1 80 ? 5.715 11.891 7.254 1 98.56 80 ASP B C 1
ATOM 3047 O O . ASP B 1 80 ? 5.914 12.016 6.047 1 98.56 80 ASP B O 1
ATOM 3051 N N . ALA B 1 81 ? 4.656 12.438 7.887 1 98.69 81 ALA B N 1
ATOM 3052 C CA . ALA B 1 81 ? 3.627 13.188 7.168 1 98.69 81 ALA B CA 1
ATOM 3053 C C . ALA B 1 81 ? 4.219 14.406 6.461 1 98.69 81 ALA B C 1
ATOM 3055 O O . ALA B 1 81 ? 3.592 14.977 5.566 1 98.69 81 ALA B O 1
ATOM 3056 N N . ASP B 1 82 ? 5.445 14.812 6.809 1 98.56 82 ASP B N 1
ATOM 3057 C CA . ASP B 1 82 ? 6.121 15.914 6.137 1 98.56 82 ASP B CA 1
ATOM 3058 C C . ASP B 1 82 ? 6.281 15.625 4.645 1 98.56 82 ASP B C 1
ATOM 3060 O O . ASP B 1 82 ? 6.207 16.547 3.82 1 98.56 82 ASP B O 1
ATOM 3064 N N . VAL B 1 83 ? 6.453 14.352 4.324 1 98.69 83 VAL B N 1
ATOM 3065 C CA . VAL B 1 83 ? 6.59 13.953 2.926 1 98.69 83 VAL B CA 1
ATOM 3066 C C . VAL B 1 83 ? 5.277 14.203 2.188 1 98.69 83 VAL B C 1
ATOM 3068 O O . VAL B 1 83 ? 5.277 14.648 1.036 1 98.69 83 VAL B O 1
ATOM 3071 N N . LEU B 1 84 ? 4.191 13.945 2.881 1 98.81 84 LEU B N 1
ATOM 3072 C CA . LEU B 1 84 ? 2.881 14.156 2.281 1 98.81 84 LEU B CA 1
ATOM 3073 C C . LEU B 1 84 ? 2.588 15.648 2.131 1 98.81 84 LEU B C 1
ATOM 3075 O O . LEU B 1 84 ? 1.979 16.062 1.145 1 98.81 84 LEU B O 1
ATOM 3079 N N . ILE B 1 85 ? 2.984 16.438 3.094 1 98.5 85 ILE B N 1
ATOM 3080 C CA . ILE B 1 85 ? 2.85 17.891 2.982 1 98.5 85 ILE B CA 1
ATOM 3081 C C . ILE B 1 85 ? 3.678 18.391 1.804 1 98.5 85 ILE B C 1
ATOM 3083 O O . ILE B 1 85 ? 3.209 19.219 1.016 1 98.5 85 ILE B O 1
ATOM 3087 N N . TRP B 1 86 ? 4.906 17.891 1.698 1 98.31 86 TRP B N 1
ATOM 3088 C CA . TRP B 1 86 ? 5.734 18.25 0.55 1 98.31 86 TRP B CA 1
ATOM 3089 C C . TRP B 1 86 ? 5.031 17.891 -0.757 1 98.31 86 TRP B C 1
ATOM 3091 O O . TRP B 1 86 ? 4.93 18.719 -1.659 1 98.31 86 TRP B O 1
ATOM 3101 N N . ALA B 1 87 ? 4.547 16.672 -0.862 1 98.25 87 ALA B N 1
ATOM 3102 C CA . ALA B 1 87 ? 3.898 16.219 -2.086 1 98.25 87 ALA B CA 1
ATOM 3103 C C . ALA B 1 87 ? 2.672 17.062 -2.41 1 98.25 87 ALA B C 1
ATOM 3105 O O . ALA B 1 87 ? 2.477 17.469 -3.559 1 98.25 87 ALA B O 1
ATOM 3106 N N . ALA B 1 88 ? 1.869 17.297 -1.382 1 98.12 88 ALA B N 1
ATOM 3107 C CA . ALA B 1 88 ? 0.697 18.156 -1.569 1 98.12 88 ALA B CA 1
ATOM 3108 C C . ALA B 1 88 ? 1.098 19.531 -2.068 1 98.12 88 ALA B C 1
ATOM 3110 O O . ALA B 1 88 ? 0.462 20.078 -2.971 1 98.12 88 ALA B O 1
ATOM 3111 N N . SER B 1 89 ? 2.133 20.094 -1.52 1 97.5 89 SER B N 1
ATOM 3112 C CA . SER B 1 89 ? 2.6 21.422 -1.902 1 97.5 89 SER B CA 1
ATOM 3113 C C . SER B 1 89 ? 3.039 21.453 -3.361 1 97.5 89 SER B C 1
ATOM 3115 O O . SER B 1 89 ? 2.732 22.391 -4.086 1 97.5 89 SER B O 1
ATOM 3117 N N . GLN B 1 90 ? 3.734 20.391 -3.791 1 97 90 GLN B N 1
ATOM 3118 C CA . GLN B 1 90 ? 4.168 20.266 -5.18 1 97 90 GLN B CA 1
ATOM 3119 C C . GLN B 1 90 ? 2.971 20.219 -6.125 1 97 90 GLN B C 1
ATOM 3121 O O . GLN B 1 90 ? 2.93 20.953 -7.121 1 97 90 GLN B O 1
ATOM 3126 N N . LEU B 1 91 ? 2.018 19.406 -5.82 1 96.25 91 LEU B N 1
ATOM 3127 C CA . LEU B 1 91 ? 0.871 19.172 -6.691 1 96.25 91 LEU B CA 1
ATOM 3128 C C . LEU B 1 91 ? -0.009 20.422 -6.773 1 96.25 91 LEU B C 1
ATOM 3130 O O . LEU B 1 91 ? -0.458 20.797 -7.859 1 96.25 91 LEU B O 1
ATOM 3134 N N . VAL B 1 92 ? -0.233 21.047 -5.637 1 95.88 92 VAL B N 1
ATOM 3135 C CA . VAL B 1 92 ? -1.063 22.25 -5.598 1 95.88 92 VAL B CA 1
ATOM 3136 C C . VAL B 1 92 ? -0.388 23.375 -6.379 1 95.88 92 VAL B C 1
ATOM 3138 O O . VAL B 1 92 ? -1.043 24.094 -7.145 1 95.88 92 VAL B O 1
ATOM 3141 N N . GLU B 1 93 ? 0.934 23.531 -6.195 1 94.25 93 GLU B N 1
ATOM 3142 C CA . GLU B 1 93 ? 1.68 24.531 -6.949 1 94.25 93 GLU B CA 1
ATOM 3143 C C . GLU B 1 93 ? 1.539 24.312 -8.453 1 94.25 93 GLU B C 1
ATOM 3145 O O . GLU B 1 93 ? 1.281 25.25 -9.203 1 94.25 93 GLU B O 1
ATOM 3150 N N . ALA B 1 94 ? 1.713 23.078 -8.875 1 93.88 94 ALA B N 1
ATOM 3151 C CA . ALA B 1 94 ? 1.591 22.734 -10.289 1 93.88 94 ALA B CA 1
ATOM 3152 C C . ALA B 1 94 ? 0.182 23.031 -10.797 1 93.88 94 ALA B C 1
ATOM 3154 O O . ALA B 1 94 ? 0.011 23.672 -11.836 1 93.88 94 ALA B O 1
ATOM 3155 N N . ARG B 1 95 ? -0.793 22.562 -10.047 1 92.44 95 ARG B N 1
ATOM 3156 C CA . ARG B 1 95 ? -2.189 22.781 -10.414 1 92.44 95 ARG B CA 1
ATOM 3157 C C . ARG B 1 95 ? -2.496 24.281 -10.539 1 92.44 95 ARG B C 1
ATOM 3159 O O . ARG B 1 95 ? -3.088 24.719 -11.523 1 92.44 95 ARG B O 1
ATOM 3166 N N . ASP B 1 96 ? -2.068 25.031 -9.555 1 91.56 96 ASP B N 1
ATOM 3167 C CA . ASP B 1 96 ? -2.371 26.453 -9.508 1 91.56 96 ASP B CA 1
ATOM 3168 C C . ASP B 1 96 ? -1.698 27.203 -10.656 1 91.56 96 ASP B C 1
ATOM 3170 O O . ASP B 1 96 ? -2.133 28.297 -11.031 1 91.56 96 ASP B O 1
ATOM 3174 N N . HIS B 1 97 ? -0.699 26.703 -11.289 1 91.69 97 HIS B N 1
ATOM 3175 C CA . HIS B 1 97 ? 0.003 27.344 -12.398 1 91.69 97 HIS B CA 1
ATOM 3176 C C . HIS B 1 97 ? -0.352 26.688 -13.727 1 91.69 97 HIS B C 1
ATOM 3178 O O . HIS B 1 97 ? 0.312 26.938 -14.734 1 91.69 97 HIS B O 1
ATOM 3184 N N . GLY B 1 98 ? -1.258 25.75 -13.719 1 90.06 98 GLY B N 1
ATOM 3185 C CA . GLY B 1 98 ? -1.801 25.188 -14.945 1 90.06 98 GLY B CA 1
ATOM 3186 C C . GLY B 1 98 ? -0.979 24.031 -15.484 1 90.06 98 GLY B C 1
ATOM 3187 O O . GLY B 1 98 ? -1.089 23.688 -16.656 1 90.06 98 GLY B O 1
ATOM 3188 N N . PHE B 1 99 ? -0.111 23.531 -14.703 1 89.75 99 PHE B N 1
ATOM 3189 C CA . PHE B 1 99 ? 0.683 22.391 -15.133 1 89.75 99 PHE B CA 1
ATOM 3190 C C . PHE B 1 99 ? -0.061 21.078 -14.867 1 89.75 99 PHE B C 1
ATOM 3192 O O . PHE B 1 99 ? -0.874 21 -13.945 1 89.75 99 PHE B O 1
ATOM 3199 N N . ARG B 1 100 ? 0.261 20.094 -15.703 1 90.31 100 ARG B N 1
ATOM 3200 C CA . ARG B 1 100 ? -0.294 18.766 -15.477 1 90.31 100 ARG B CA 1
ATOM 3201 C C . ARG B 1 100 ? 0.324 18.109 -14.242 1 90.31 100 ARG B C 1
ATOM 3203 O O . ARG B 1 100 ? 1.531 18.219 -14.016 1 90.31 100 ARG B O 1
ATOM 3210 N N . THR B 1 101 ? -0.547 17.531 -13.469 1 92.62 101 THR B N 1
ATOM 3211 C CA . THR B 1 101 ? -0.089 16.812 -12.281 1 92.62 101 THR B CA 1
ATOM 3212 C C . THR B 1 101 ? -0.226 15.297 -12.477 1 92.62 101 THR B C 1
ATOM 3214 O O . THR B 1 101 ? -0.842 14.844 -13.445 1 92.62 101 THR B O 1
ATOM 3217 N N . SER B 1 102 ? 0.446 14.531 -11.641 1 93.06 102 SER B N 1
ATOM 3218 C CA . SER B 1 102 ? 0.41 13.07 -11.688 1 93.06 102 SER B CA 1
ATOM 3219 C C . SER B 1 102 ? 0.603 12.469 -10.297 1 93.06 102 SER B C 1
ATOM 3221 O O . SER B 1 102 ? 1.215 13.086 -9.43 1 93.06 102 SER B O 1
ATOM 3223 N N . ARG B 1 103 ? 0.056 11.273 -10.094 1 95.12 103 ARG B N 1
ATOM 3224 C CA . ARG B 1 103 ? 0.295 10.547 -8.859 1 95.12 103 ARG B CA 1
ATOM 3225 C C . ARG B 1 103 ? 1.723 10.008 -8.805 1 95.12 103 ARG B C 1
ATOM 3227 O O . ARG B 1 103 ? 2.219 9.656 -7.73 1 95.12 103 ARG B O 1
ATOM 3234 N N . LEU B 1 104 ? 2.346 9.789 -9.945 1 95.12 104 LEU B N 1
ATOM 3235 C CA . LEU B 1 104 ? 3.754 9.406 -10.008 1 95.12 104 LEU B CA 1
ATOM 3236 C C . LEU B 1 104 ? 4.652 10.633 -9.883 1 95.12 104 LEU B C 1
ATOM 3238 O O . LEU B 1 104 ? 4.742 11.445 -10.812 1 95.12 104 LEU B O 1
ATOM 3242 N N . VAL B 1 105 ? 5.359 10.773 -8.789 1 95.75 105 VAL B N 1
ATOM 3243 C CA . VAL B 1 105 ? 6.152 11.961 -8.484 1 95.75 105 VAL B CA 1
ATOM 3244 C C . VAL B 1 105 ? 7.625 11.578 -8.383 1 95.75 105 VAL B C 1
ATOM 3246 O O . VAL B 1 105 ? 7.977 10.594 -7.723 1 95.75 105 VAL B O 1
ATOM 3249 N N . ALA B 1 106 ? 8.445 12.328 -9.055 1 95.19 106 ALA B N 1
ATOM 3250 C CA . ALA B 1 106 ? 9.898 12.148 -8.969 1 95.19 106 ALA B CA 1
ATOM 3251 C C . ALA B 1 106 ? 10.555 13.336 -8.281 1 95.19 106 ALA B C 1
ATOM 3253 O O . ALA B 1 106 ? 10.195 14.484 -8.531 1 95.19 106 ALA B O 1
ATOM 3254 N N . ALA B 1 107 ? 11.484 13.062 -7.414 1 95.94 107 ALA B N 1
ATOM 3255 C CA . ALA B 1 107 ? 12.242 14.094 -6.719 1 95.94 107 ALA B CA 1
ATOM 3256 C C . ALA B 1 107 ? 13.562 13.555 -6.199 1 95.94 107 ALA B C 1
ATOM 3258 O O . ALA B 1 107 ? 13.789 12.336 -6.195 1 95.94 107 ALA B O 1
ATOM 3259 N N . THR B 1 108 ? 14.438 14.453 -5.926 1 94.12 108 THR B N 1
ATOM 3260 C CA . THR B 1 108 ? 15.602 14.039 -5.16 1 94.12 108 THR B CA 1
ATOM 3261 C C . THR B 1 108 ? 15.32 14.102 -3.662 1 94.12 108 THR B C 1
ATOM 3263 O O . THR B 1 108 ? 14.547 14.945 -3.205 1 94.12 108 THR B O 1
ATOM 3266 N N . PRO B 1 109 ? 15.984 13.156 -2.906 1 95 109 PRO B N 1
ATOM 3267 C CA . PRO B 1 109 ? 15.859 13.273 -1.452 1 95 109 PRO B CA 1
ATOM 3268 C C . PRO B 1 109 ? 16.25 14.656 -0.934 1 95 109 PRO B C 1
ATOM 3270 O O . PRO B 1 109 ? 15.641 15.156 0.021 1 95 109 PRO B O 1
ATOM 3273 N N . TYR B 1 110 ? 17.156 15.289 -1.593 1 94.81 110 TYR B N 1
ATOM 3274 C CA . TYR B 1 110 ? 17.609 16.625 -1.231 1 94.81 110 TYR B CA 1
ATOM 3275 C C . TYR B 1 110 ? 16.453 17.625 -1.287 1 94.81 110 TYR B C 1
ATOM 3277 O O . TYR B 1 110 ? 16.266 18.422 -0.363 1 94.81 110 TYR B O 1
ATOM 3285 N N . GLU B 1 111 ? 15.633 17.562 -2.299 1 95.5 111 GLU B N 1
ATOM 3286 C CA . GLU B 1 111 ? 14.516 18.484 -2.484 1 95.5 111 GLU B CA 1
ATOM 3287 C C . GLU B 1 111 ? 13.461 18.297 -1.398 1 95.5 111 GLU B C 1
ATOM 3289 O O . GLU B 1 111 ? 12.914 19.266 -0.879 1 95.5 111 GLU B O 1
ATOM 3294 N N . ILE B 1 112 ? 13.203 17.047 -1.04 1 97.31 112 ILE B N 1
ATOM 3295 C CA . ILE B 1 112 ? 12.203 16.75 -0.018 1 97.31 112 ILE B CA 1
ATOM 3296 C C . ILE B 1 112 ? 12.703 17.234 1.343 1 97.31 112 ILE B C 1
ATOM 3298 O O . ILE B 1 112 ? 11.992 17.969 2.047 1 97.31 112 ILE B O 1
ATOM 3302 N N . LEU B 1 113 ? 13.969 16.906 1.629 1 97.31 113 LEU B N 1
ATOM 3303 C CA . LEU B 1 113 ? 14.539 17.203 2.939 1 97.31 113 LEU B CA 1
ATOM 3304 C C . LEU B 1 113 ? 14.672 18.719 3.135 1 97.31 113 LEU B C 1
ATOM 3306 O O . LEU B 1 113 ? 14.336 19.234 4.199 1 97.31 113 LEU B O 1
ATOM 3310 N N . THR B 1 114 ? 15.062 19.438 2.123 1 96.38 114 THR B N 1
ATOM 3311 C CA . THR B 1 114 ? 15.25 20.875 2.248 1 96.38 114 THR B CA 1
ATOM 3312 C C . THR B 1 114 ? 13.914 21.594 2.361 1 96.38 114 THR B C 1
ATOM 3314 O O . THR B 1 114 ? 13.789 22.578 3.096 1 96.38 114 THR B O 1
ATOM 3317 N N . PHE B 1 115 ? 12.938 21.109 1.691 1 96.62 115 PHE B N 1
ATOM 3318 C CA . PHE B 1 115 ? 11.617 21.703 1.777 1 96.62 115 PHE B CA 1
ATOM 3319 C C . PHE B 1 115 ? 11.078 21.641 3.203 1 96.62 115 PHE B C 1
ATOM 3321 O O . PHE B 1 115 ? 10.5 22.609 3.697 1 96.62 115 PHE B O 1
ATOM 3328 N N . VAL B 1 116 ? 11.305 20.484 3.861 1 96.56 116 VAL B N 1
ATOM 3329 C CA . VAL B 1 116 ? 10.695 20.297 5.176 1 96.56 116 VAL B CA 1
ATOM 3330 C C . VAL B 1 116 ? 11.672 20.734 6.266 1 96.56 116 VAL B C 1
ATOM 3332 O O . VAL B 1 116 ? 11.5 20.375 7.434 1 96.56 116 VAL B O 1
ATOM 3335 N N . GLY B 1 117 ? 12.766 21.359 5.91 1 94.75 117 GLY B N 1
ATOM 3336 C CA . GLY B 1 117 ? 13.664 22 6.859 1 94.75 117 GLY B CA 1
ATOM 3337 C C . GLY B 1 117 ? 14.578 21.016 7.562 1 94.75 117 GLY B C 1
ATOM 3338 O O . GLY B 1 117 ? 14.977 21.234 8.711 1 94.75 117 GLY B O 1
ATOM 3339 N N . ARG B 1 118 ? 14.859 19.906 6.941 1 96 118 ARG B N 1
ATOM 3340 C CA . ARG B 1 118 ? 15.758 18.906 7.523 1 96 118 ARG B CA 1
ATOM 3341 C C . ARG B 1 118 ? 17.156 19.031 6.941 1 96 118 ARG B C 1
ATOM 3343 O O . ARG B 1 118 ? 17.359 19.688 5.914 1 96 118 ARG B O 1
ATOM 3350 N N . GLY B 1 119 ? 18.172 18.438 7.676 1 95.75 119 GLY B N 1
ATOM 3351 C CA . GLY B 1 119 ? 19.516 18.328 7.137 1 95.75 119 GLY B CA 1
ATOM 3352 C C . GLY B 1 119 ? 19.609 17.344 5.977 1 95.75 119 GLY B C 1
ATOM 3353 O O . GLY B 1 119 ? 18.625 16.703 5.625 1 95.75 119 GLY B O 1
ATOM 3354 N N . THR B 1 120 ? 20.812 17.297 5.336 1 96 120 THR B N 1
ATOM 3355 C CA . THR B 1 120 ? 21 16.453 4.164 1 96 120 THR B CA 1
ATOM 3356 C C . THR B 1 120 ? 22.203 15.531 4.348 1 96 120 THR B C 1
ATOM 3358 O O . THR B 1 120 ? 22.969 15.305 3.406 1 96 120 THR B O 1
ATOM 3361 N N . SER B 1 121 ? 22.422 15.125 5.531 1 96.5 121 SER B N 1
ATOM 3362 C CA . SER B 1 121 ? 23.469 14.148 5.812 1 96.5 121 SER B CA 1
ATOM 3363 C C . SER B 1 121 ? 23.031 12.734 5.43 1 96.5 121 SER B C 1
ATOM 3365 O O . SER B 1 121 ? 21.859 12.516 5.098 1 96.5 121 SER B O 1
ATOM 3367 N N . ALA B 1 122 ? 24 11.836 5.457 1 94.62 122 ALA B N 1
ATOM 3368 C CA . ALA B 1 122 ? 23.688 10.43 5.199 1 94.62 122 ALA B CA 1
ATOM 3369 C C . ALA B 1 122 ? 22.609 9.914 6.148 1 94.62 122 ALA B C 1
ATOM 3371 O O . ALA B 1 122 ? 21.719 9.164 5.738 1 94.62 122 ALA B O 1
ATOM 3372 N N . ARG B 1 123 ? 22.734 10.375 7.32 1 96.5 123 ARG B N 1
ATOM 3373 C CA . ARG B 1 123 ? 21.766 9.984 8.336 1 96.5 123 ARG B CA 1
ATOM 3374 C C . ARG B 1 123 ? 20.375 10.508 7.984 1 96.5 123 ARG B C 1
ATOM 3376 O O . ARG B 1 123 ? 19.375 9.797 8.164 1 96.5 123 ARG B O 1
ATOM 3383 N N . ASP B 1 124 ? 20.266 11.734 7.535 1 96.75 124 ASP B N 1
ATOM 3384 C CA . ASP B 1 124 ? 18.984 12.328 7.141 1 96.75 124 ASP B CA 1
ATOM 3385 C C . ASP B 1 124 ? 18.375 11.57 5.965 1 96.75 124 ASP B C 1
ATOM 3387 O O . ASP B 1 124 ? 17.156 11.336 5.938 1 96.75 124 ASP B O 1
ATOM 3391 N N . TYR B 1 125 ? 19.234 11.148 5.059 1 95.31 125 TYR B N 1
ATOM 3392 C CA . TYR B 1 125 ? 18.75 10.383 3.912 1 95.31 125 TYR B CA 1
ATOM 3393 C C . TYR B 1 125 ? 18.203 9.023 4.348 1 95.31 125 TYR B C 1
ATOM 3395 O O . TYR B 1 125 ? 17.156 8.586 3.875 1 95.31 125 TYR B O 1
ATOM 3403 N N . ASP B 1 126 ? 18.938 8.414 5.227 1 96.44 126 ASP B N 1
ATOM 3404 C CA . ASP B 1 126 ? 18.484 7.117 5.742 1 96.44 126 ASP B CA 1
ATOM 3405 C C . ASP B 1 126 ? 17.156 7.246 6.469 1 96.44 126 ASP B C 1
ATOM 3407 O O . ASP B 1 126 ? 16.297 6.371 6.348 1 96.44 126 ASP B O 1
ATOM 3411 N N . ARG B 1 127 ? 16.984 8.32 7.211 1 97.25 127 ARG B N 1
ATOM 3412 C CA . ARG B 1 127 ? 15.742 8.562 7.926 1 97.25 127 ARG B CA 1
ATOM 3413 C C . ARG B 1 127 ? 14.586 8.789 6.957 1 97.25 127 ARG B C 1
ATOM 3415 O O . ARG B 1 127 ? 13.461 8.352 7.203 1 97.25 127 ARG B O 1
ATOM 3422 N N . LEU B 1 128 ? 14.883 9.484 5.895 1 97.94 128 LEU B N 1
ATOM 3423 C CA . LEU B 1 128 ? 13.859 9.695 4.875 1 97.94 128 LEU B CA 1
ATOM 3424 C C . LEU B 1 128 ? 13.43 8.367 4.258 1 97.94 128 LEU B C 1
ATOM 3426 O O . LEU B 1 128 ? 12.234 8.102 4.121 1 97.94 128 LEU B O 1
ATOM 3430 N N . LYS B 1 129 ? 14.383 7.547 3.916 1 97 129 LYS B N 1
ATOM 3431 C CA . LYS B 1 129 ? 14.078 6.238 3.336 1 97 129 LYS B CA 1
ATOM 3432 C C . LYS B 1 129 ? 13.242 5.395 4.289 1 97 129 LYS B C 1
ATOM 3434 O O . LYS B 1 129 ? 12.273 4.758 3.875 1 97 129 LYS B O 1
ATOM 3439 N N . ALA B 1 130 ? 13.602 5.402 5.547 1 98.06 130 ALA B N 1
ATOM 3440 C CA . ALA B 1 130 ? 12.828 4.684 6.559 1 98.06 130 ALA B CA 1
ATOM 3441 C C . ALA B 1 130 ? 11.406 5.227 6.648 1 98.06 130 ALA B C 1
ATOM 3443 O O . ALA B 1 130 ? 10.453 4.465 6.832 1 98.06 130 ALA B O 1
ATOM 3444 N N . GLY B 1 131 ? 11.297 6.551 6.559 1 98.5 131 GLY B N 1
ATOM 3445 C CA . GLY B 1 131 ? 9.977 7.168 6.547 1 98.5 131 GLY B CA 1
ATOM 3446 C C . GLY B 1 131 ? 9.133 6.762 5.352 1 98.5 131 GLY B C 1
ATOM 3447 O O . GLY B 1 131 ? 7.934 6.523 5.484 1 98.5 131 GLY B O 1
ATOM 3448 N N . LEU B 1 132 ? 9.812 6.68 4.18 1 98.62 132 LEU B N 1
ATOM 3449 C CA . LEU B 1 132 ? 9.117 6.234 2.975 1 98.62 132 LEU B CA 1
ATOM 3450 C C . LEU B 1 132 ? 8.648 4.793 3.121 1 98.62 132 LEU B C 1
ATOM 3452 O O . LEU B 1 132 ? 7.535 4.449 2.709 1 98.62 132 LEU B O 1
ATOM 3456 N N . ASP B 1 133 ? 9.445 3.957 3.744 1 98.5 133 ASP B N 1
ATOM 3457 C CA . ASP B 1 133 ? 9.062 2.58 4.031 1 98.5 133 ASP B CA 1
ATOM 3458 C C . ASP B 1 133 ? 7.844 2.531 4.953 1 98.5 133 ASP B C 1
ATOM 3460 O O . ASP B 1 133 ? 6.902 1.774 4.711 1 98.5 133 ASP B O 1
ATOM 3464 N N . ARG B 1 134 ? 7.812 3.355 5.984 1 98.75 134 ARG B N 1
ATOM 3465 C CA . ARG B 1 134 ? 6.688 3.389 6.914 1 98.75 134 ARG B CA 1
ATOM 3466 C C . ARG B 1 134 ? 5.414 3.863 6.223 1 98.75 134 ARG B C 1
ATOM 3468 O O . ARG B 1 134 ? 4.344 3.283 6.418 1 98.75 134 ARG B O 1
ATOM 3475 N N . LEU B 1 135 ? 5.613 4.898 5.441 1 98.88 135 LEU B N 1
ATOM 3476 C CA . LEU B 1 135 ? 4.461 5.465 4.746 1 98.88 135 LEU B CA 1
ATOM 3477 C C . LEU B 1 135 ? 3.844 4.449 3.795 1 98.88 135 LEU B C 1
ATOM 3479 O O . LEU B 1 135 ? 2.625 4.43 3.605 1 98.88 135 LEU B O 1
ATOM 3483 N N . GLN B 1 136 ? 4.66 3.629 3.184 1 98.81 136 GLN B N 1
ATOM 3484 C CA . GLN B 1 136 ? 4.145 2.611 2.271 1 98.81 136 GLN B CA 1
ATOM 3485 C C . GLN B 1 136 ? 3.586 1.418 3.039 1 98.81 136 GLN B C 1
ATOM 3487 O O . GLN B 1 136 ? 2.572 0.839 2.645 1 98.81 136 GLN B O 1
ATOM 3492 N N . ALA B 1 137 ? 4.176 1.054 4.102 1 98.69 137 ALA B N 1
ATOM 3493 C CA . ALA B 1 137 ? 3.854 -0.188 4.797 1 98.69 137 ALA B CA 1
ATOM 3494 C C . ALA B 1 137 ? 2.682 0.008 5.754 1 98.69 137 ALA B C 1
ATOM 3496 O O . ALA B 1 137 ? 2.1 -0.965 6.242 1 98.69 137 ALA B O 1
ATOM 3497 N N . THR B 1 138 ? 2.342 1.251 6.074 1 98.88 138 THR B N 1
ATOM 3498 C CA . THR B 1 138 ? 1.167 1.555 6.883 1 98.88 138 THR B CA 1
ATOM 3499 C C . THR B 1 138 ? -0.104 1.479 6.043 1 98.88 138 THR B C 1
ATOM 3501 O O . THR B 1 138 ? -0.199 2.117 4.992 1 98.88 138 THR B O 1
ATOM 3504 N N . THR B 1 139 ? -1.023 0.686 6.453 1 98.75 139 THR B N 1
ATOM 3505 C CA . THR B 1 139 ? -2.281 0.558 5.727 1 98.75 139 THR B CA 1
ATOM 3506 C C . THR B 1 139 ? -3.398 1.312 6.441 1 98.75 139 THR B C 1
ATOM 3508 O O . THR B 1 139 ? -3.467 1.312 7.672 1 98.75 139 THR B O 1
ATOM 3511 N N . VAL B 1 140 ? -4.238 1.973 5.656 1 98.69 140 VAL B N 1
ATOM 3512 C CA . VAL B 1 140 ? -5.34 2.783 6.156 1 98.69 140 VAL B CA 1
ATOM 3513 C C . VAL B 1 140 ? -6.652 2.309 5.539 1 98.69 140 VAL B C 1
ATOM 3515 O O . VAL B 1 140 ? -6.715 2.029 4.34 1 98.69 140 VAL B O 1
ATOM 3518 N N . ALA B 1 141 ? -7.676 2.125 6.293 1 98.38 141 ALA B N 1
ATOM 3519 C CA . ALA B 1 141 ? -9.055 1.955 5.84 1 98.38 141 ALA B CA 1
ATOM 3520 C C . ALA B 1 141 ? -9.961 3.027 6.434 1 98.38 141 ALA B C 1
ATOM 3522 O O . ALA B 1 141 ? -9.969 3.24 7.648 1 98.38 141 ALA B O 1
ATOM 3523 N N . THR B 1 142 ? -10.727 3.762 5.609 1 98 142 THR B N 1
ATOM 3524 C CA . THR B 1 142 ? -11.531 4.852 6.148 1 98 142 THR B CA 1
ATOM 3525 C C . THR B 1 142 ? -12.828 5.012 5.355 1 98 142 THR B C 1
ATOM 3527 O O . THR B 1 142 ? -12.891 4.637 4.184 1 98 142 THR B O 1
ATOM 3530 N N . THR B 1 143 ? -13.82 5.547 6.016 1 96.31 143 THR B N 1
ATOM 3531 C CA . THR B 1 143 ? -15.094 5.875 5.383 1 96.31 143 THR B CA 1
ATOM 3532 C C . THR B 1 143 ? -15.086 7.309 4.863 1 96.31 143 THR B C 1
ATOM 3534 O O . THR B 1 143 ? -16.031 7.746 4.215 1 96.31 143 THR B O 1
ATOM 3537 N N . ILE B 1 144 ? -14.031 8.094 5.184 1 95.19 144 ILE B N 1
ATOM 3538 C CA . ILE B 1 144 ? -13.961 9.492 4.777 1 95.19 144 ILE B CA 1
ATOM 3539 C C . ILE B 1 144 ? -14.07 9.594 3.258 1 95.19 144 ILE B C 1
ATOM 3541 O O . ILE B 1 144 ? -13.375 8.883 2.527 1 95.19 144 ILE B O 1
ATOM 3545 N N . ARG B 1 145 ? -15.07 10.453 2.791 1 91.06 145 ARG B N 1
ATOM 3546 C CA . ARG B 1 145 ? -15.312 10.75 1.384 1 91.06 145 ARG B CA 1
ATOM 3547 C C . ARG B 1 145 ? -15.859 9.531 0.65 1 91.06 145 ARG B C 1
ATOM 3549 O O . ARG B 1 145 ? -15.625 9.367 -0.548 1 91.06 145 ARG B O 1
ATOM 3556 N N . GLN B 1 146 ? -16.406 8.602 1.395 1 86.94 146 GLN B N 1
ATOM 3557 C CA . GLN B 1 146 ? -17.109 7.473 0.799 1 86.94 146 GLN B CA 1
ATOM 3558 C C . GLN B 1 146 ? -18.625 7.699 0.822 1 86.94 146 GLN B C 1
ATOM 3560 O O . GLN B 1 146 ? -19.141 8.398 1.696 1 86.94 146 GLN B O 1
ATOM 3565 N N . PRO B 1 147 ? -19.328 7.176 -0.168 1 78.81 147 PRO B N 1
ATOM 3566 C CA . PRO B 1 147 ? -20.766 7.434 -0.284 1 78.81 147 PRO B CA 1
ATOM 3567 C C . PRO B 1 147 ? -21.562 6.891 0.902 1 78.81 147 PRO B C 1
ATOM 3569 O O . PRO B 1 147 ? -22.656 7.391 1.2 1 78.81 147 PRO B O 1
ATOM 3572 N N . SER B 1 148 ? -21.125 5.863 1.501 1 78.31 148 SER B N 1
ATOM 3573 C CA . SER B 1 148 ? -21.828 5.285 2.641 1 78.31 148 SER B CA 1
ATOM 3574 C C . SER B 1 148 ? -20.875 4.98 3.785 1 78.31 148 SER B C 1
ATOM 3576 O O . SER B 1 148 ? -19.672 4.801 3.566 1 78.31 148 SER B O 1
ATOM 3578 N N . GLU B 1 149 ? -21.469 4.938 4.965 1 75.06 149 GLU B N 1
ATOM 3579 C CA . GLU B 1 149 ? -20.703 4.684 6.18 1 75.06 149 GLU B CA 1
ATOM 3580 C C . GLU B 1 149 ? -20.203 3.242 6.223 1 75.06 149 GLU B C 1
ATOM 3582 O O . GLU B 1 149 ? -19.312 2.912 7.012 1 75.06 149 GLU B O 1
ATOM 3587 N N . ARG B 1 150 ? -20.703 2.424 5.355 1 77.81 150 ARG B N 1
ATOM 3588 C CA . ARG B 1 150 ? -20.359 1.004 5.402 1 77.81 150 ARG B CA 1
ATOM 3589 C C . ARG B 1 150 ? -19.219 0.681 4.449 1 77.81 150 ARG B C 1
ATOM 3591 O O . ARG B 1 150 ? -18.656 -0.416 4.492 1 77.81 150 ARG B O 1
ATOM 3598 N N . ARG B 1 151 ? -18.906 1.691 3.74 1 86.5 151 ARG B N 1
ATOM 3599 C CA . ARG B 1 151 ? -17.875 1.455 2.73 1 86.5 151 ARG B CA 1
ATOM 3600 C C . ARG B 1 151 ? -16.562 2.146 3.107 1 86.5 151 ARG B C 1
ATOM 3602 O O . ARG B 1 151 ? -16.578 3.293 3.559 1 86.5 151 ARG B O 1
ATOM 3609 N N . ARG B 1 152 ? -15.562 1.333 2.959 1 92.38 152 ARG B N 1
ATOM 3610 C CA . ARG B 1 152 ? -14.25 1.87 3.305 1 92.38 152 ARG B CA 1
ATOM 3611 C C . ARG B 1 152 ? -13.32 1.861 2.096 1 92.38 152 ARG B C 1
ATOM 3613 O O . ARG B 1 152 ? -13.477 1.041 1.188 1 92.38 152 ARG B O 1
ATOM 3620 N N . HIS B 1 153 ? -12.555 2.83 2.033 1 96.5 153 HIS B N 1
ATOM 3621 C CA . HIS B 1 153 ? -11.438 2.895 1.105 1 96.5 153 HIS B CA 1
ATOM 3622 C C . HIS B 1 153 ? -10.133 2.48 1.785 1 96.5 153 HIS B C 1
ATOM 3624 O O . HIS B 1 153 ? -9.734 3.074 2.791 1 96.5 153 HIS B O 1
ATOM 3630 N N . ARG B 1 154 ? -9.516 1.42 1.298 1 98 154 ARG B N 1
ATOM 3631 C CA . ARG B 1 154 ? -8.266 0.957 1.888 1 98 154 ARG B CA 1
ATOM 3632 C C . ARG B 1 154 ? -7.078 1.308 0.998 1 98 154 ARG B C 1
ATOM 3634 O O . ARG B 1 154 ? -7.109 1.068 -0.211 1 98 154 ARG B O 1
ATOM 3641 N N . PHE B 1 155 ? -6.016 1.825 1.59 1 98.44 155 PHE B N 1
ATOM 3642 C CA . PHE B 1 155 ? -4.832 2.273 0.868 1 98.44 155 PHE B CA 1
ATOM 3643 C C . PHE B 1 155 ? -3.652 2.449 1.818 1 98.44 155 PHE B C 1
ATOM 3645 O O . PHE B 1 155 ? -3.773 2.197 3.02 1 98.44 155 PHE B O 1
ATOM 3652 N N . SER B 1 156 ? -2.473 2.785 1.295 1 98.69 156 SER B N 1
ATOM 3653 C CA . SER B 1 156 ? -1.3 3.279 2.01 1 98.69 156 SER B CA 1
ATOM 3654 C C . SER B 1 156 ? -0.974 4.715 1.614 1 98.69 156 SER B C 1
ATOM 3656 O O . SER B 1 156 ? -1.47 5.211 0.601 1 98.69 156 SER B O 1
ATOM 3658 N N . TRP B 1 157 ? -0.196 5.387 2.451 1 98.56 157 TRP B N 1
ATOM 3659 C CA . TRP B 1 157 ? 0.062 6.801 2.207 1 98.56 157 TRP B CA 1
ATOM 3660 C C . TRP B 1 157 ? 0.964 6.988 0.993 1 98.56 157 TRP B C 1
ATOM 3662 O O . TRP B 1 157 ? 0.938 8.039 0.349 1 98.56 157 TRP B O 1
ATOM 3672 N N . ILE B 1 158 ? 1.809 6.02 0.755 1 98.5 158 ILE B N 1
ATOM 3673 C CA . ILE B 1 158 ? 2.562 5.84 -0.48 1 98.5 158 ILE B CA 1
ATOM 3674 C C . ILE B 1 158 ? 2.287 4.453 -1.055 1 98.5 158 ILE B C 1
ATOM 3676 O O . ILE B 1 158 ? 2.535 3.439 -0.396 1 98.5 158 ILE B O 1
ATOM 3680 N N . ASN B 1 159 ? 1.75 4.453 -2.252 1 98 159 ASN B N 1
ATOM 3681 C CA . ASN B 1 159 ? 1.426 3.164 -2.852 1 98 159 ASN B CA 1
ATOM 3682 C C . ASN B 1 159 ? 2.686 2.377 -3.201 1 98 159 ASN B C 1
ATOM 3684 O O . ASN B 1 159 ? 2.752 1.169 -2.967 1 98 159 ASN B O 1
ATOM 3688 N N . GLU B 1 160 ? 3.633 3.123 -3.822 1 97.69 160 GLU B N 1
ATOM 3689 C CA . GLU B 1 160 ? 4.906 2.535 -4.227 1 97.69 160 GLU B CA 1
ATOM 3690 C C . GLU B 1 160 ? 6.027 3.572 -4.195 1 97.69 160 GLU B C 1
ATOM 3692 O O . GLU B 1 160 ? 5.781 4.766 -4.375 1 97.69 160 GLU B O 1
ATOM 3697 N N . TRP B 1 161 ? 7.176 3.039 -3.953 1 97.06 161 TRP B N 1
ATOM 3698 C CA . TRP B 1 161 ? 8.305 3.932 -4.18 1 97.06 161 TRP B CA 1
ATOM 3699 C C . TRP B 1 161 ? 9.57 3.139 -4.504 1 97.06 161 TRP B C 1
ATOM 3701 O O . TRP B 1 161 ? 9.664 1.952 -4.18 1 97.06 161 TRP B O 1
ATOM 3711 N N . LYS B 1 162 ? 10.492 3.758 -5.188 1 95.62 162 LYS B N 1
ATOM 3712 C CA . LYS B 1 162 ? 11.797 3.199 -5.52 1 95.62 162 LYS B CA 1
ATOM 3713 C C . LYS B 1 162 ? 12.852 4.297 -5.641 1 95.62 162 LYS B C 1
ATOM 3715 O O . LYS B 1 162 ? 12.516 5.457 -5.895 1 95.62 162 LYS B O 1
ATOM 3720 N N . GLU B 1 163 ? 14.078 3.883 -5.395 1 93.38 163 GLU B N 1
ATOM 3721 C CA . GLU B 1 163 ? 15.203 4.766 -5.684 1 93.38 163 GLU B CA 1
ATOM 3722 C C . GLU B 1 163 ? 15.586 4.707 -7.16 1 93.38 163 GLU B C 1
ATOM 3724 O O . GLU B 1 163 ? 15.391 3.68 -7.816 1 93.38 163 GLU B O 1
ATOM 3729 N N . THR B 1 164 ? 15.992 5.824 -7.656 1 89.62 164 THR B N 1
ATOM 3730 C CA . THR B 1 164 ? 16.406 5.875 -9.055 1 89.62 164 THR B CA 1
ATOM 3731 C C . THR B 1 164 ? 17.891 6.184 -9.172 1 89.62 164 THR B C 1
ATOM 3733 O O . THR B 1 164 ? 18.516 6.66 -8.219 1 89.62 164 THR B O 1
ATOM 3736 N N . SER B 1 165 ? 18.406 5.793 -10.32 1 85.06 165 SER B N 1
ATOM 3737 C CA . SER B 1 165 ? 19.812 6.055 -10.625 1 85.06 165 SER B CA 1
ATOM 3738 C C . SER B 1 165 ? 19.953 6.871 -11.898 1 85.06 165 SER B C 1
ATOM 3740 O O . SER B 1 165 ? 19.047 6.906 -12.727 1 85.06 165 SER B O 1
ATOM 3742 N N . ASP B 1 166 ? 21.125 7.488 -11.93 1 79.5 166 ASP B N 1
ATOM 3743 C CA . ASP B 1 166 ? 21.422 8.172 -13.188 1 79.5 166 ASP B CA 1
ATOM 3744 C C . ASP B 1 166 ? 22 7.195 -14.211 1 79.5 166 ASP B C 1
ATOM 3746 O O . ASP B 1 166 ? 22.016 5.984 -13.984 1 79.5 166 ASP B O 1
ATOM 3750 N N . SER B 1 167 ? 22.25 7.711 -15.414 1 78 167 SER B N 1
ATOM 3751 C CA . SER B 1 167 ? 22.703 6.898 -16.531 1 78 167 SER B CA 1
ATOM 3752 C C . SER B 1 167 ? 23.984 6.152 -16.172 1 78 167 SER B C 1
ATOM 3754 O O . SER B 1 167 ? 24.297 5.121 -16.781 1 78 167 SER B O 1
ATOM 3756 N N . LYS B 1 168 ? 24.734 6.668 -15.211 1 81 168 LYS B N 1
ATOM 3757 C CA . LYS B 1 168 ? 25.984 6.039 -14.797 1 81 168 LYS B CA 1
ATOM 3758 C C . LYS B 1 168 ? 25.766 5.074 -13.641 1 81 168 LYS B C 1
ATOM 3760 O O . LYS B 1 168 ? 26.719 4.531 -13.078 1 81 168 LYS B O 1
ATOM 3765 N N . GLY B 1 169 ? 24.5 4.922 -13.219 1 77.69 169 GLY B N 1
ATOM 3766 C CA . GLY B 1 169 ? 24.156 3.979 -12.164 1 77.69 169 GLY B CA 1
ATOM 3767 C C . GLY B 1 169 ? 24.25 4.582 -10.773 1 77.69 169 GLY B C 1
ATOM 3768 O O . GLY B 1 169 ? 24.047 3.889 -9.773 1 77.69 169 GLY B O 1
ATOM 3769 N N . ARG B 1 170 ? 24.578 5.867 -10.703 1 82.38 170 ARG B N 1
ATOM 3770 C CA . ARG B 1 170 ? 24.688 6.531 -9.406 1 82.38 170 ARG B CA 1
ATOM 3771 C C . ARG B 1 170 ? 23.312 6.922 -8.875 1 82.38 170 ARG B C 1
ATOM 3773 O O . ARG B 1 170 ? 22.406 7.25 -9.648 1 82.38 170 ARG B O 1
ATOM 3780 N N . PRO B 1 171 ? 23.234 6.816 -7.477 1 80.56 171 PRO B N 1
ATOM 3781 C CA . PRO B 1 171 ? 21.953 7.25 -6.91 1 80.56 171 PRO B CA 1
ATOM 3782 C C . PRO B 1 171 ? 21.547 8.648 -7.367 1 80.56 171 PRO B C 1
ATOM 3784 O O . PRO B 1 171 ? 22.391 9.562 -7.395 1 80.56 171 PRO B O 1
ATOM 3787 N N . TYR B 1 172 ? 20.312 8.867 -7.758 1 82.88 172 TYR B N 1
ATOM 3788 C CA . TYR B 1 172 ? 19.859 10.133 -8.32 1 82.88 172 TYR B CA 1
ATOM 3789 C C . TYR B 1 172 ? 18.625 10.633 -7.59 1 82.88 172 TYR B C 1
ATOM 3791 O O . TYR B 1 172 ? 18.562 11.797 -7.176 1 82.88 172 TYR B O 1
ATOM 3799 N N . GLY B 1 173 ? 17.672 9.75 -7.453 1 92.44 173 GLY B N 1
ATOM 3800 C CA . GLY B 1 173 ? 16.422 10.258 -6.91 1 92.44 173 GLY B CA 1
ATOM 3801 C C . GLY B 1 173 ? 15.484 9.164 -6.438 1 92.44 173 GLY B C 1
ATOM 3802 O O . GLY B 1 173 ? 15.914 8.031 -6.191 1 92.44 173 GLY B O 1
ATOM 3803 N N . VAL B 1 174 ? 14.281 9.648 -6.09 1 95.06 174 VAL B N 1
ATOM 3804 C CA . VAL B 1 174 ? 13.219 8.727 -5.703 1 95.06 174 VAL B CA 1
ATOM 3805 C C . VAL B 1 174 ? 11.984 8.961 -6.574 1 95.06 174 VAL B C 1
ATOM 3807 O O . VAL B 1 174 ? 11.758 10.086 -7.039 1 95.06 174 VAL B O 1
ATOM 3810 N N . GLU B 1 175 ? 11.328 7.938 -6.859 1 95.25 175 GLU B N 1
ATOM 3811 C CA . GLU B 1 175 ? 10 7.973 -7.461 1 95.25 175 GLU B CA 1
ATOM 3812 C C . GLU B 1 175 ? 8.945 7.414 -6.508 1 95.25 175 GLU B C 1
ATOM 3814 O O . GLU B 1 175 ? 9.133 6.348 -5.926 1 95.25 175 GLU B O 1
ATOM 3819 N N . LEU B 1 176 ? 7.883 8.148 -6.352 1 96.62 176 LEU B N 1
ATOM 3820 C CA . LEU B 1 176 ? 6.77 7.777 -5.48 1 96.62 176 LEU B CA 1
ATOM 3821 C C . LEU B 1 176 ? 5.461 7.727 -6.266 1 96.62 176 LEU B C 1
ATOM 3823 O O . LEU B 1 176 ? 5.23 8.555 -7.148 1 96.62 176 LEU B O 1
ATOM 3827 N N . ILE B 1 177 ? 4.66 6.762 -5.965 1 97 177 ILE B N 1
ATOM 3828 C CA . ILE B 1 177 ? 3.277 6.793 -6.43 1 97 177 ILE B CA 1
ATOM 3829 C C . ILE B 1 177 ? 2.346 7.098 -5.262 1 97 177 ILE B C 1
ATOM 3831 O O . ILE B 1 177 ? 2.277 6.328 -4.297 1 97 177 ILE B O 1
ATOM 3835 N N . LEU B 1 178 ? 1.65 8.234 -5.355 1 97.56 178 LEU B N 1
ATOM 3836 C CA . LEU B 1 178 ? 0.706 8.648 -4.324 1 97.56 178 LEU B CA 1
ATOM 3837 C C . LEU B 1 178 ? -0.63 7.934 -4.492 1 97.56 178 LEU B C 1
ATOM 3839 O O . LEU B 1 178 ? -1.055 7.656 -5.617 1 97.56 178 LEU B O 1
ATOM 3843 N N . PRO B 1 179 ? -1.281 7.594 -3.336 1 97.19 179 PRO B N 1
ATOM 3844 C CA . PRO B 1 179 ? -2.596 6.957 -3.461 1 97.19 179 PRO B CA 1
ATOM 3845 C C . PRO B 1 179 ? -3.648 7.895 -4.051 1 97.19 179 PRO B C 1
ATOM 3847 O O . PRO B 1 179 ? -3.598 9.109 -3.826 1 97.19 179 PRO B O 1
ATOM 3850 N N . ASP B 1 180 ? -4.594 7.309 -4.746 1 94.62 180 ASP B N 1
ATOM 3851 C CA . ASP B 1 180 ? -5.688 8.07 -5.34 1 94.62 180 ASP B CA 1
ATOM 3852 C C . ASP B 1 180 ? -6.473 8.828 -4.27 1 94.62 180 ASP B C 1
ATOM 3854 O O . ASP B 1 180 ? -6.91 9.953 -4.496 1 94.62 180 ASP B O 1
ATOM 3858 N N . TRP B 1 181 ? -6.688 8.219 -3.164 1 95.75 181 TRP B N 1
ATOM 3859 C CA . TRP B 1 181 ? -7.434 8.828 -2.066 1 95.75 181 TRP B CA 1
ATOM 3860 C C . TRP B 1 181 ? -6.836 10.172 -1.676 1 95.75 181 TRP B C 1
ATOM 3862 O O . TRP B 1 181 ? -7.555 11.164 -1.54 1 95.75 181 TRP B O 1
ATOM 3872 N N . PHE B 1 182 ? -5.523 10.227 -1.479 1 97.75 182 PHE B N 1
ATOM 3873 C CA . PHE B 1 182 ? -4.793 11.43 -1.09 1 97.75 182 PHE B CA 1
ATOM 3874 C C . PHE B 1 182 ? -4.715 12.414 -2.25 1 97.75 182 PHE B C 1
ATOM 3876 O O . PHE B 1 182 ? -4.953 13.617 -2.074 1 97.75 182 PHE B O 1
ATOM 3883 N N . TYR B 1 183 ? -4.398 11.883 -3.43 1 96.81 183 TYR B N 1
ATOM 3884 C CA . TYR B 1 183 ? -4.227 12.688 -4.633 1 96.81 183 TYR B CA 1
ATOM 3885 C C . TYR B 1 183 ? -5.488 13.477 -4.945 1 96.81 183 TYR B C 1
ATOM 3887 O O . TYR B 1 183 ? -5.426 14.68 -5.211 1 96.81 183 TYR B O 1
ATOM 3895 N N . SER B 1 184 ? -6.625 12.852 -4.832 1 93.69 184 SER B N 1
ATOM 3896 C CA . SER B 1 184 ? -7.895 13.508 -5.125 1 93.69 184 SER B CA 1
ATOM 3897 C C . SER B 1 184 ? -8.188 14.625 -4.125 1 93.69 184 SER B C 1
ATOM 3899 O O . SER B 1 184 ? -8.727 15.672 -4.496 1 93.69 184 SER B O 1
ATOM 3901 N N . ALA B 1 185 ? -7.816 14.422 -2.904 1 94.94 185 ALA B N 1
ATOM 3902 C CA . ALA B 1 185 ? -8.008 15.445 -1.88 1 94.94 185 ALA B CA 1
ATOM 3903 C C . ALA B 1 185 ? -7.121 16.656 -2.145 1 94.94 185 ALA B C 1
ATOM 3905 O O . ALA B 1 185 ? -7.57 17.797 -2.014 1 94.94 185 ALA B O 1
ATOM 3906 N N . VAL B 1 186 ? -5.93 16.375 -2.525 1 95.75 186 VAL B N 1
ATOM 3907 C CA . VAL B 1 186 ? -4.938 17.422 -2.727 1 95.75 186 VAL B CA 1
ATOM 3908 C C . VAL B 1 186 ? -5.355 18.312 -3.898 1 95.75 186 VAL B C 1
ATOM 3910 O O . VAL B 1 186 ? -5.125 19.531 -3.883 1 95.75 186 VAL B O 1
ATOM 3913 N N . LEU B 1 187 ? -5.996 17.781 -4.867 1 94.31 187 LEU B N 1
ATOM 3914 C CA . LEU B 1 187 ? -6.355 18.531 -6.059 1 94.31 187 LEU B CA 1
ATOM 3915 C C . LEU B 1 187 ? -7.676 19.281 -5.855 1 94.31 187 LEU B C 1
ATOM 3917 O O . LEU B 1 187 ? -8.039 20.125 -6.664 1 94.31 187 LEU B O 1
ATOM 3921 N N . ASP B 1 188 ? -8.383 18.906 -4.812 1 93.38 188 ASP B N 1
ATOM 3922 C CA . ASP B 1 188 ? -9.586 19.641 -4.426 1 93.38 188 ASP B CA 1
ATOM 3923 C C . ASP B 1 188 ? -9.234 20.844 -3.547 1 93.38 188 ASP B C 1
ATOM 3925 O O . ASP B 1 188 ? -8.914 20.688 -2.369 1 93.38 188 ASP B O 1
ATOM 3929 N N . ASP B 1 189 ? -9.445 21.969 -4.078 1 86.06 189 ASP B N 1
ATOM 3930 C CA . ASP B 1 189 ? -9.055 23.203 -3.396 1 86.06 189 ASP B CA 1
ATOM 3931 C C . ASP B 1 189 ? -9.742 23.312 -2.035 1 86.06 189 ASP B C 1
ATOM 3933 O O . ASP B 1 189 ? -9.164 23.859 -1.089 1 86.06 189 ASP B O 1
ATOM 3937 N N . ALA B 1 190 ? -10.859 22.766 -1.98 1 88.5 190 ALA B N 1
ATOM 3938 C CA . ALA B 1 190 ? -11.641 22.875 -0.752 1 88.5 190 ALA B CA 1
ATOM 3939 C C . ALA B 1 190 ? -11.062 21.984 0.349 1 88.5 190 ALA B C 1
ATOM 3941 O O . ALA B 1 190 ? -11.414 22.141 1.521 1 88.5 190 ALA B O 1
ATOM 3942 N N . LEU B 1 191 ? -10.141 21.188 -0 1 93.94 191 LEU B N 1
ATOM 3943 C CA . LEU B 1 191 ? -9.656 20.203 0.964 1 93.94 191 LEU B CA 1
ATOM 3944 C C . LEU B 1 191 ? -8.188 20.453 1.303 1 93.94 191 LEU B C 1
ATOM 3946 O O . LEU B 1 191 ? -7.535 19.609 1.922 1 93.94 191 LEU B O 1
ATOM 3950 N N . ILE B 1 192 ? -7.66 21.594 0.947 1 95.81 192 ILE B N 1
ATOM 3951 C CA . ILE B 1 192 ? -6.258 21.922 1.186 1 95.81 192 ILE B CA 1
ATOM 3952 C C . ILE B 1 192 ? -6.156 23.25 1.932 1 95.81 192 ILE B C 1
ATOM 3954 O O . ILE B 1 192 ? -6.902 24.188 1.643 1 95.81 192 ILE B O 1
ATOM 3958 N N . LEU B 1 193 ? -5.258 23.391 2.881 1 94.81 193 LEU B N 1
ATOM 3959 C CA . LEU B 1 193 ? -4.949 24.625 3.57 1 94.81 193 LEU B CA 1
ATOM 3960 C C . LEU B 1 193 ? -3.457 24.938 3.508 1 94.81 193 LEU B C 1
ATOM 3962 O O . LEU B 1 193 ? -2.631 24.031 3.627 1 94.81 193 LEU B O 1
ATOM 3966 N N . THR B 1 194 ? -3.15 26.172 3.326 1 94.81 194 THR B N 1
ATOM 3967 C CA . THR B 1 194 ? -1.773 26.625 3.504 1 94.81 194 THR B CA 1
ATOM 3968 C C . THR B 1 194 ? -1.397 26.641 4.984 1 94.81 194 THR B C 1
ATOM 3970 O O . THR B 1 194 ? -2.188 27.078 5.828 1 94.81 194 THR B O 1
ATOM 3973 N N . ILE B 1 195 ? -0.245 26.125 5.309 1 95.31 195 ILE B N 1
ATOM 3974 C CA . ILE B 1 195 ? 0.19 26.172 6.703 1 95.31 195 ILE B CA 1
ATOM 3975 C C . ILE B 1 195 ? 1.47 27 6.816 1 95.31 195 ILE B C 1
ATOM 3977 O O . ILE B 1 195 ? 2.121 27.281 5.812 1 95.31 195 ILE B O 1
ATOM 3981 N N . ASP B 1 196 ? 1.73 27.438 8.055 1 94.69 196 ASP B N 1
ATOM 3982 C CA . ASP B 1 196 ? 2.953 28.188 8.344 1 94.69 196 ASP B CA 1
ATOM 3983 C C . ASP B 1 196 ? 4.184 27.297 8.203 1 94.69 196 ASP B C 1
ATOM 3985 O O . ASP B 1 196 ? 4.23 26.203 8.766 1 94.69 196 ASP B O 1
ATOM 3989 N N . ARG B 1 197 ? 5.191 27.781 7.488 1 95.69 197 ARG B N 1
ATOM 3990 C CA . ARG B 1 197 ? 6.422 27.031 7.289 1 95.69 197 ARG B CA 1
ATOM 3991 C C . ARG B 1 197 ? 7.082 26.703 8.625 1 95.69 197 ARG B C 1
ATOM 3993 O O . ARG B 1 197 ? 7.777 25.688 8.742 1 95.69 197 ARG B O 1
ATOM 4000 N N . ALA B 1 198 ? 6.914 27.531 9.609 1 96.31 198 ALA B N 1
ATOM 4001 C CA . ALA B 1 198 ? 7.512 27.328 10.93 1 96.31 198 ALA B CA 1
ATOM 4002 C C . ALA B 1 198 ? 6.977 26.062 11.594 1 96.31 198 ALA B C 1
ATOM 4004 O O . ALA B 1 198 ? 7.523 25.609 12.602 1 96.31 198 ALA B O 1
ATOM 4005 N N . TYR B 1 199 ? 5.945 25.5 11.008 1 97.56 199 TYR B N 1
ATOM 4006 C CA . TYR B 1 199 ? 5.457 24.203 11.453 1 97.56 199 TYR B CA 1
ATOM 4007 C C . TYR B 1 199 ? 6.582 23.188 11.484 1 97.56 199 TYR B C 1
ATOM 4009 O O . TYR B 1 199 ? 6.656 22.359 12.406 1 97.56 199 TYR B O 1
ATOM 4017 N N . PHE B 1 200 ? 7.453 23.203 10.516 1 97.94 200 PHE B N 1
ATOM 4018 C CA . PHE B 1 200 ? 8.484 22.188 10.375 1 97.94 200 PHE B CA 1
ATOM 4019 C C . PHE B 1 200 ? 9.531 22.312 11.477 1 97.94 200 PHE B C 1
ATOM 4021 O O . PHE B 1 200 ? 10.344 21.406 11.68 1 97.94 200 PHE B O 1
ATOM 4028 N N . ASP B 1 201 ? 9.5 23.438 12.25 1 97.38 201 ASP B N 1
ATOM 4029 C CA . ASP B 1 201 ? 10.438 23.641 13.359 1 97.38 201 ASP B CA 1
ATOM 4030 C C . ASP B 1 201 ? 9.945 22.922 14.617 1 97.38 201 ASP B C 1
ATOM 4032 O O . ASP B 1 201 ? 10.703 22.75 15.57 1 97.38 201 ASP B O 1
ATOM 4036 N N . LEU B 1 202 ? 8.664 22.578 14.625 1 98.19 202 LEU B N 1
ATOM 4037 C CA . LEU B 1 202 ? 8.125 21.844 15.766 1 98.19 202 LEU B CA 1
ATOM 4038 C C . LEU B 1 202 ? 8.711 20.438 15.836 1 98.19 202 LEU B C 1
ATOM 4040 O O . LEU B 1 202 ? 8.672 19.688 14.859 1 98.19 202 LEU B O 1
ATOM 4044 N N . THR B 1 203 ? 9.203 20.062 17 1 95.88 203 THR B N 1
ATOM 4045 C CA . THR B 1 203 ? 9.906 18.797 17.094 1 95.88 203 THR B CA 1
ATOM 4046 C C . THR B 1 203 ? 9.039 17.766 17.812 1 95.88 203 THR B C 1
ATOM 4048 O O . THR B 1 203 ? 9.242 16.547 17.656 1 95.88 203 THR B O 1
ATOM 4051 N N . GLY B 1 204 ? 8.094 18.203 18.656 1 97.5 204 GLY B N 1
ATOM 4052 C CA . GLY B 1 204 ? 7.23 17.281 19.375 1 97.5 204 GLY B CA 1
ATOM 4053 C C . GLY B 1 204 ? 6.059 16.781 18.547 1 97.5 204 GLY B C 1
ATOM 4054 O O . GLY B 1 204 ? 5.441 17.562 17.812 1 97.5 204 GLY B O 1
ATOM 4055 N N . GLY B 1 205 ? 5.777 15.461 18.703 1 98.25 205 GLY B N 1
ATOM 4056 C CA . GLY B 1 205 ? 4.668 14.875 17.969 1 98.25 205 GLY B CA 1
ATOM 4057 C C . GLY B 1 205 ? 3.328 15.508 18.312 1 98.25 205 GLY B C 1
ATOM 4058 O O . GLY B 1 205 ? 2.543 15.828 17.422 1 98.25 205 GLY B O 1
ATOM 4059 N N . LEU B 1 206 ? 3.102 15.68 19.562 1 98.19 206 LEU B N 1
ATOM 4060 C CA . LEU B 1 206 ? 1.847 16.281 20 1 98.19 206 LEU B CA 1
ATOM 4061 C C . LEU B 1 206 ? 1.742 17.734 19.531 1 98.19 206 LEU B C 1
ATOM 4063 O O . LEU B 1 206 ? 0.661 18.188 19.156 1 98.19 206 LEU B O 1
ATOM 4067 N N . GLU B 1 207 ? 2.836 18.453 19.547 1 98 207 GLU B N 1
ATOM 4068 C CA . GLU B 1 207 ? 2.863 19.828 19.062 1 98 207 GLU B CA 1
ATOM 4069 C C . GLU B 1 207 ? 2.49 19.922 17.594 1 98 207 GLU B C 1
ATOM 4071 O O . GLU B 1 207 ? 1.703 20.781 17.188 1 98 207 GLU B O 1
ATOM 4076 N N . ARG B 1 208 ? 3.098 19.047 16.859 1 98.56 208 ARG B N 1
ATOM 4077 C CA . ARG B 1 208 ? 2.832 19 15.43 1 98.56 208 ARG B CA 1
ATOM 4078 C C . ARG B 1 208 ? 1.368 18.688 15.148 1 98.56 208 ARG B C 1
ATOM 4080 O O . ARG B 1 208 ? 0.725 19.344 14.328 1 98.56 208 ARG B O 1
ATOM 4087 N N . TRP B 1 209 ? 0.924 17.688 15.852 1 98.69 209 TRP B N 1
ATOM 4088 C CA . TRP B 1 209 ? -0.476 17.312 15.711 1 98.69 209 TRP B CA 1
ATOM 4089 C C . TRP B 1 209 ? -1.401 18.453 16.094 1 98.69 209 TRP B C 1
ATOM 4091 O O . TRP B 1 209 ? -2.336 18.781 15.367 1 98.69 209 TRP B O 1
ATOM 4101 N N . LEU B 1 210 ? -1.142 19.078 17.234 1 98.12 210 LEU B N 1
ATOM 4102 C CA . LEU B 1 210 ? -1.979 20.156 17.75 1 98.12 210 LEU B CA 1
ATOM 4103 C C . LEU B 1 210 ? -2.002 21.344 16.797 1 98.12 210 LEU B C 1
ATOM 4105 O O . LEU B 1 210 ? -3.053 21.953 16.562 1 98.12 210 LEU B O 1
ATOM 4109 N N . TYR B 1 211 ? -0.868 21.688 16.234 1 97.62 211 TYR B N 1
ATOM 4110 C CA . TYR B 1 211 ? -0.827 22.766 15.258 1 97.62 211 TYR B CA 1
ATOM 4111 C C . TYR B 1 211 ? -1.805 22.516 14.117 1 97.62 211 TYR B C 1
ATOM 4113 O O . TYR B 1 211 ? -2.541 23.406 13.703 1 97.62 211 TYR B O 1
ATOM 4121 N N . ARG B 1 212 ? -1.807 21.297 13.625 1 97.44 212 ARG B N 1
ATOM 4122 C CA . ARG B 1 212 ? -2.654 20.953 12.484 1 97.44 212 ARG B CA 1
ATOM 4123 C C . ARG B 1 212 ? -4.133 21.047 12.852 1 97.44 212 ARG B C 1
ATOM 4125 O O . ARG B 1 212 ? -4.934 21.578 12.086 1 97.44 212 ARG B O 1
ATOM 4132 N N . ILE B 1 213 ? -4.461 20.625 14.055 1 96.31 213 ILE B N 1
ATOM 4133 C CA . ILE B 1 213 ? -5.832 20.719 14.539 1 96.31 213 ILE B CA 1
ATOM 4134 C C . ILE B 1 213 ? -6.234 22.172 14.68 1 96.31 213 ILE B C 1
ATOM 4136 O O . ILE B 1 213 ? -7.309 22.578 14.219 1 96.31 213 ILE B O 1
ATOM 4140 N N . VAL B 1 214 ? -5.402 22.969 15.258 1 94.56 214 VAL B N 1
ATOM 4141 C CA . VAL B 1 214 ? -5.668 24.391 15.516 1 94.56 214 VAL B CA 1
ATOM 4142 C C . VAL B 1 214 ? -5.793 25.141 14.195 1 94.56 214 VAL B C 1
ATOM 4144 O O . VAL B 1 214 ? -6.711 25.938 14.016 1 94.56 214 VAL B O 1
ATOM 4147 N N . ARG B 1 215 ? -4.875 24.828 13.289 1 93.56 215 ARG B N 1
ATOM 4148 C CA . ARG B 1 215 ? -4.895 25.453 11.977 1 93.56 215 ARG B CA 1
ATOM 4149 C C . ARG B 1 215 ? -6.176 25.109 11.227 1 93.56 215 ARG B C 1
ATOM 4151 O O . ARG B 1 215 ? -6.766 25.969 10.562 1 93.56 215 ARG B O 1
ATOM 4158 N N . LYS B 1 216 ? -6.609 23.891 11.297 1 93.06 216 LYS B N 1
ATOM 4159 C CA . LYS B 1 216 ? -7.816 23.438 10.609 1 93.06 216 LYS B CA 1
ATOM 4160 C C . LYS B 1 216 ? -9.055 24.141 11.156 1 93.06 216 LYS B C 1
ATOM 4162 O O . LYS B 1 216 ? -9.938 24.531 10.391 1 93.06 216 LYS B O 1
ATOM 4167 N N . HIS B 1 217 ? -9.109 24.406 12.414 1 88.5 217 HIS B N 1
ATOM 4168 C CA . HIS B 1 217 ? -10.328 24.906 13.047 1 88.5 217 HIS B CA 1
ATOM 4169 C C . HIS B 1 217 ? -10.234 26.391 13.32 1 88.5 217 HIS B C 1
ATOM 4171 O O . HIS B 1 217 ? -11.258 27.062 13.477 1 88.5 217 HIS B O 1
ATOM 4177 N N . GLY B 1 218 ? -9.062 27.016 13.555 1 75.69 218 GLY B N 1
ATOM 4178 C CA . GLY B 1 218 ? -8.859 28.391 14.031 1 75.69 218 GLY B CA 1
ATOM 4179 C C . GLY B 1 218 ? -9.031 29.422 12.938 1 75.69 218 GLY B C 1
ATOM 4180 O O . GLY B 1 218 ? -8.977 30.625 13.211 1 75.69 218 GLY B O 1
ATOM 4181 N N . GLY B 1 219 ? -9.102 29.156 11.633 1 61.53 219 GLY B N 1
ATOM 4182 C CA . GLY B 1 219 ? -9.195 30.172 10.594 1 61.53 219 GLY B CA 1
ATOM 4183 C C . GLY B 1 219 ? -10.562 30.812 10.516 1 61.53 219 GLY B C 1
ATOM 4184 O O . GLY B 1 219 ? -10.727 31.859 9.867 1 61.53 219 GLY B O 1
ATOM 4185 N N . ARG B 1 220 ? -11.633 30.281 11.07 1 58.66 220 ARG B N 1
ATOM 4186 C CA . ARG B 1 220 ? -12.961 30.734 10.656 1 58.66 220 ARG B CA 1
ATOM 4187 C C . ARG B 1 220 ? -13.586 31.641 11.711 1 58.66 220 ARG B C 1
ATOM 4189 O O . ARG B 1 220 ? -14.555 32.344 11.438 1 58.66 220 ARG B O 1
ATOM 4196 N N . GLN B 1 221 ? -13.07 31.578 12.992 1 58.53 221 GLN B N 1
ATOM 4197 C CA . GLN B 1 221 ? -13.875 32.312 13.969 1 58.53 221 GLN B CA 1
ATOM 4198 C C . GLN B 1 221 ? -13.039 33.312 14.727 1 58.53 221 GLN B C 1
ATOM 4200 O O . GLN B 1 221 ? -12.078 32.969 15.414 1 58.53 221 GLN B O 1
ATOM 4205 N N . PRO B 1 222 ? -13.219 34.688 14.391 1 59.44 222 PRO B N 1
ATOM 4206 C CA . PRO B 1 222 ? -12.5 35.75 15.133 1 59.44 222 PRO B CA 1
ATOM 4207 C C . PRO B 1 222 ? -12.461 35.469 16.625 1 59.44 222 PRO B C 1
ATOM 4209 O O . PRO B 1 222 ? -11.469 35.781 17.297 1 59.44 222 PRO B O 1
ATOM 4212 N N . GLY B 1 223 ? -13.469 34.938 17.203 1 63.81 223 GLY B N 1
ATOM 4213 C CA . GLY B 1 223 ? -13.547 34.75 18.641 1 63.81 223 GLY B CA 1
ATOM 4214 C C . GLY B 1 223 ? -12.867 33.469 19.109 1 63.81 223 GLY B C 1
ATOM 4215 O O . GLY B 1 223 ? -12.828 33.188 20.312 1 63.81 223 GLY B O 1
ATOM 4216 N N . GLY B 1 224 ? -12.102 32.812 18.219 1 70.94 224 GLY B N 1
ATOM 4217 C CA . GLY B 1 224 ? -11.352 31.641 18.625 1 70.94 224 GLY B CA 1
ATOM 4218 C C . GLY B 1 224 ? -12.172 30.375 18.609 1 70.94 224 GLY B C 1
ATOM 4219 O O . GLY B 1 224 ? -13.281 30.344 18.078 1 70.94 224 GLY B O 1
ATOM 4220 N N . TRP B 1 225 ? -11.594 29.234 18.812 1 84.88 225 TRP B N 1
ATOM 4221 C CA . TRP B 1 225 ? -12.188 27.891 18.906 1 84.88 225 TRP B CA 1
ATOM 4222 C C . TRP B 1 225 ? -11.719 27.188 20.172 1 84.88 225 TRP B C 1
ATOM 4224 O O . TRP B 1 225 ? -10.797 27.641 20.844 1 84.88 225 TRP B O 1
ATOM 4234 N N . SER B 1 226 ? -12.562 26.266 20.594 1 88.94 226 SER B N 1
ATOM 4235 C CA . SER B 1 226 ? -12.172 25.531 21.797 1 88.94 226 SER B CA 1
ATOM 4236 C C . SER B 1 226 ? -12.539 24.047 21.672 1 88.94 226 SER B C 1
ATOM 4238 O O . SER B 1 226 ? -13.445 23.688 20.922 1 88.94 226 SER B O 1
ATOM 4240 N N . PHE B 1 227 ? -11.719 23.234 22.297 1 92.81 227 PHE B N 1
ATOM 4241 C CA . PHE B 1 227 ? -11.977 21.812 22.391 1 92.81 227 PHE B CA 1
ATOM 4242 C C . PHE B 1 227 ? -11.992 21.359 23.844 1 92.81 227 PHE B C 1
ATOM 4244 O O . PHE B 1 227 ? -11.164 21.797 24.641 1 92.81 227 PHE B O 1
ATOM 4251 N N . ASP B 1 228 ? -13.031 20.469 24.094 1 93.81 228 ASP B N 1
ATOM 4252 C CA . ASP B 1 228 ? -12.922 19.688 25.328 1 93.81 228 ASP B CA 1
ATOM 4253 C C . ASP B 1 228 ? -11.688 18.781 25.297 1 93.81 228 ASP B C 1
ATOM 4255 O O . ASP B 1 228 ? -11.391 18.172 24.266 1 93.81 228 ASP B O 1
ATOM 4259 N N . LEU B 1 229 ? -11.008 18.688 26.453 1 94.81 229 LEU B N 1
ATOM 4260 C CA . LEU B 1 229 ? -9.758 17.953 26.484 1 94.81 229 LEU B CA 1
ATOM 4261 C C . LEU B 1 229 ? -9.992 16.469 26.188 1 94.81 229 LEU B C 1
ATOM 4263 O O . LEU B 1 229 ? -9.18 15.828 25.531 1 94.81 229 LEU B O 1
ATOM 4267 N N . THR B 1 230 ? -11.078 15.914 26.688 1 94.06 230 THR B N 1
ATOM 4268 C CA . THR B 1 230 ? -11.398 14.508 26.438 1 94.06 230 THR B CA 1
ATOM 4269 C C . THR B 1 230 ? -11.617 14.25 24.953 1 94.06 230 THR B C 1
ATOM 4271 O O . THR B 1 230 ? -11.133 13.258 24.406 1 94.06 230 THR B O 1
ATOM 4274 N N . HIS B 1 231 ? -12.242 15.156 24.359 1 94.19 231 HIS B N 1
ATOM 4275 C CA . HIS B 1 231 ? -12.492 15.055 22.938 1 94.19 231 HIS B CA 1
ATOM 4276 C C . HIS B 1 231 ? -11.203 15.203 22.141 1 94.19 231 HIS B C 1
ATOM 4278 O O . HIS B 1 231 ? -10.961 14.453 21.188 1 94.19 231 HIS B O 1
ATOM 4284 N N . LEU B 1 232 ? -10.477 16.141 22.562 1 96.19 232 LEU B N 1
ATOM 4285 C CA . LEU B 1 232 ? -9.195 16.375 21.906 1 96.19 232 LEU B CA 1
ATOM 4286 C C . LEU B 1 232 ? -8.297 15.148 22.016 1 96.19 232 LEU B C 1
ATOM 4288 O O . LEU B 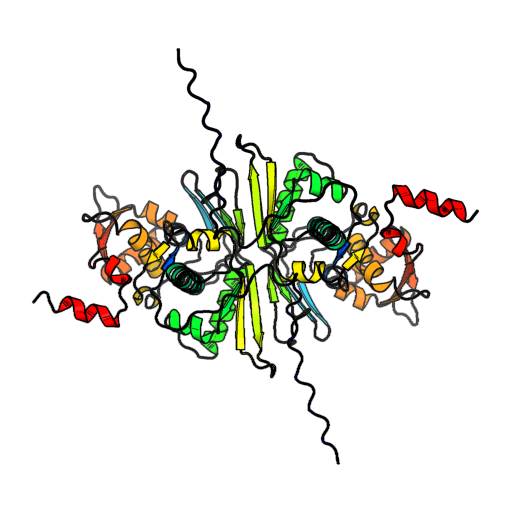1 232 ? -7.625 14.773 21.047 1 96.19 232 LEU B O 1
ATOM 4292 N N . HIS B 1 233 ? -8.273 14.562 23.156 1 97.06 233 HIS B N 1
ATOM 4293 C CA . HIS B 1 233 ? -7.504 13.344 23.391 1 97.06 233 HIS B CA 1
ATOM 4294 C C . HIS B 1 233 ? -7.941 12.234 22.438 1 97.06 233 HIS B C 1
ATOM 4296 O O . HIS B 1 233 ? -7.102 11.602 21.797 1 97.06 233 HIS B O 1
ATOM 4302 N N . ALA B 1 234 ? -9.195 12.031 22.297 1 95.25 234 ALA B N 1
ATOM 4303 C CA . ALA B 1 234 ? -9.734 11.008 21.391 1 95.25 234 ALA B CA 1
ATOM 4304 C C . ALA B 1 234 ? -9.359 11.297 19.953 1 95.25 234 ALA B C 1
ATOM 4306 O O . ALA B 1 234 ? -9 10.375 19.203 1 95.25 234 ALA B O 1
ATOM 4307 N N . LYS B 1 235 ? -9.344 12.523 19.609 1 95.94 235 LYS B N 1
ATOM 4308 C CA . LYS B 1 235 ? -9.055 12.938 18.25 1 95.94 235 LYS B CA 1
ATOM 4309 C C . LYS B 1 235 ? -7.582 12.727 17.906 1 95.94 235 LYS B C 1
ATOM 4311 O O . LYS B 1 235 ? -7.219 12.633 16.734 1 95.94 235 LYS B O 1
ATOM 4316 N N . SER B 1 236 ? -6.773 12.68 18.922 1 97.62 236 SER B N 1
ATOM 4317 C CA . SER B 1 236 ? -5.336 12.562 18.688 1 97.62 236 SER B CA 1
ATOM 4318 C C . SER B 1 236 ? -4.949 11.133 18.344 1 97.62 236 SER B C 1
ATOM 4320 O O . SER B 1 236 ? -3.895 10.898 17.734 1 97.62 236 SER B O 1
ATOM 4322 N N . GLY B 1 237 ? -5.723 10.188 18.703 1 96.88 237 GLY B N 1
ATOM 4323 C CA . GLY B 1 237 ? -5.363 8.789 18.547 1 96.88 237 GLY B CA 1
ATOM 4324 C C . GLY B 1 237 ? -4.172 8.375 19.391 1 96.88 237 GLY B C 1
ATOM 4325 O O . GLY B 1 237 ? -3.584 7.312 19.156 1 96.88 237 GLY B O 1
ATOM 4326 N N . SER B 1 238 ? -3.777 9.203 20.344 1 96.56 238 SER B N 1
ATOM 4327 C CA . SER B 1 238 ? -2.613 8.93 21.188 1 96.56 238 SER B CA 1
ATOM 4328 C C . SER B 1 238 ? -2.834 7.703 22.062 1 96.56 238 SER B C 1
ATOM 4330 O O . SER B 1 238 ? -3.945 7.465 22.547 1 96.56 238 SER B O 1
ATOM 4332 N N . LEU B 1 239 ? -1.747 6.969 22.266 1 96.25 239 LEU B N 1
ATOM 4333 C CA . LEU B 1 239 ? -1.802 5.832 23.188 1 96.25 239 LEU B CA 1
ATOM 4334 C C . LEU B 1 239 ? -1.562 6.285 24.625 1 96.25 239 LEU B C 1
ATOM 4336 O O . LEU B 1 239 ? -1.796 5.523 25.562 1 96.25 239 LEU B O 1
ATOM 4340 N N . SER B 1 240 ? -1.13 7.508 24.781 1 96.06 240 SER B N 1
ATOM 4341 C CA . SER B 1 240 ? -0.889 8.039 26.109 1 96.06 240 SER B CA 1
ATOM 4342 C C . SER B 1 240 ? -2.195 8.227 26.875 1 96.06 240 SER B C 1
ATOM 4344 O O . SER B 1 240 ? -3.184 8.703 26.328 1 96.06 240 SER B O 1
ATOM 4346 N N . PRO B 1 241 ? -2.207 7.867 28.156 1 97 241 PRO B N 1
ATOM 4347 C CA . PRO B 1 241 ? -3.408 8.133 28.953 1 97 241 PRO B CA 1
ATOM 4348 C C . PRO B 1 241 ? -3.768 9.617 28.984 1 97 241 PRO B C 1
ATOM 4350 O O . PRO B 1 241 ? -2.889 10.477 28.844 1 97 241 PRO B O 1
ATOM 4353 N N . LEU B 1 242 ? -5.047 9.875 29.281 1 96.25 242 LEU B N 1
ATOM 4354 C CA . LEU B 1 242 ? -5.578 11.234 29.281 1 96.25 242 LEU B CA 1
ATOM 4355 C C . LEU B 1 242 ? -4.785 12.117 30.234 1 96.25 242 LEU B C 1
ATOM 4357 O O . LEU B 1 242 ? -4.504 13.281 29.922 1 96.25 242 LEU B O 1
ATOM 4361 N N . LYS B 1 243 ? -4.395 11.57 31.359 1 96.12 243 LYS B N 1
ATOM 4362 C CA . LYS B 1 243 ? -3.67 12.352 32.344 1 96.12 243 LYS B CA 1
ATOM 4363 C C . LYS B 1 243 ? -2.332 12.836 31.797 1 96.12 243 LYS B C 1
ATOM 4365 O O . LYS B 1 243 ? -1.947 13.992 32 1 96.12 243 LYS B O 1
ATOM 4370 N N . HIS B 1 244 ? -1.648 11.945 31.141 1 97.12 244 HIS B N 1
ATOM 4371 C CA . HIS B 1 244 ? -0.362 12.305 30.547 1 97.12 244 HIS B CA 1
ATOM 4372 C C . HIS B 1 244 ? -0.541 13.242 29.359 1 97.12 244 HIS B C 1
ATOM 4374 O O . HIS B 1 244 ? 0.24 14.18 29.188 1 97.12 244 HIS B O 1
ATOM 4380 N N . PHE B 1 245 ? -1.549 12.992 28.656 1 97.12 245 PHE B N 1
ATOM 4381 C CA . PHE B 1 245 ? -1.896 13.875 27.547 1 97.12 245 PHE B CA 1
ATOM 4382 C C . PHE B 1 245 ? -2.148 15.289 28.047 1 97.12 245 PHE B C 1
ATOM 4384 O O . PHE B 1 245 ? -1.621 16.25 27.484 1 97.12 245 PHE B O 1
ATOM 4391 N N . ALA B 1 246 ? -2.908 15.398 29.078 1 96.06 246 ALA B N 1
ATOM 4392 C CA . ALA B 1 246 ? -3.234 16.688 29.672 1 96.06 246 ALA B CA 1
ATOM 4393 C C . ALA B 1 246 ? -1.981 17.391 30.203 1 96.06 246 ALA B C 1
ATOM 4395 O O . ALA B 1 246 ? -1.84 18.609 30.078 1 96.06 246 ALA B O 1
ATOM 4396 N N . TYR B 1 247 ? -1.157 16.609 30.766 1 96.88 247 TYR B N 1
ATOM 4397 C CA . TYR B 1 247 ? 0.1 17.156 31.266 1 96.88 247 TYR B CA 1
ATOM 4398 C C . TYR B 1 247 ? 0.937 17.75 30.141 1 96.88 247 TYR B C 1
ATOM 4400 O O . TYR B 1 247 ? 1.422 18.875 30.25 1 96.88 247 TYR B O 1
ATOM 4408 N N . ASP B 1 248 ? 1.076 17 29.078 1 97.12 248 ASP B N 1
ATOM 4409 C CA . ASP B 1 248 ? 1.839 17.453 27.922 1 97.12 248 ASP B CA 1
ATOM 4410 C C . ASP B 1 248 ? 1.197 18.688 27.297 1 97.12 248 ASP B C 1
ATOM 4412 O O . ASP B 1 248 ? 1.897 19.609 26.859 1 97.12 248 ASP B O 1
ATOM 4416 N N . LEU B 1 249 ? -0.078 18.688 27.266 1 97.12 249 LEU B N 1
ATOM 4417 C CA . LEU B 1 249 ? -0.796 19.812 26.703 1 97.12 249 LEU B CA 1
ATOM 4418 C C . LEU B 1 249 ? -0.567 21.078 27.531 1 97.12 249 LEU B C 1
ATOM 4420 O O . LEU B 1 249 ? -0.376 22.172 26.984 1 97.12 249 LEU B O 1
ATOM 4424 N N . ARG B 1 250 ? -0.584 20.969 28.828 1 96.75 250 ARG B N 1
ATOM 4425 C CA . ARG B 1 250 ? -0.317 22.094 29.719 1 96.75 250 ARG B CA 1
ATOM 4426 C C . ARG B 1 250 ? 1.073 22.672 29.469 1 96.75 250 ARG B C 1
ATOM 4428 O O . ARG B 1 250 ? 1.255 23.891 29.453 1 96.75 250 ARG B O 1
ATOM 4435 N N . ASP B 1 251 ? 1.943 21.766 29.25 1 98.06 251 ASP B N 1
ATOM 4436 C CA . ASP B 1 251 ? 3.305 22.203 28.953 1 98.06 251 ASP B CA 1
ATOM 4437 C C . ASP B 1 251 ? 3.359 22.984 27.641 1 98.06 251 ASP B C 1
ATOM 4439 O O . ASP B 1 251 ? 4.047 24 27.531 1 98.06 251 ASP B O 1
ATOM 4443 N N . ILE B 1 252 ? 2.662 22.547 26.656 1 98.31 252 ILE B N 1
ATOM 4444 C CA . ILE B 1 252 ? 2.613 23.203 25.344 1 98.31 252 ILE B CA 1
ATOM 4445 C C . ILE B 1 252 ? 1.992 24.594 25.5 1 98.31 252 ILE B C 1
ATOM 4447 O O . ILE B 1 252 ? 2.498 25.562 24.938 1 98.31 252 ILE B O 1
ATOM 4451 N N . VAL B 1 253 ? 0.958 24.672 26.281 1 97.62 253 VAL B N 1
ATOM 4452 C CA . VAL B 1 253 ? 0.274 25.953 26.5 1 97.62 253 VAL B CA 1
ATOM 4453 C C . VAL B 1 253 ? 1.21 26.922 27.203 1 97.62 253 VAL B C 1
ATOM 4455 O O . VAL B 1 253 ? 1.222 28.125 26.891 1 97.62 253 VAL B O 1
ATOM 4458 N N . ARG B 1 254 ? 1.955 26.406 28.125 1 97.88 254 ARG B N 1
ATOM 4459 C CA . ARG B 1 254 ? 2.902 27.25 28.844 1 97.88 254 ARG B CA 1
ATOM 4460 C C . ARG B 1 254 ? 3.992 27.781 27.922 1 97.88 254 ARG B C 1
ATOM 4462 O O . ARG B 1 254 ? 4.336 28.953 27.984 1 97.88 254 ARG B O 1
ATOM 4469 N N . ARG B 1 255 ? 4.473 26.953 27.031 1 98.19 255 ARG B N 1
ATOM 4470 C CA . ARG B 1 255 ? 5.613 27.297 26.188 1 98.19 255 ARG B CA 1
ATOM 4471 C C . ARG B 1 255 ? 5.168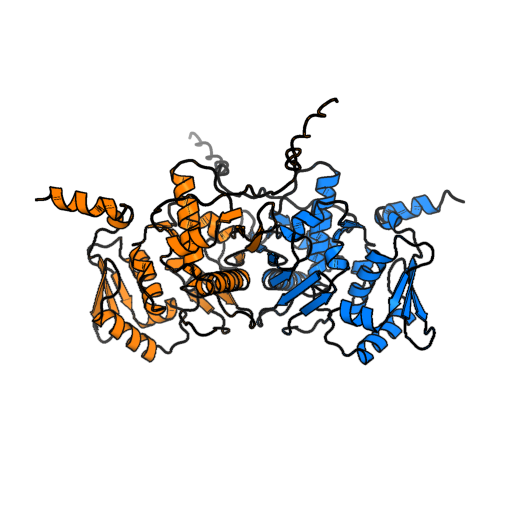 28.062 24.953 1 98.19 255 ARG B C 1
ATOM 4473 O O . ARG B 1 255 ? 5.973 28.766 24.328 1 98.19 255 ARG B O 1
ATOM 4480 N N . GLN B 1 256 ? 3.967 27.969 24.484 1 97.94 256 GLN B N 1
ATOM 4481 C CA . GLN B 1 256 ? 3.354 28.641 23.344 1 97.94 256 GLN B CA 1
ATOM 4482 C C . GLN B 1 256 ? 4.184 28.422 22.078 1 97.94 256 GLN B C 1
ATOM 4484 O O . GLN B 1 256 ? 4.531 29.391 21.391 1 97.94 256 GLN B O 1
ATOM 4489 N N . PRO B 1 257 ? 4.398 27.141 21.656 1 97.62 257 PRO B N 1
ATOM 4490 C CA . PRO B 1 257 ? 5.312 26.906 20.531 1 97.62 257 PRO B CA 1
ATOM 4491 C C . PRO B 1 257 ? 4.621 27.031 19.172 1 97.62 257 PRO B C 1
ATOM 4493 O O . PRO B 1 257 ? 5.293 27.078 18.141 1 97.62 257 PRO B O 1
ATOM 4496 N N . LEU B 1 258 ? 3.314 27.031 19.109 1 96.94 258 LEU B N 1
ATOM 4497 C CA . LEU B 1 258 ? 2.607 26.938 17.844 1 96.94 258 LEU B CA 1
ATOM 4498 C C . LEU B 1 258 ? 2.701 28.234 17.062 1 96.94 258 LEU B C 1
ATOM 4500 O O . LEU B 1 258 ? 2.238 29.281 17.531 1 96.94 258 LEU B O 1
ATOM 4504 N N . PRO B 1 259 ? 3.213 28.141 15.812 1 95.38 259 PRO B N 1
ATOM 4505 C CA . PRO B 1 259 ? 3.285 29.375 15.031 1 95.38 259 PRO B CA 1
ATOM 4506 C C . PRO B 1 259 ? 1.907 29.938 14.688 1 95.38 259 PRO B C 1
ATOM 4508 O O . PRO B 1 259 ? 1.036 29.203 14.219 1 95.38 259 PRO B O 1
ATOM 4511 N N . GLY B 1 260 ? 1.733 31.219 14.945 1 91.75 260 GLY B N 1
ATOM 4512 C CA . GLY B 1 260 ? 0.561 31.938 14.484 1 91.75 260 GLY B CA 1
ATOM 4513 C C . GLY B 1 260 ? -0.636 31.781 15.406 1 91.75 260 GLY B C 1
ATOM 4514 O O . GLY B 1 260 ? -1.728 32.281 15.102 1 91.75 260 GLY B O 1
ATOM 4515 N N . TYR B 1 261 ? -0.419 31.109 16.641 1 93.31 261 TYR B N 1
ATOM 4516 C CA . TYR B 1 261 ? -1.564 30.891 17.516 1 93.31 261 TYR B CA 1
ATOM 4517 C C . TYR B 1 261 ? -1.174 31.078 18.984 1 93.31 261 TYR B C 1
ATOM 4519 O O . TYR B 1 261 ? -0.031 30.828 19.359 1 93.31 261 TYR B O 1
ATOM 4527 N N . LYS B 1 262 ? -2.154 31.578 19.703 1 95 262 LYS B N 1
ATOM 4528 C CA . LYS B 1 262 ? -2.061 31.625 21.156 1 95 262 LYS B CA 1
ATOM 4529 C C . LYS B 1 262 ? -3.02 30.625 21.797 1 95 262 LYS B C 1
ATOM 4531 O O . LYS B 1 262 ? -4.203 30.578 21.453 1 95 262 LYS B O 1
ATOM 4536 N N . LEU B 1 263 ? -2.48 29.797 22.734 1 96.19 263 LEU B N 1
ATOM 4537 C CA . LEU B 1 263 ? -3.254 28.75 23.406 1 96.19 263 LEU B CA 1
ATOM 4538 C C . LEU B 1 263 ? -3.508 29.109 24.859 1 96.19 263 LEU B C 1
ATOM 4540 O O . LEU B 1 263 ? -2.637 29.656 25.531 1 96.19 263 LEU B O 1
ATOM 4544 N N . THR B 1 264 ? -4.707 28.797 25.328 1 95.69 264 THR B N 1
ATOM 4545 C CA . THR B 1 264 ? -5.051 28.938 26.734 1 95.69 264 THR B CA 1
ATOM 4546 C C . THR B 1 264 ? -5.875 27.75 27.203 1 95.69 264 THR B C 1
ATOM 4548 O O . THR B 1 264 ? -6.641 27.172 26.438 1 95.69 264 THR B O 1
ATOM 4551 N N . LEU B 1 265 ? -5.656 27.297 28.438 1 95 265 LEU B N 1
ATOM 4552 C CA . LEU B 1 265 ? -6.5 26.297 29.078 1 95 265 LEU B CA 1
ATOM 4553 C C . LEU B 1 265 ? -7.504 26.953 30.031 1 95 265 LEU B C 1
ATOM 4555 O O . LEU B 1 265 ? -7.125 27.766 30.875 1 95 265 LEU B O 1
ATOM 4559 N N . GLU B 1 266 ? -8.703 26.656 29.75 1 92.44 266 GLU B N 1
ATOM 4560 C CA . GLU B 1 266 ? -9.766 27.172 30.609 1 92.44 266 GLU B CA 1
ATOM 4561 C C . GLU B 1 266 ? -10.523 26.031 31.281 1 92.44 266 GLU B C 1
ATOM 4563 O O . GLU B 1 266 ? -10.477 24.891 30.812 1 92.44 266 GLU B O 1
ATOM 4568 N N . ARG B 1 267 ? -11.086 26.25 32.406 1 89.81 267 ARG B N 1
ATOM 4569 C CA . ARG B 1 267 ? -11.875 25.266 33.125 1 89.81 267 ARG B CA 1
ATOM 4570 C C . ARG B 1 267 ? -13.258 25.812 33.469 1 89.81 267 ARG B C 1
ATOM 4572 O O . ARG B 1 267 ? -13.602 25.953 34.656 1 89.81 267 ARG B O 1
ATOM 4579 N N . PRO B 1 268 ? -13.992 26.078 32.406 1 79.69 268 PRO B N 1
ATOM 4580 C CA . PRO B 1 268 ? -15.383 26.438 32.719 1 79.69 268 PRO B CA 1
ATOM 4581 C C . PRO B 1 268 ? -16.172 25.266 33.344 1 79.69 268 PRO B C 1
ATOM 4583 O O . PRO B 1 268 ? -16.109 24.156 32.812 1 79.69 268 PRO B O 1
ATOM 4586 N N . TYR B 1 269 ? -16.875 25.484 34.406 1 83.69 269 TYR B N 1
ATOM 4587 C CA . TYR B 1 269 ? -17.75 24.547 35.062 1 83.69 269 TYR B CA 1
ATOM 4588 C C . TYR B 1 269 ? -17 23.266 35.438 1 83.69 269 TYR B C 1
ATOM 4590 O O . TYR B 1 269 ? -17.578 22.172 35.406 1 83.69 269 TYR B O 1
ATOM 4598 N N . GLY B 1 270 ? -15.672 23.266 35.438 1 81.44 270 GLY B N 1
ATOM 4599 C CA . GLY B 1 270 ? -14.898 22.156 35.969 1 81.44 270 GLY B CA 1
ATOM 4600 C C . GLY B 1 270 ? -14.305 21.281 34.875 1 81.44 270 GLY B C 1
ATOM 4601 O O . GLY B 1 270 ? -13.586 20.328 35.156 1 81.44 270 GLY B O 1
ATOM 4602 N N . PHE B 1 271 ? -14.633 21.625 33.625 1 85.25 271 PHE B N 1
ATOM 4603 C CA . PHE B 1 271 ? -14.086 20.812 32.562 1 85.25 271 PHE B CA 1
ATOM 4604 C C . PHE B 1 271 ? -12.961 21.547 31.844 1 85.25 271 PHE B C 1
ATOM 4606 O O . PHE B 1 271 ? -13.078 22.734 31.531 1 85.25 271 PHE B O 1
ATOM 4613 N N . ASP B 1 272 ? -11.906 20.812 31.656 1 90.62 272 ASP B N 1
ATOM 4614 C CA . ASP B 1 272 ? -10.75 21.422 31 1 90.62 272 ASP B CA 1
ATOM 4615 C C . ASP B 1 272 ? -10.992 21.594 29.5 1 90.62 272 ASP B C 1
ATOM 4617 O O . ASP B 1 272 ? -11.43 20.672 28.828 1 90.62 272 ASP B O 1
ATOM 4621 N N . ARG B 1 273 ? -10.758 22.828 29.062 1 94.75 273 ARG B N 1
ATOM 4622 C CA . ARG B 1 273 ? -10.906 23.141 27.641 1 94.75 273 ARG B CA 1
ATOM 4623 C C . ARG B 1 273 ? -9.672 23.859 27.094 1 94.75 273 ARG B C 1
ATOM 4625 O O . ARG B 1 273 ? -9.094 24.703 27.781 1 94.75 273 ARG B O 1
ATOM 4632 N N . LEU B 1 274 ? -9.312 23.422 25.938 1 96 274 LEU B N 1
ATOM 4633 C CA . LEU B 1 274 ? -8.273 24.156 25.219 1 96 274 LEU B CA 1
ATOM 4634 C C . LEU B 1 274 ? -8.883 25.219 24.312 1 96 274 LEU B C 1
ATOM 4636 O O . LEU B 1 274 ? -9.742 24.922 23.484 1 96 274 LEU B O 1
ATOM 4640 N N . VAL B 1 275 ? -8.453 26.469 24.5 1 94.06 275 VAL B N 1
ATOM 4641 C CA . VAL B 1 275 ? -8.875 27.594 23.672 1 94.06 275 VAL B CA 1
ATOM 4642 C C . VAL B 1 275 ? -7.695 28.094 22.828 1 94.06 275 VAL B C 1
ATOM 4644 O O . VAL B 1 275 ? -6.559 28.141 23.312 1 94.06 275 VAL B O 1
ATOM 4647 N N . PHE B 1 276 ? -7.945 28.406 21.578 1 94 276 PHE B N 1
ATOM 4648 C CA . PHE B 1 276 ? -6.875 28.969 20.75 1 94 276 PHE B CA 1
ATOM 4649 C C . PHE B 1 276 ? -7.398 30.094 19.875 1 94 276 PHE B C 1
ATOM 4651 O O . PHE B 1 276 ? -8.547 30.047 19.422 1 94 276 PHE B O 1
ATOM 4658 N N . VAL B 1 277 ? -6.566 31.125 19.609 1 91.44 277 VAL B N 1
ATOM 4659 C CA . VAL B 1 277 ? -6.875 32.281 18.797 1 91.44 277 VAL B CA 1
ATOM 4660 C C . VAL B 1 277 ? -5.715 32.594 17.844 1 91.44 277 VAL B C 1
ATOM 4662 O O . VAL B 1 277 ? -4.551 32.469 18.219 1 91.44 277 VAL B O 1
ATOM 4665 N N . PRO B 1 278 ? -6.062 32.844 16.594 1 90.31 278 PRO B N 1
ATOM 4666 C CA . PRO B 1 278 ? -4.98 33.219 15.68 1 90.31 278 PRO B CA 1
ATOM 4667 C C . PRO B 1 278 ? -4.316 34.531 16.078 1 90.31 278 PRO B C 1
ATOM 4669 O O . PRO B 1 278 ? -4.996 35.438 16.531 1 90.31 278 PRO B O 1
ATOM 4672 N N . THR B 1 279 ? -3.021 34.594 15.992 1 88.44 279 THR B N 1
ATOM 4673 C CA . THR B 1 279 ? -2.291 35.812 16.281 1 88.44 279 THR B CA 1
ATOM 4674 C C . THR B 1 279 ? -1.855 36.5 14.992 1 88.44 279 THR B C 1
ATOM 4676 O O . THR B 1 279 ? -1.392 37.656 15.016 1 88.44 279 THR B O 1
ATOM 4679 N N . THR B 1 280 ? -1.862 35.812 13.922 1 82 280 THR B N 1
ATOM 4680 C CA . THR B 1 280 ? -1.57 36.312 12.586 1 82 280 THR B CA 1
ATOM 4681 C C . THR B 1 280 ? -2.637 35.875 11.594 1 82 280 THR B C 1
ATOM 4683 O O . THR B 1 280 ? -3.371 34.906 11.852 1 82 280 THR B O 1
ATOM 4686 N N . ASP B 1 281 ? -2.836 36.688 10.602 1 76.38 281 ASP B N 1
ATOM 4687 C CA . ASP B 1 281 ? -3.758 36.281 9.555 1 76.38 281 ASP B CA 1
ATOM 4688 C C . ASP B 1 281 ? -3.254 35.031 8.852 1 76.38 281 ASP B C 1
ATOM 4690 O O . ASP B 1 281 ? -2.166 35.031 8.273 1 76.38 281 ASP B O 1
ATOM 4694 N N . PRO B 1 282 ? -4.066 34 8.898 1 70 282 PRO B N 1
ATOM 4695 C CA . PRO B 1 282 ? -3.633 32.75 8.273 1 70 282 PRO B CA 1
ATOM 4696 C C . PRO B 1 282 ? -3.371 32.906 6.773 1 70 282 PRO B C 1
ATOM 4698 O O . PRO B 1 282 ? -2.629 32.094 6.188 1 70 282 PRO B O 1
ATOM 4701 N N . LEU B 1 283 ? -4 33.844 6.203 1 67.88 283 LEU B N 1
ATOM 4702 C CA . LEU B 1 283 ? -3.799 34.094 4.781 1 67.88 283 LEU B CA 1
ATOM 4703 C C . LEU B 1 283 ? -2.379 34.562 4.516 1 67.88 283 LEU B C 1
ATOM 4705 O O . LEU B 1 283 ? -1.895 34.5 3.383 1 67.88 283 LEU B O 1
ATOM 4709 N N . ASP B 1 284 ? -1.775 35 5.637 1 69.62 284 ASP B N 1
ATOM 4710 C CA . ASP B 1 284 ? -0.406 35.5 5.504 1 69.62 284 ASP B CA 1
ATOM 4711 C C . ASP B 1 284 ? 0.564 34.344 5.254 1 69.62 284 ASP B C 1
ATOM 4713 O O . ASP B 1 284 ? 1.68 34.562 4.777 1 69.62 284 ASP B O 1
ATOM 4717 N N . PHE B 1 285 ? 0.052 33.156 5.473 1 66.19 285 PHE B N 1
ATOM 4718 C CA . PHE B 1 285 ? 0.931 31.984 5.344 1 66.19 285 PHE B CA 1
ATOM 4719 C C . PHE B 1 285 ? 1.232 31.703 3.881 1 66.19 285 PHE B C 1
ATOM 4721 O O . PHE B 1 285 ? 2.217 31.031 3.566 1 66.19 285 PHE B O 1
ATOM 4728 N N . ALA B 1 286 ? 0.442 32.188 3.02 1 61.59 286 ALA B N 1
ATOM 4729 C CA . ALA B 1 286 ? 0.594 31.938 1.587 1 61.59 286 ALA B CA 1
ATOM 4730 C C . ALA B 1 286 ? 1.653 32.844 0.982 1 61.59 286 ALA B C 1
ATOM 4732 O O . ALA B 1 286 ? 2.152 32.594 -0.115 1 61.59 286 ALA B O 1
ATOM 4733 N N . ILE B 1 287 ? 1.984 33.938 1.756 1 56.97 287 ILE B N 1
ATOM 4734 C CA . ILE B 1 287 ? 2.967 34.906 1.293 1 56.97 287 ILE B CA 1
ATOM 4735 C C . ILE B 1 287 ? 4.371 34.438 1.657 1 56.97 287 ILE B C 1
ATOM 4737 O O . ILE B 1 287 ? 4.641 34.094 2.812 1 56.97 287 ILE B O 1
ATOM 4741 N N . PRO B 1 288 ? 5.203 34.25 0.491 1 57.34 288 PRO B N 1
ATOM 4742 C CA . PRO B 1 288 ? 6.574 33.844 0.825 1 57.34 288 PRO B CA 1
ATOM 4743 C C . PRO B 1 288 ? 7.184 34.688 1.934 1 57.34 288 PRO B C 1
ATOM 4745 O O . PRO B 1 288 ? 6.91 35.906 2.014 1 57.34 288 PRO B O 1
ATOM 4748 N N . ARG B 1 289 ? 7.887 34.094 2.893 1 52.41 289 ARG B N 1
ATOM 4749 C CA . ARG B 1 289 ? 8.477 34.75 4.059 1 52.41 289 ARG B CA 1
ATOM 4750 C C . ARG B 1 289 ? 9.219 36 3.654 1 52.41 289 ARG B C 1
ATOM 4752 O O . ARG B 1 289 ? 9.148 37.031 4.352 1 52.41 289 ARG B O 1
ATOM 4759 N N . ARG B 1 290 ? 9.867 35.875 2.553 1 51.72 290 ARG B N 1
ATOM 4760 C CA . ARG B 1 290 ? 10.688 37 2.133 1 51.72 290 ARG B CA 1
ATOM 4761 C C . ARG B 1 290 ? 9.836 38.219 1.878 1 51.72 290 ARG B C 1
ATOM 4763 O O . ARG B 1 290 ? 10.312 39.344 2.018 1 51.72 290 ARG B O 1
ATOM 4770 N N . LEU B 1 291 ? 8.648 37.969 1.529 1 50.62 291 LEU B N 1
ATOM 4771 C CA . LEU B 1 291 ? 7.797 39.062 1.125 1 50.62 291 LEU B CA 1
ATOM 4772 C C . LEU B 1 291 ? 6.938 39.562 2.289 1 50.62 291 LEU B C 1
ATOM 4774 O O . LEU B 1 291 ? 6.297 40.594 2.203 1 50.62 291 LEU B O 1
ATOM 4778 N N . ARG B 1 292 ? 6.863 38.906 3.328 1 50.91 292 ARG B N 1
ATOM 4779 C CA . ARG B 1 292 ? 6.012 39.281 4.457 1 50.91 292 ARG B CA 1
ATOM 4780 C C . ARG B 1 292 ? 6.492 40.594 5.105 1 50.91 292 ARG B C 1
ATOM 4782 O O . ARG B 1 292 ? 5.684 41.375 5.586 1 50.91 292 ARG B O 1
ATOM 4789 N N . GLY B 1 293 ? 7.82 40.844 5.129 1 44.81 293 GLY B N 1
ATOM 4790 C CA . GLY B 1 293 ? 8.305 42.094 5.703 1 44.81 293 GLY B CA 1
ATOM 4791 C C . GLY B 1 293 ? 7.859 43.312 4.926 1 44.81 293 GLY B C 1
ATOM 4792 O O . GLY B 1 293 ? 7.895 44.438 5.445 1 44.81 293 GLY B O 1
ATOM 4793 N N . ALA B 1 294 ? 7.695 43.062 3.697 1 49.03 294 ALA B N 1
ATOM 4794 C CA . ALA B 1 294 ? 7.41 44.281 2.914 1 49.03 294 ALA B CA 1
ATOM 4795 C C . ALA B 1 294 ? 6.016 44.812 3.223 1 49.03 294 ALA B C 1
ATOM 4797 O O . ALA B 1 294 ? 5.746 46 3.043 1 49.03 294 ALA B O 1
ATOM 4798 N N . PHE B 1 295 ? 5.227 43.906 3.561 1 42.19 295 PHE B N 1
ATOM 4799 C CA . PHE B 1 295 ? 3.863 44.406 3.695 1 42.19 295 PHE B CA 1
ATOM 4800 C C . PHE B 1 295 ? 3.617 44.938 5.102 1 42.19 295 PHE B C 1
ATOM 4802 O O . PHE B 1 295 ? 2.59 45.562 5.363 1 42.19 295 PHE B O 1
ATOM 4809 N N . ALA B 1 296 ? 4.32 44.625 6.059 1 42.25 296 ALA B N 1
ATOM 4810 C CA . ALA B 1 296 ? 4.129 45.188 7.383 1 42.25 296 ALA B CA 1
ATOM 4811 C C . ALA B 1 296 ? 4.473 46.688 7.375 1 42.25 296 ALA B C 1
ATOM 4813 O O . ALA B 1 296 ? 4.016 47.438 8.234 1 42.25 296 ALA B O 1
ATOM 4814 N N . GLY B 1 297 ? 5.305 47 6.426 1 36.59 297 GLY B N 1
ATOM 4815 C CA . GLY B 1 297 ? 5.766 48.375 6.504 1 36.59 297 GLY B CA 1
ATOM 4816 C C . GLY B 1 297 ? 4.719 49.375 6.07 1 36.59 297 GLY B C 1
ATOM 4817 O O . GLY B 1 297 ? 4.93 50.594 6.184 1 36.59 297 GLY B O 1
ATOM 4818 N N . ASP B 1 298 ? 3.91 48.969 5.156 1 35.09 298 ASP B N 1
ATOM 4819 C CA . ASP B 1 298 ? 3.199 50.125 4.641 1 35.09 298 ASP B CA 1
ATOM 4820 C C . ASP B 1 298 ? 2.172 50.625 5.648 1 35.09 298 ASP B C 1
ATOM 4822 O O . ASP B 1 298 ? 1.424 51.562 5.363 1 35.09 298 ASP B O 1
ATOM 4826 N N . LYS B 1 299 ? 1.774 49.812 6.609 1 33.34 299 LYS B N 1
ATOM 4827 C CA . LYS B 1 299 ? 0.817 50.5 7.453 1 33.34 299 LYS B CA 1
ATOM 4828 C C . LYS B 1 299 ? 1.531 51.406 8.453 1 33.34 299 LYS B C 1
ATOM 4830 O O . LYS B 1 299 ? 0.911 51.938 9.391 1 33.34 299 LYS B O 1
ATOM 4835 N N . LEU B 1 300 ? 2.795 51.75 8.242 1 24.44 300 LEU B N 1
ATOM 4836 C CA . LEU B 1 300 ? 3.107 52.906 9.031 1 24.44 300 LEU B CA 1
ATOM 4837 C C . LEU B 1 300 ? 2.578 54.188 8.359 1 24.44 300 LEU B C 1
ATOM 4839 O O . LEU B 1 300 ? 2.631 54.312 7.129 1 24.44 300 LEU B O 1
#

Organism: Rhodopseudomonas palustris (strain ATCC BAA-98 / CGA009) (NCBI:txid258594)

Foldseek 3Di:
DDPPPDDDPPPPPPPPPPDPWDEAEFDDDQFFFKDFLVPLFFAAFAQDPDAAQDWQFADDVLKTKTKGADPVQHAQHLLLCLLVRSVLRRQLVCVVVPHDDTLKYKYAPVRSQVNLPHDDDPVSSVVNVSSVVNQQRMKMWICVPPPGSVDIDIHGQWVDKDFDADPVRHTDIMITGGDPVSVVSSSDPVRMAGDASCLSVDDGSVLNSVLSNLRSVQQPDQVWDKDFLVVVVSRNSYPDDSVVVVVVVVVCQVVVSHPQKHWDWDQVVHTTMITMHGPDNSVCSNPPPVCSVVVVPPVD/DDPPDDPDPPPPPQPPPPDPWDEAEFDDDQFFFKDFLVPLFFAAFAQDPDAAADWQFADDVLKTKTKGADPVQHAQHLLLCLLVRSVLRRQLVCVVVPHDDTLKYKYAPVRSQVNLPHDDDPVSSVVNVSSVVNQQRMKMWICVPPPGSVDIDIHGQWVDKDFDADPVRHTDIMITGGDPVSVVSSSDPVRMAGDASCLSVDDGSVLNSVLSNLRSPQQPDQVWDKDFLVVVVSRNSYPDDSVVVVVVVVVCQVVVSHPQKHWDWDQPPHTTMITMHGPDNSVCSNPPPVCSVVVVPPVD

Nearest PDB structures (foldseek):
  5tbf-assembly1_A  TM=7.151E-01  e=1.756E-10  Vibrio cholerae
  5tbf-assembly1_B  TM=7.148E-01  e=4.001E-10  Vibrio cholerae
  5ubf-assembly1_B  TM=6.403E-01  e=9.115E-10  Vibrio cholerae
  5cw9-assembly1_A  TM=2.917E-01  e=2.905E+00  synthetic construct
  5tbf-assembly1_B  TM=7.146E-01  e=2.239E-10  Vibrio cholerae

InterPro domains:
  IPR018777 Replication initiator protein A [PF10134] (34-263)

Solvent-accessible surface area (backbone atoms only — not comparable to full-atom values): 33167 Å² total; per-residue (Å²): 136,82,78,76,81,77,78,69,82,72,74,75,68,73,59,88,84,59,67,75,52,55,83,25,68,64,70,85,78,87,71,53,43,24,40,46,45,68,69,36,68,43,57,79,42,36,54,52,92,60,78,40,56,78,60,41,79,46,76,58,91,66,38,38,38,40,34,43,16,21,80,92,66,10,38,29,27,56,74,42,46,49,57,53,27,50,50,35,21,46,46,42,54,32,50,76,70,72,42,85,74,47,52,28,35,34,40,36,65,63,60,56,30,54,74,52,69,46,69,83,46,73,66,45,52,52,51,49,53,53,34,52,50,12,29,36,39,16,29,35,36,26,15,73,95,43,97,41,71,87,33,43,46,33,34,22,72,23,28,29,41,31,66,36,55,43,99,86,66,44,85,57,30,35,39,38,29,49,26,67,77,59,50,55,37,43,72,32,70,90,33,45,41,64,37,55,70,66,54,56,72,52,83,47,37,63,56,47,51,46,44,35,40,45,58,73,57,34,77,78,37,95,87,31,41,72,40,49,47,70,58,50,49,62,47,47,58,59,87,62,52,69,69,57,47,52,51,52,48,50,50,44,42,72,66,51,76,48,80,53,43,48,53,44,82,43,57,67,96,76,43,55,26,42,34,36,34,61,74,46,66,67,76,55,33,65,46,56,72,84,56,52,66,63,64,66,54,67,78,106,137,84,78,72,77,79,77,69,80,73,73,76,67,72,58,87,82,56,67,74,51,53,82,26,67,64,70,86,78,87,72,54,44,24,39,46,46,67,70,36,69,43,56,78,41,38,54,52,92,61,79,41,58,78,58,41,79,49,76,57,91,65,37,38,38,38,34,42,16,21,79,91,66,11,38,29,27,56,73,44,45,49,57,54,28,51,51,34,22,45,47,40,53,33,49,75,71,72,41,86,74,46,51,29,35,33,42,37,67,64,59,56,28,53,71,53,70,47,67,83,47,73,65,44,50,52,51,47,52,52,35,53,50,13,30,37,39,16,31,36,36,26,15,73,96,42,97,42,72,87,32,42,46,34,33,22,72,24,27,29,39,32,64,37,56,42,99,86,65,43,86,57,29,34,40,36,30,48,27,66,75,60,52,55,37,43,73,33,69,89,33,45,42,64,38,56,72,65,56,58,72,52,82,48,36,63,57,47,49,47,43,33,40,45,58,71,58,33,77,78,37,94,89,32,42,70,40,49,47,70,57,48,50,63,46,48,56,58,87,63,54,69,70,57,46,50,51,54,49,52,52,45,43,73,67,51,78,49,79,53,43,47,54,44,78,44,58,69,96,77,42,56,28,43,33,37,34,61,73,48,66,68,75,54,34,65,47,56,72,84,56,50,65,62,61,64,54,65,78,106